Protein AF-A0A7V2RKE3-F1 (afdb_monomer_lite)

Secondary structure (DSSP, 8-state):
------------------SSSSSSS--S-EEEEEE-GGG--HHHHHHHHHHHHHHHHH-SS-EEEEEEPTTS-TT-EEEES--EESTTSTT-EEEEEEETTT--EEEEEEEESSHHHHHHSS-----S-TTS-TT---SPPP--SSPPP--SSB-SSSSS-EE-TT-TTHHHHHHHHHHHHHHSTTTEEEEESS--HHHHHHHHHHHHHHHTS--PPPGGG-HHHHHHHHHHH-SSHHHHHHHHHHHSTT-HHHHHHHHHHHT-HHHHHHHHHHHHHHSPTTSHHHHHHHHHHHHHH--HHHHHHHHHHHHHHHHH-TT-HHHHHHHHT--HHHHHHHHHHTTTTS-HHHHHTTTT--STTSGGGT----HHHHHHHHTT------S----HHHHHHHHHHH-GGGHHHHHHHHHHHHHHHTTHHHHHHHHHHHHHHHHHHHTTS-----HHHHHHHHHHHHHHTTS-HHHHHHHHHHHHH-GGGT-HHHHHHHHHHHHHHHHTSGGGHHHHHHHHTS-HHHHHHHHHHHHHHHTPPPPTTHHHHHHH---HHHHHHHHHHHHTTTTSSTTHHHHHHHHHHSSTTGGG---S-S-------------

Structure (mmCIF, N/CA/C/O backbone):
data_AF-A0A7V2RKE3-F1
#
_entry.id   AF-A0A7V2RKE3-F1
#
loop_
_atom_site.group_PDB
_atom_site.id
_atom_site.type_symbol
_atom_site.label_atom_id
_atom_site.label_alt_id
_atom_site.label_comp_id
_atom_site.label_asym_id
_atom_site.label_entity_id
_atom_site.label_seq_id
_atom_site.pdbx_PDB_ins_code
_atom_site.Cartn_x
_atom_site.Cartn_y
_atom_site.Cartn_z
_atom_site.occupancy
_atom_site.B_iso_or_equiv
_atom_site.auth_seq_id
_atom_site.auth_comp_id
_atom_site.auth_asym_id
_atom_site.auth_atom_id
_atom_site.pdbx_PDB_model_num
ATOM 1 N N . MET A 1 1 ? -53.571 3.061 -43.444 1.00 37.72 1 MET A N 1
ATOM 2 C CA . MET A 1 1 ? -53.761 4.438 -42.938 1.00 37.72 1 MET A CA 1
ATOM 3 C C . MET A 1 1 ? -52.387 5.050 -42.717 1.00 37.72 1 MET A C 1
ATOM 5 O O . MET A 1 1 ? -51.669 4.602 -41.838 1.00 37.72 1 MET A O 1
ATOM 9 N N . SER A 1 2 ? -51.982 5.979 -43.584 1.00 29.33 2 SER A N 1
ATOM 10 C CA . SER A 1 2 ? -50.657 6.614 -43.588 1.00 29.33 2 SER A CA 1
ATOM 11 C C . SER A 1 2 ? -50.791 8.120 -43.805 1.00 29.33 2 SER A C 1
ATOM 13 O O . SER A 1 2 ? -51.543 8.505 -44.698 1.00 29.33 2 SER A O 1
ATOM 15 N N . ALA A 1 3 ? -50.016 8.930 -43.080 1.00 22.91 3 ALA A N 1
ATOM 16 C CA . ALA A 1 3 ? -49.467 10.246 -43.470 1.00 22.91 3 ALA A CA 1
ATOM 17 C C . ALA A 1 3 ? -48.701 10.811 -42.249 1.00 22.91 3 ALA A C 1
ATOM 19 O O . ALA A 1 3 ? -49.244 10.829 -41.155 1.00 22.91 3 ALA A O 1
ATOM 20 N N . LYS A 1 4 ? -47.376 11.018 -42.300 1.00 25.50 4 LYS A N 1
ATOM 21 C CA . LYS A 1 4 ? -46.599 12.185 -42.796 1.00 25.50 4 LYS A CA 1
ATOM 22 C C . LYS A 1 4 ? -46.639 13.469 -41.925 1.00 25.50 4 LYS A C 1
ATOM 24 O O . LYS A 1 4 ? -47.609 14.206 -41.964 1.00 25.50 4 LYS A O 1
ATOM 29 N N . ARG A 1 5 ? -45.436 13.787 -41.399 1.00 24.78 5 ARG A N 1
ATOM 30 C CA . ARG A 1 5 ? -44.732 15.096 -41.234 1.00 24.78 5 ARG A CA 1
ATOM 31 C C . ARG A 1 5 ? -45.255 16.165 -40.245 1.00 24.78 5 ARG A C 1
ATOM 33 O O . ARG A 1 5 ? -46.346 16.677 -40.443 1.00 24.78 5 ARG A O 1
ATOM 40 N N . ARG A 1 6 ? -44.348 16.690 -39.391 1.00 23.17 6 ARG A N 1
ATOM 41 C CA . ARG A 1 6 ? -43.637 18.019 -39.432 1.00 23.17 6 ARG A CA 1
ATOM 42 C C . ARG A 1 6 ? -42.987 18.313 -38.049 1.00 23.17 6 ARG A C 1
ATOM 44 O O . ARG A 1 6 ? -43.617 18.018 -37.050 1.00 23.17 6 ARG A O 1
ATOM 51 N N . HIS A 1 7 ? -41.663 18.565 -37.971 1.00 23.45 7 HIS A N 1
ATOM 52 C CA . HIS A 1 7 ? -40.964 19.866 -37.712 1.00 23.45 7 HIS A CA 1
ATOM 53 C C . HIS A 1 7 ? -41.323 20.528 -36.357 1.00 23.45 7 HIS A C 1
ATOM 55 O O . HIS A 1 7 ? -42.499 20.606 -36.058 1.00 23.45 7 HIS A O 1
ATOM 61 N N . ALA A 1 8 ? -40.444 21.093 -35.516 1.00 22.36 8 ALA A N 1
ATOM 62 C CA . ALA A 1 8 ? -39.005 21.389 -35.525 1.00 22.36 8 ALA A CA 1
ATOM 63 C C . ALA A 1 8 ? -38.544 21.795 -34.091 1.00 22.36 8 ALA A C 1
ATOM 65 O O . ALA A 1 8 ? -39.383 22.150 -33.274 1.00 22.36 8 ALA A O 1
ATOM 66 N N . CYS A 1 9 ? -37.219 21.759 -33.868 1.00 22.14 9 CYS A N 1
ATOM 67 C CA . CYS A 1 9 ? -36.352 22.496 -32.919 1.00 22.14 9 CYS A CA 1
ATOM 68 C C . CYS A 1 9 ? -36.793 22.782 -31.466 1.00 22.14 9 CYS A C 1
ATOM 70 O O . CYS A 1 9 ? -37.789 23.454 -31.258 1.00 22.14 9 CYS A O 1
ATOM 72 N N . ILE A 1 10 ? -35.914 22.466 -30.496 1.00 25.69 10 ILE A N 1
ATOM 73 C CA . ILE A 1 10 ? -35.415 23.402 -29.461 1.00 25.69 10 ILE A CA 1
ATOM 74 C C . ILE A 1 10 ? -34.071 22.899 -28.885 1.00 25.69 10 ILE A C 1
ATOM 76 O O . ILE A 1 10 ? -33.861 21.720 -28.620 1.00 25.69 10 ILE A O 1
ATOM 80 N N . ASN A 1 11 ? -33.183 23.878 -28.757 1.00 24.03 11 ASN A N 1
ATOM 81 C CA . ASN A 1 11 ? -31.848 23.992 -28.176 1.00 24.03 11 ASN A CA 1
ATOM 82 C C . ASN A 1 11 ? -31.442 23.094 -26.985 1.00 24.03 11 ASN A C 1
ATOM 84 O O . ASN A 1 11 ? -32.134 23.010 -25.979 1.00 24.03 11 ASN A O 1
ATOM 88 N N . GLY A 1 12 ? -30.210 22.577 -27.081 1.00 25.61 12 GLY A N 1
ATOM 89 C CA . GLY A 1 12 ? -29.105 22.857 -26.152 1.00 25.61 12 GLY A CA 1
ATOM 90 C C . GLY A 1 12 ? -29.256 22.503 -24.671 1.00 25.61 12 GLY A C 1
ATOM 91 O O . GLY A 1 12 ? -29.732 23.324 -23.906 1.00 25.61 12 GLY A O 1
ATOM 92 N N . HIS A 1 13 ? -28.660 21.380 -24.256 1.00 24.31 13 HIS A N 1
ATOM 93 C CA . HIS A 1 13 ? -27.817 21.295 -23.053 1.00 24.31 13 HIS A CA 1
ATOM 94 C C . HIS A 1 13 ? -26.891 20.063 -23.136 1.00 24.31 13 HIS A C 1
ATOM 96 O O . HIS A 1 13 ? -27.305 19.021 -23.647 1.00 24.31 13 HIS A O 1
ATOM 102 N N . PRO A 1 14 ? -25.634 20.158 -22.662 1.00 25.95 14 PRO A N 1
ATOM 103 C CA . PRO A 1 14 ? -24.682 19.057 -22.714 1.00 25.95 14 PRO A CA 1
ATOM 104 C C . PRO A 1 14 ? -25.077 17.965 -21.717 1.00 25.95 14 PRO A C 1
ATOM 106 O O . PRO A 1 14 ? -25.281 18.223 -20.528 1.00 25.95 14 PRO A O 1
ATOM 109 N N . ILE A 1 15 ? -25.147 16.727 -22.206 1.00 26.44 15 ILE A N 1
ATOM 110 C CA . ILE A 1 15 ? -25.248 15.530 -21.373 1.00 26.44 15 ILE A CA 1
ATOM 111 C C . ILE A 1 15 ? -23.980 15.479 -20.514 1.00 26.44 15 ILE A C 1
ATOM 113 O O . ILE A 1 15 ? -22.876 15.269 -21.019 1.00 26.44 15 ILE A O 1
ATOM 117 N N . LYS A 1 16 ? -24.138 15.719 -19.208 1.00 26.33 16 LYS A N 1
ATOM 118 C CA . LYS A 1 16 ? -23.080 15.553 -18.210 1.00 26.33 16 LYS A CA 1
ATOM 119 C C . LYS A 1 16 ? -22.610 14.099 -18.226 1.00 26.33 16 LYS A C 1
ATOM 121 O O . LYS A 1 16 ? -23.276 13.205 -17.712 1.00 26.33 16 LYS A O 1
ATOM 126 N N . ASN A 1 17 ? -21.432 13.890 -18.802 1.00 27.36 17 ASN A N 1
ATOM 127 C CA . ASN A 1 17 ? -20.635 12.678 -18.675 1.00 27.36 17 ASN A CA 1
ATOM 128 C C . ASN A 1 17 ? -20.077 12.599 -17.241 1.00 27.36 17 ASN A C 1
ATOM 130 O O . ASN A 1 17 ? -18.913 12.882 -16.983 1.00 27.36 17 ASN A O 1
ATOM 134 N N . THR A 1 18 ? -20.919 12.254 -16.272 1.00 29.11 18 THR A N 1
ATOM 135 C CA . THR A 1 18 ? -20.497 11.951 -14.898 1.00 29.11 18 THR A CA 1
ATOM 136 C C . THR A 1 18 ? -20.629 10.455 -14.678 1.00 29.11 18 THR A C 1
ATOM 138 O O . THR A 1 18 ? -21.684 10.024 -14.219 1.00 29.11 18 THR A O 1
ATOM 141 N N . LYS A 1 19 ? -19.607 9.666 -15.059 1.00 30.67 19 LYS A N 1
ATOM 142 C CA . LYS A 1 19 ? -19.400 8.286 -14.551 1.00 30.67 19 LYS A CA 1
ATOM 143 C C . LYS A 1 19 ? -18.100 7.569 -14.971 1.00 30.67 19 LYS A C 1
ATOM 145 O O . LYS A 1 19 ? -18.066 6.344 -14.942 1.00 30.67 19 LYS A O 1
ATOM 150 N N . LYS A 1 20 ? -17.017 8.269 -15.340 1.00 30.27 20 LYS A N 1
ATOM 151 C CA . LYS A 1 20 ? -15.755 7.588 -15.721 1.00 30.27 20 LYS A CA 1
ATOM 152 C C . LYS A 1 20 ? -14.453 8.128 -15.121 1.00 30.27 20 LYS A C 1
ATOM 154 O O . LYS A 1 20 ? -13.390 7.697 -15.544 1.00 30.27 20 LYS A O 1
ATOM 159 N N . THR A 1 21 ? -14.514 8.980 -14.099 1.00 28.77 21 THR A N 1
ATOM 160 C CA . THR A 1 21 ? -13.302 9.603 -13.524 1.00 28.77 21 THR A CA 1
ATOM 161 C C . THR A 1 21 ? -13.025 9.223 -12.069 1.00 28.77 21 THR A C 1
ATOM 163 O O . THR A 1 21 ? -12.226 9.877 -11.414 1.00 28.77 21 THR A O 1
ATOM 166 N N . THR A 1 22 ? -13.658 8.173 -11.541 1.00 31.06 22 THR A N 1
ATOM 167 C CA . THR A 1 22 ? -13.521 7.806 -10.115 1.00 31.06 22 THR A CA 1
ATOM 168 C C . THR A 1 22 ? -12.675 6.549 -9.882 1.00 31.06 22 THR A C 1
ATOM 170 O O . THR A 1 22 ? -12.299 6.280 -8.754 1.00 31.06 22 THR A O 1
ATOM 173 N N . ALA A 1 23 ? -12.310 5.790 -10.921 1.00 32.31 23 ALA A N 1
ATOM 174 C CA . ALA A 1 23 ? -11.594 4.520 -10.741 1.00 32.31 23 ALA A CA 1
ATOM 175 C C . ALA A 1 23 ? -10.057 4.642 -10.659 1.00 32.31 23 ALA A C 1
ATOM 177 O O . ALA A 1 23 ? -9.405 3.688 -10.257 1.00 32.31 23 ALA A O 1
ATOM 178 N N . ILE A 1 24 ? -9.459 5.781 -11.033 1.00 35.69 24 ILE A N 1
ATOM 179 C CA . ILE A 1 24 ? -7.993 5.874 -11.218 1.00 35.69 24 ILE A CA 1
ATOM 180 C C . ILE A 1 24 ? -7.269 6.555 -10.036 1.00 35.69 24 ILE A C 1
ATOM 182 O O . ILE A 1 24 ? -6.049 6.470 -9.938 1.00 35.69 24 ILE A O 1
ATOM 186 N N . GLN A 1 25 ? -7.992 7.126 -9.065 1.00 35.25 25 GLN A N 1
ATOM 187 C CA . GLN A 1 25 ? -7.389 7.872 -7.945 1.00 35.25 25 GLN A CA 1
ATOM 188 C C . GLN A 1 25 ? -7.581 7.235 -6.550 1.00 35.25 25 GLN A C 1
ATOM 190 O O . GLN A 1 25 ? -7.265 7.892 -5.569 1.00 35.25 25 GLN A O 1
ATOM 195 N N . ILE A 1 26 ? -8.098 6.002 -6.441 1.00 38.38 26 ILE A N 1
ATOM 196 C CA . ILE A 1 26 ? -8.462 5.370 -5.143 1.00 38.38 26 ILE A CA 1
ATOM 197 C C . ILE A 1 26 ? -7.363 4.431 -4.593 1.00 38.38 26 ILE A C 1
ATOM 199 O O . ILE A 1 26 ? -7.427 3.955 -3.471 1.00 38.38 26 ILE A O 1
ATOM 203 N N . ALA A 1 27 ? -6.299 4.154 -5.347 1.00 43.97 27 ALA A N 1
ATOM 204 C CA . ALA A 1 27 ? -5.320 3.135 -4.956 1.00 43.97 27 ALA A CA 1
ATOM 205 C C . ALA A 1 27 ? -4.176 3.678 -4.076 1.00 43.97 27 ALA A C 1
ATOM 207 O O . ALA A 1 27 ? -3.004 3.545 -4.431 1.00 43.97 27 ALA A O 1
ATOM 208 N N . LYS A 1 28 ? -4.492 4.312 -2.945 1.00 51.94 28 LYS A N 1
ATOM 209 C CA . LYS A 1 28 ? -3.490 4.718 -1.952 1.00 51.94 28 LYS A CA 1
ATOM 210 C C . LYS A 1 28 ? -3.826 4.061 -0.612 1.00 51.94 28 LYS A C 1
ATOM 212 O O . LYS A 1 28 ? -4.744 4.479 0.064 1.00 51.94 28 LYS A O 1
ATOM 217 N N . ASN A 1 29 ? -3.035 3.063 -0.203 1.00 54.56 29 ASN A N 1
ATOM 218 C CA . ASN A 1 29 ? -3.081 2.375 1.108 1.00 54.56 29 ASN A CA 1
ATOM 219 C C . ASN A 1 29 ? -4.100 1.225 1.259 1.00 54.56 29 ASN A C 1
ATOM 221 O O . ASN A 1 29 ? -4.941 1.223 2.161 1.00 54.56 29 ASN A O 1
ATOM 225 N N . MET A 1 30 ? -3.974 0.193 0.420 1.00 71.56 30 MET A N 1
ATOM 226 C CA . MET A 1 30 ? -4.745 -1.052 0.544 1.00 71.56 30 MET A CA 1
ATOM 227 C C . MET A 1 30 ? -3.954 -2.114 1.329 1.00 71.56 30 MET A C 1
ATOM 229 O O . MET A 1 30 ? -2.824 -2.441 0.956 1.00 71.56 30 MET A O 1
ATOM 233 N N . PHE A 1 31 ? -4.556 -2.662 2.391 1.00 80.00 31 PHE A N 1
ATOM 234 C CA . PHE A 1 31 ? -4.030 -3.802 3.158 1.00 80.00 31 PHE A CA 1
ATOM 235 C C . PHE A 1 31 ? -4.674 -5.108 2.686 1.00 80.00 31 PHE A C 1
ATOM 237 O O . PHE A 1 31 ? -5.894 -5.175 2.501 1.00 80.00 31 PHE A O 1
ATOM 244 N N . GLN A 1 32 ? -3.862 -6.156 2.527 1.00 82.50 32 GLN A N 1
ATOM 245 C CA . GLN A 1 32 ? -4.337 -7.516 2.280 1.00 82.50 32 GLN A CA 1
ATOM 246 C C . GLN A 1 32 ? -3.623 -8.500 3.201 1.00 82.50 32 GLN A C 1
ATOM 248 O O . GLN A 1 32 ? -2.416 -8.403 3.414 1.00 82.50 32 GLN A O 1
ATOM 253 N N . LEU A 1 33 ? -4.385 -9.464 3.708 1.00 86.00 33 LEU A N 1
ATOM 254 C CA . LEU A 1 33 ? -3.899 -10.576 4.508 1.00 86.00 33 LEU A CA 1
ATOM 255 C C . LEU A 1 33 ? -4.413 -11.863 3.877 1.00 86.00 33 LEU A C 1
ATOM 257 O O . LEU A 1 33 ? -5.623 -12.044 3.734 1.00 86.00 33 LEU A O 1
ATOM 261 N N . PHE A 1 34 ? -3.489 -12.743 3.528 1.00 87.25 34 PHE A N 1
ATOM 262 C CA . PHE A 1 34 ? -3.776 -14.068 3.009 1.00 87.25 34 PHE A CA 1
ATOM 263 C C . PHE A 1 34 ? -3.515 -15.094 4.107 1.00 87.25 34 PHE A C 1
ATOM 265 O O . PHE A 1 34 ? -2.522 -14.984 4.831 1.00 87.25 34 PHE A O 1
ATOM 272 N N . LEU A 1 35 ? -4.379 -16.107 4.209 1.00 88.81 35 LEU A N 1
ATOM 273 C CA . LEU A 1 35 ? -4.221 -17.242 5.121 1.00 88.81 35 LEU A CA 1
ATOM 274 C C . LEU A 1 35 ? -4.306 -18.575 4.367 1.00 88.81 35 LEU A C 1
ATOM 276 O O . LEU A 1 35 ? -5.230 -18.808 3.586 1.00 88.81 35 LEU A O 1
ATOM 280 N N . LYS A 1 36 ? -3.366 -19.480 4.643 1.00 90.19 36 LYS A N 1
ATOM 281 C CA . LYS A 1 36 ? -3.366 -20.856 4.139 1.00 90.19 36 LYS A CA 1
ATOM 282 C C . LYS A 1 36 ? -4.168 -21.753 5.079 1.00 90.19 36 LYS A C 1
ATOM 284 O O . LYS A 1 36 ? -3.628 -22.400 5.980 1.00 90.19 36 LYS A O 1
ATOM 289 N N . THR A 1 37 ? -5.477 -21.743 4.874 1.00 87.50 37 THR A N 1
ATOM 290 C CA . THR A 1 37 ? -6.484 -22.440 5.678 1.00 87.50 37 THR A CA 1
ATOM 291 C C . THR A 1 37 ? -6.192 -23.900 5.997 1.00 87.50 37 THR A C 1
ATOM 293 O O . THR A 1 37 ? -6.352 -24.308 7.144 1.00 87.50 37 THR A O 1
ATOM 296 N N . SER A 1 38 ? -5.692 -24.671 5.030 1.00 88.44 38 SER A N 1
ATOM 297 C CA . SER A 1 38 ? -5.399 -26.100 5.169 1.00 88.44 38 SER A CA 1
ATOM 298 C C . SER A 1 38 ? -4.281 -26.388 6.174 1.00 88.44 38 SER A C 1
ATOM 300 O O . SER A 1 38 ? -4.071 -27.539 6.561 1.00 88.44 38 SER A O 1
ATOM 302 N N . LYS A 1 39 ? -3.539 -25.355 6.595 1.00 89.44 39 LYS A N 1
ATOM 303 C CA . LYS A 1 39 ? -2.389 -25.451 7.499 1.00 89.44 39 LYS A CA 1
ATOM 304 C C . LYS A 1 39 ? -2.566 -24.670 8.810 1.00 89.44 39 LYS A C 1
ATOM 306 O O . LYS A 1 39 ? -1.603 -24.578 9.578 1.00 89.44 39 LYS A O 1
ATOM 311 N N . ILE A 1 40 ? -3.753 -24.114 9.068 1.00 91.12 40 ILE A N 1
ATOM 312 C CA . ILE A 1 40 ? -4.091 -23.401 10.308 1.00 91.12 40 ILE A CA 1
ATOM 313 C C . ILE A 1 40 ? -5.168 -24.200 11.043 1.00 91.12 40 ILE A C 1
ATOM 315 O O . ILE A 1 40 ? -6.245 -24.448 10.506 1.00 91.12 40 ILE A O 1
ATOM 319 N N . THR A 1 41 ? -4.874 -24.623 12.273 1.00 93.50 41 THR A N 1
ATOM 320 C CA . THR A 1 41 ? -5.836 -25.354 13.110 1.00 93.50 41 THR A CA 1
ATOM 321 C C . THR A 1 41 ? -6.660 -24.403 13.983 1.00 93.50 41 THR A C 1
ATOM 323 O O . THR A 1 41 ? -6.241 -23.280 14.257 1.00 93.50 41 THR A O 1
ATOM 326 N N . GLN A 1 42 ? -7.801 -24.870 14.509 1.00 94.50 42 GLN A N 1
ATOM 327 C CA . GLN A 1 42 ? -8.592 -24.116 15.497 1.00 94.50 42 GLN A CA 1
ATOM 328 C C . GLN A 1 42 ? -7.740 -23.660 16.695 1.00 94.50 42 GLN A C 1
ATOM 330 O O . GLN A 1 42 ? -7.843 -22.519 17.132 1.00 94.50 42 GLN A O 1
ATOM 335 N N . LYS A 1 43 ? -6.861 -24.532 17.207 1.00 96.06 43 LYS A N 1
ATOM 336 C CA . LYS A 1 43 ? -5.991 -24.226 18.353 1.00 96.06 43 LYS A CA 1
ATOM 337 C C . LYS A 1 43 ? -4.993 -23.108 18.036 1.00 96.06 43 LYS A C 1
ATOM 339 O O . LYS A 1 43 ? -4.769 -22.229 18.868 1.00 96.06 43 LYS A O 1
ATOM 344 N N . ASP A 1 44 ? -4.394 -23.156 16.847 1.00 95.12 44 ASP A N 1
ATOM 345 C CA . ASP A 1 44 ? -3.487 -22.114 16.359 1.00 95.12 44 ASP A CA 1
ATOM 346 C C . ASP A 1 44 ? -4.222 -20.772 16.280 1.00 95.12 44 ASP A C 1
ATOM 348 O O . ASP A 1 44 ? -3.759 -19.756 16.806 1.00 95.12 44 ASP A O 1
ATOM 352 N N . TRP A 1 45 ? -5.415 -20.795 15.684 1.00 94.81 45 TRP A N 1
ATOM 353 C CA . TRP A 1 45 ? -6.251 -19.619 15.508 1.00 94.81 45 TRP A CA 1
ATOM 354 C C . TRP A 1 45 ? -6.730 -19.019 16.836 1.00 94.81 45 TRP A C 1
ATOM 356 O O . TRP A 1 45 ? -6.659 -17.809 17.007 1.00 94.81 45 TRP A O 1
ATOM 366 N N . GLU A 1 46 ? -7.124 -19.822 17.827 1.00 95.06 46 GLU A N 1
ATOM 367 C CA . GLU A 1 46 ? -7.483 -19.330 19.170 1.00 95.06 46 GLU A CA 1
ATOM 368 C C . GLU A 1 46 ? -6.318 -18.637 19.890 1.00 95.06 46 GLU A C 1
ATOM 370 O O . GLU A 1 46 ? -6.514 -17.696 20.668 1.00 95.06 46 GLU A O 1
ATOM 375 N N . SER A 1 47 ? -5.087 -19.101 19.658 1.00 95.25 47 SER A N 1
ATOM 376 C CA . SER A 1 47 ? -3.888 -18.420 20.145 1.00 95.25 47 SER A CA 1
ATOM 377 C C . SER A 1 47 ? -3.712 -17.062 19.464 1.00 95.25 47 SER A C 1
ATOM 379 O O . SER A 1 47 ? -3.518 -16.054 20.146 1.00 95.25 47 SER A O 1
ATOM 381 N N . ALA A 1 48 ? -3.848 -17.018 18.135 1.00 96.06 48 ALA A N 1
ATOM 382 C CA . ALA A 1 48 ? -3.793 -15.776 17.372 1.00 96.06 48 ALA A CA 1
ATOM 383 C C . ALA A 1 48 ? -4.901 -14.801 17.785 1.00 96.06 48 ALA A C 1
ATOM 385 O O . ALA A 1 48 ? -4.608 -13.647 18.073 1.00 96.06 48 ALA A O 1
ATOM 386 N N . TYR A 1 49 ? -6.143 -15.268 17.921 1.00 95.88 49 TYR A N 1
ATOM 387 C CA . TYR A 1 49 ? -7.294 -14.474 18.343 1.00 95.88 49 TYR A CA 1
ATOM 388 C C . TYR A 1 49 ? -7.038 -13.762 19.673 1.00 95.88 49 TYR A C 1
ATOM 390 O O . TYR A 1 49 ? -7.225 -12.554 19.758 1.00 95.88 49 TYR A O 1
ATOM 398 N N . ARG A 1 50 ? -6.521 -14.468 20.691 1.00 96.50 50 ARG A N 1
ATOM 399 C CA . ARG A 1 50 ? -6.173 -13.857 21.990 1.00 96.50 50 ARG A CA 1
ATOM 400 C C . ARG A 1 50 ? -5.119 -12.759 21.864 1.00 96.50 50 ARG A C 1
ATOM 402 O O . ARG A 1 50 ? -5.221 -11.728 22.526 1.00 96.50 50 ARG A O 1
ATOM 409 N N . ARG A 1 51 ? -4.109 -12.964 21.018 1.00 97.75 51 ARG A N 1
ATOM 410 C CA . ARG A 1 51 ? -3.057 -11.965 20.783 1.00 97.75 51 ARG A CA 1
ATOM 411 C C . ARG A 1 51 ? -3.570 -10.779 19.964 1.00 97.75 51 ARG A C 1
ATOM 413 O O . ARG A 1 51 ? -3.227 -9.649 20.285 1.00 97.75 51 ARG A O 1
ATOM 420 N N . ILE A 1 52 ? -4.457 -11.010 18.996 1.00 96.88 52 ILE A N 1
ATOM 421 C CA . ILE A 1 52 ? -5.178 -9.956 18.266 1.00 96.88 52 ILE A CA 1
ATOM 422 C C . ILE A 1 52 ? -6.022 -9.121 19.234 1.00 96.88 52 ILE A C 1
ATOM 424 O O . ILE A 1 52 ? -5.963 -7.896 19.182 1.00 96.88 52 ILE A O 1
ATOM 428 N N . THR A 1 53 ? -6.763 -9.758 20.150 1.00 95.75 53 THR A N 1
ATOM 429 C CA . THR A 1 53 ? -7.506 -9.051 21.206 1.00 95.75 53 THR A CA 1
ATOM 430 C C . THR A 1 53 ? -6.573 -8.156 22.014 1.00 95.75 53 THR A C 1
ATOM 432 O O . THR A 1 53 ? -6.839 -6.967 22.151 1.00 95.75 53 THR A O 1
ATOM 435 N N . SER A 1 54 ? -5.441 -8.702 22.468 1.00 96.44 54 SER A N 1
ATOM 436 C CA . SER A 1 54 ? -4.451 -7.949 23.239 1.00 96.44 54 SER A CA 1
ATOM 437 C C . SER A 1 54 ? -3.888 -6.751 22.468 1.00 96.44 54 SER A C 1
ATOM 439 O O . SER A 1 54 ? -3.773 -5.677 23.056 1.00 96.44 54 SER A O 1
ATOM 441 N N . ILE A 1 55 ? -3.602 -6.896 21.165 1.00 96.75 55 ILE A N 1
ATOM 442 C CA . ILE A 1 55 ? -3.178 -5.772 20.316 1.00 96.75 55 ILE A CA 1
ATOM 443 C C . ILE A 1 55 ? -4.228 -4.665 20.343 1.00 96.75 55 ILE A C 1
ATOM 445 O O . ILE A 1 55 ? -3.894 -3.511 20.570 1.00 96.75 55 ILE A O 1
ATOM 449 N N . LEU A 1 56 ? -5.493 -5.007 20.110 1.00 94.94 56 LEU A N 1
ATOM 450 C CA . LEU A 1 56 ? -6.557 -4.019 19.942 1.00 94.94 56 LEU A CA 1
ATOM 451 C C . LEU A 1 56 ? -6.952 -3.334 21.259 1.00 94.94 56 LEU A C 1
ATOM 453 O O . LEU A 1 56 ? -7.310 -2.158 21.248 1.00 94.94 56 LEU A O 1
ATOM 457 N N . GLU A 1 57 ? -6.866 -4.044 22.385 1.00 91.88 57 GLU A N 1
ATOM 458 C CA . GLU A 1 57 ? -7.136 -3.498 23.721 1.00 91.88 57 GLU A CA 1
ATOM 459 C C . GLU A 1 57 ? -6.036 -2.548 24.212 1.00 91.88 57 GLU A C 1
ATOM 461 O O . GLU A 1 57 ? -6.335 -1.604 24.943 1.00 91.88 57 GLU A O 1
ATOM 466 N N . ASN A 1 58 ? -4.783 -2.783 23.806 1.00 93.88 58 ASN A N 1
ATOM 467 C CA . ASN A 1 58 ? -3.612 -2.034 24.277 1.00 93.88 58 ASN A CA 1
ATOM 468 C C . ASN A 1 58 ? -2.991 -1.142 23.196 1.00 93.88 58 ASN A C 1
ATOM 470 O O . ASN A 1 58 ? -1.925 -0.571 23.414 1.00 93.88 58 ASN A O 1
ATOM 474 N N . PHE A 1 59 ? -3.623 -1.026 22.025 1.00 94.38 59 PHE A N 1
ATOM 475 C CA . PHE A 1 59 ? -3.089 -0.198 20.951 1.00 94.38 59 PHE A CA 1
ATOM 476 C C . PHE A 1 59 ? -2.958 1.262 21.428 1.00 94.38 59 PHE A C 1
ATOM 478 O O . PHE A 1 59 ? -3.898 1.762 22.059 1.00 94.38 59 PHE A O 1
ATOM 485 N N . PRO A 1 60 ? -1.856 1.975 21.108 1.00 91.69 60 PRO A N 1
ATOM 486 C CA . PRO A 1 60 ? -1.584 3.306 21.666 1.00 91.69 60 PRO A CA 1
ATOM 487 C C . PRO A 1 60 ? -2.695 4.323 21.410 1.00 91.69 60 PRO A C 1
ATOM 489 O O . PRO A 1 60 ? -2.978 5.203 22.224 1.00 91.69 60 PRO A O 1
ATOM 492 N N . THR A 1 61 ? -3.380 4.176 20.278 1.00 88.12 61 THR A N 1
ATOM 493 C CA . THR A 1 61 ? -4.622 4.881 19.985 1.00 88.12 61 THR A CA 1
ATOM 494 C C . THR A 1 61 ? -5.791 3.924 20.147 1.00 88.12 61 THR A C 1
ATOM 496 O O . THR A 1 61 ? -6.003 2.996 19.371 1.00 88.12 61 THR A O 1
ATOM 499 N N . LYS A 1 62 ? -6.567 4.146 21.208 1.00 86.81 62 LYS A N 1
ATOM 500 C CA . LYS A 1 62 ? -7.631 3.233 21.628 1.00 86.81 62 LYS A CA 1
ATOM 501 C C . LYS A 1 62 ? -8.581 2.888 20.473 1.00 86.81 62 LYS A C 1
ATOM 503 O O . LYS A 1 62 ? -9.238 3.774 19.928 1.00 86.81 62 LYS A O 1
ATOM 508 N N . ILE A 1 63 ? -8.675 1.609 20.119 1.00 89.12 63 ILE A N 1
ATOM 509 C CA . ILE A 1 63 ? -9.493 1.136 18.995 1.00 89.12 63 ILE A CA 1
ATOM 510 C C . ILE A 1 63 ? -10.985 1.159 19.351 1.00 89.12 63 ILE A C 1
ATOM 512 O O . ILE A 1 63 ? -11.370 0.967 20.506 1.00 89.12 63 ILE A O 1
ATOM 516 N N . ILE A 1 64 ? -11.836 1.415 18.352 1.00 83.19 64 ILE A N 1
ATOM 517 C CA . ILE A 1 64 ? -13.292 1.499 18.499 1.00 83.19 64 ILE A CA 1
ATOM 518 C C . ILE A 1 64 ? -14.051 0.662 17.464 1.00 83.19 64 ILE A C 1
ATOM 520 O O . ILE A 1 64 ? -13.641 0.503 16.311 1.00 83.19 64 ILE A O 1
ATOM 524 N N . ARG A 1 65 ? -15.227 0.186 17.873 1.00 81.44 65 ARG A N 1
ATOM 525 C CA . ARG A 1 65 ? -16.232 -0.513 17.057 1.00 81.44 65 ARG A CA 1
ATOM 526 C C . ARG A 1 65 ? -17.453 0.372 16.817 1.00 81.44 65 ARG A C 1
ATOM 528 O O . ARG A 1 65 ? -17.752 1.175 17.688 1.00 81.44 65 ARG A O 1
ATOM 535 N N . LEU A 1 66 ? -18.179 0.189 15.708 1.00 71.88 66 LEU A N 1
ATOM 536 C CA . LEU A 1 66 ? -19.537 0.726 15.510 1.00 71.88 66 LEU A CA 1
ATOM 537 C C . LEU A 1 66 ? -20.584 -0.392 15.684 1.00 71.88 66 LEU A C 1
ATOM 539 O O . LEU A 1 66 ? -20.443 -1.458 15.082 1.00 71.88 66 LEU A O 1
ATOM 543 N N . GLU A 1 67 ? -21.628 -0.160 16.481 1.00 60.56 67 GLU A N 1
ATOM 544 C CA . GLU A 1 67 ? -22.865 -0.953 16.480 1.00 60.56 67 GLU A CA 1
ATOM 545 C C . GLU A 1 67 ? -23.938 -0.273 15.647 1.00 60.56 67 GLU A C 1
ATOM 547 O O . GLU A 1 67 ? -24.330 0.850 15.958 1.00 60.56 67 GLU A O 1
ATOM 552 N N . SER A 1 68 ? -24.493 -1.008 14.682 1.00 52.12 68 SER A N 1
ATOM 553 C CA . SER A 1 68 ? -25.862 -0.764 14.236 1.00 52.12 68 SER A CA 1
ATOM 554 C C . SER A 1 68 ? -26.796 -1.484 15.208 1.00 52.12 68 SER A C 1
ATOM 556 O O . SER A 1 68 ? -26.725 -2.701 15.380 1.00 52.12 68 SER A O 1
ATOM 558 N N . TYR A 1 69 ? -27.645 -0.734 15.907 1.00 37.78 69 TYR A N 1
ATOM 559 C CA . TYR A 1 69 ? -28.583 -1.316 16.861 1.00 37.78 69 TYR A CA 1
ATOM 560 C C . TYR A 1 69 ? -29.662 -2.115 16.115 1.00 37.78 69 TYR A C 1
ATOM 562 O O . TYR A 1 69 ? -30.433 -1.556 15.330 1.00 37.78 69 TYR A O 1
ATOM 570 N N . ASN A 1 70 ? -29.767 -3.418 16.386 1.00 36.50 70 ASN A N 1
ATOM 571 C CA . ASN A 1 70 ? -30.910 -4.213 15.938 1.00 36.50 70 ASN A CA 1
ATOM 572 C C . ASN A 1 70 ? -32.177 -3.706 16.648 1.00 36.50 70 ASN A C 1
ATOM 574 O O . ASN A 1 70 ? -32.446 -4.072 17.788 1.00 36.50 70 ASN A O 1
ATOM 578 N N . GLY A 1 71 ? -32.955 -2.854 15.974 1.00 39.16 71 GLY A N 1
ATOM 579 C CA . GLY A 1 71 ? -34.300 -2.470 16.418 1.00 39.16 71 GLY A CA 1
ATOM 580 C C . GLY A 1 71 ? -34.652 -0.986 16.336 1.00 39.16 71 GLY A C 1
ATOM 581 O O . GLY A 1 71 ? -35.825 -0.658 16.474 1.00 39.16 71 GLY A O 1
ATOM 582 N N . PHE A 1 72 ? -33.705 -0.084 16.071 1.00 35.66 72 PHE A N 1
ATOM 583 C CA . PHE A 1 72 ? -33.991 1.347 15.911 1.00 35.66 72 PHE A CA 1
ATOM 584 C C . PHE A 1 72 ? -33.047 1.957 14.879 1.00 35.66 72 PHE A C 1
ATOM 586 O O . PHE A 1 72 ? -31.846 1.906 15.084 1.00 35.66 72 PHE A O 1
ATOM 593 N N . SER A 1 73 ? -33.642 2.505 13.810 1.00 38.53 73 SER A N 1
ATOM 594 C CA . SER A 1 73 ? -33.097 3.311 12.700 1.00 38.53 73 SER A CA 1
ATOM 595 C C . SER A 1 73 ? -31.606 3.120 12.326 1.00 38.53 73 SER A C 1
ATOM 597 O O . SER A 1 73 ? -30.746 3.386 13.161 1.00 38.53 73 SER A O 1
ATOM 599 N N . PRO A 1 74 ? -31.264 2.852 11.046 1.00 42.22 74 PRO A N 1
ATOM 600 C CA . PRO A 1 74 ? -29.889 2.861 10.496 1.00 42.22 74 PRO A CA 1
ATOM 601 C C . PRO A 1 74 ? -29.062 4.151 10.711 1.00 42.22 74 PRO A C 1
ATOM 603 O O . PRO A 1 74 ? -27.981 4.291 10.157 1.00 42.22 74 PRO A O 1
ATOM 606 N N . GLU A 1 75 ? -29.585 5.124 11.453 1.00 46.09 75 GLU A N 1
ATOM 607 C CA . GLU A 1 75 ? -29.076 6.482 11.643 1.00 46.09 75 GLU A CA 1
ATOM 608 C C . GLU A 1 75 ? -28.472 6.701 13.048 1.00 46.09 75 GLU A C 1
ATOM 610 O O . GLU A 1 75 ? -28.436 7.837 13.534 1.00 46.09 75 GLU A O 1
ATOM 615 N N . LEU A 1 76 ? -28.109 5.628 13.760 1.00 45.09 76 LEU A N 1
ATOM 616 C CA . LEU A 1 76 ? -27.510 5.671 15.099 1.00 45.09 76 LEU A CA 1
ATOM 617 C C . LEU A 1 76 ? -26.412 4.616 15.235 1.00 45.09 76 LEU A C 1
ATOM 619 O O . LEU A 1 76 ? -26.636 3.558 15.825 1.00 45.09 76 LEU A O 1
ATOM 623 N N . ASP A 1 77 ? -25.223 4.924 14.727 1.00 51.53 77 ASP A N 1
ATOM 624 C CA . ASP A 1 77 ? -24.047 4.122 15.041 1.00 51.53 77 ASP A CA 1
ATOM 625 C C . ASP A 1 77 ? -23.572 4.450 16.464 1.00 51.53 77 ASP A C 1
ATOM 627 O O . ASP A 1 77 ? -23.221 5.591 16.776 1.00 51.53 77 ASP A O 1
ATOM 631 N N . LYS A 1 78 ? -23.547 3.453 17.353 1.00 55.81 78 LYS A N 1
ATOM 632 C CA . LYS A 1 78 ? -22.928 3.601 18.682 1.00 55.81 78 LYS A CA 1
ATOM 633 C C . LYS A 1 78 ? -21.472 3.160 18.615 1.00 55.81 78 LYS A C 1
ATOM 635 O O . LYS A 1 78 ? -21.195 2.081 18.096 1.00 55.81 78 LYS A O 1
ATOM 640 N N . LYS A 1 79 ? -20.530 3.961 19.133 1.00 61.38 79 LYS A N 1
ATOM 641 C CA . LYS A 1 79 ? -19.118 3.554 19.230 1.00 61.38 79 LYS A CA 1
ATOM 642 C C . LYS A 1 79 ? -18.891 2.815 20.543 1.00 61.38 79 LYS A C 1
ATOM 644 O O . LYS A 1 79 ? -19.282 3.293 21.601 1.00 61.38 79 LYS A O 1
ATOM 649 N N . HIS A 1 80 ? -18.228 1.669 20.484 1.00 68.19 80 HIS A N 1
ATOM 650 C CA . HIS A 1 80 ? -17.934 0.848 21.655 1.00 68.19 80 HIS A CA 1
ATOM 651 C C . HIS A 1 80 ? -16.438 0.565 21.754 1.00 68.19 80 HIS A C 1
ATOM 653 O O . HIS A 1 80 ? -15.774 0.310 20.749 1.00 68.19 80 HIS A O 1
ATOM 659 N N . PHE A 1 81 ? -15.927 0.607 22.986 1.00 72.81 81 PHE A N 1
ATOM 660 C CA . PHE A 1 81 ? -14.589 0.119 23.330 1.00 72.81 81 PHE A CA 1
ATOM 661 C C . PHE A 1 81 ? -14.580 -1.373 23.654 1.00 72.81 81 PHE A C 1
ATOM 663 O O . PHE A 1 81 ? -13.516 -1.978 23.671 1.00 72.81 81 PHE A O 1
ATOM 670 N N . ASP A 1 82 ? -15.754 -1.957 23.909 1.00 80.31 82 ASP A N 1
ATOM 671 C CA . ASP A 1 82 ? -15.893 -3.406 23.904 1.00 80.31 82 ASP A CA 1
ATOM 672 C C . ASP A 1 82 ? -15.921 -3.878 22.450 1.00 80.31 82 ASP A C 1
ATOM 674 O O . ASP A 1 82 ? -16.892 -3.670 21.705 1.00 80.31 82 ASP A O 1
ATOM 678 N N . LEU A 1 83 ? -14.785 -4.426 22.035 1.00 87.94 83 LEU A N 1
ATOM 679 C CA . LEU A 1 83 ? -14.559 -4.881 20.673 1.00 87.94 83 LEU A CA 1
ATOM 680 C C . LEU A 1 83 ? -15.089 -6.302 20.462 1.00 87.94 83 LEU A C 1
ATOM 682 O O . LEU A 1 83 ? -15.255 -6.699 19.310 1.00 87.94 83 LEU A O 1
ATOM 686 N N . ILE A 1 84 ? -15.353 -7.060 21.537 1.00 90.12 84 ILE A N 1
ATOM 687 C CA . ILE A 1 84 ? -15.799 -8.452 21.459 1.00 90.12 84 ILE A CA 1
ATOM 688 C C . ILE A 1 84 ? -17.324 -8.498 21.388 1.00 90.12 84 ILE A C 1
ATOM 690 O O . ILE A 1 84 ? -18.037 -8.002 22.254 1.00 90.12 84 ILE A O 1
ATOM 694 N N . MET A 1 85 ? -17.820 -9.163 20.357 1.00 86.75 85 MET A N 1
ATOM 695 C CA . MET A 1 85 ? -19.229 -9.413 20.104 1.00 86.75 85 MET A CA 1
ATOM 696 C C . MET A 1 85 ? -19.596 -10.856 20.391 1.00 86.75 85 MET A C 1
ATOM 698 O O . MET A 1 85 ? -18.756 -11.745 20.270 1.00 86.75 85 MET A O 1
ATOM 702 N N . ASP A 1 86 ? -20.862 -11.075 20.757 1.00 88.06 86 ASP A N 1
ATOM 703 C CA . ASP A 1 86 ? -21.470 -12.397 20.946 1.00 88.06 86 ASP A CA 1
ATOM 704 C C . ASP A 1 86 ? -20.621 -13.346 21.815 1.00 88.06 86 ASP A C 1
ATOM 706 O O . ASP A 1 86 ? -20.480 -14.541 21.530 1.00 88.06 86 ASP A O 1
ATOM 710 N N . LYS A 1 87 ? -20.020 -12.793 22.877 1.00 90.44 87 LYS A N 1
ATOM 711 C CA . LYS A 1 87 ? -19.074 -13.484 23.761 1.00 90.44 87 LYS A CA 1
ATOM 712 C C . LYS A 1 87 ? -19.663 -14.782 24.31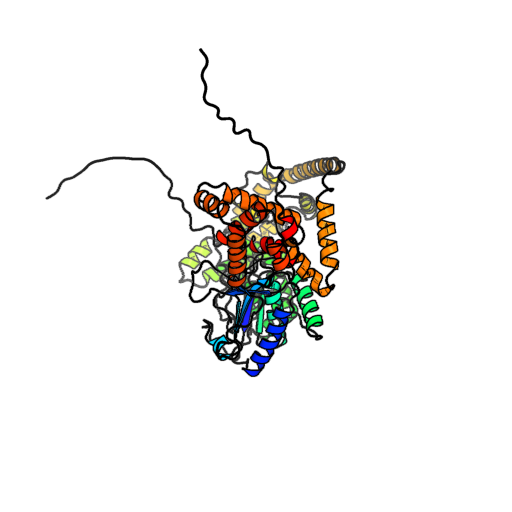8 1.00 90.44 87 LYS A C 1
ATOM 714 O O . LYS A 1 87 ? -20.767 -14.796 24.856 1.00 90.44 87 LYS A O 1
ATOM 719 N N . GLY A 1 88 ? -18.898 -15.867 24.228 1.00 89.75 88 GLY A N 1
ATOM 720 C CA . GLY A 1 88 ? -19.300 -17.199 24.681 1.00 89.75 88 GLY A CA 1
ATOM 721 C C . GLY A 1 88 ? -20.204 -17.960 23.708 1.00 89.75 88 GLY A C 1
ATOM 722 O O . GLY A 1 88 ? -20.594 -19.084 24.016 1.00 89.75 88 GLY A O 1
ATOM 723 N N . THR A 1 89 ? -20.530 -17.391 22.544 1.00 92.75 89 THR A N 1
ATOM 724 C CA . THR A 1 89 ? -21.338 -18.061 21.515 1.00 92.75 89 THR A CA 1
ATOM 725 C C . THR A 1 89 ? -20.472 -18.559 20.349 1.00 92.75 89 THR A C 1
ATOM 727 O O . THR A 1 89 ? -19.332 -18.115 20.184 1.00 92.75 89 THR A O 1
ATOM 730 N N . PRO A 1 90 ? -21.010 -19.425 19.467 1.00 90.12 90 PRO A N 1
ATOM 731 C CA . PRO A 1 90 ? -20.340 -19.778 18.217 1.00 90.12 90 PRO A CA 1
ATOM 732 C C . PRO A 1 90 ? -20.004 -18.572 17.325 1.00 90.12 90 PRO A C 1
ATOM 734 O O . PRO A 1 90 ? -19.073 -18.661 16.536 1.00 90.12 90 PRO A O 1
ATOM 737 N N . ASN A 1 91 ? -20.705 -17.443 17.466 1.00 89.56 91 ASN A N 1
ATOM 738 C CA . ASN A 1 91 ? -20.481 -16.234 16.671 1.00 89.56 91 ASN A CA 1
ATOM 739 C C . ASN A 1 91 ? -19.554 -15.218 17.355 1.00 89.56 91 ASN A C 1
ATOM 741 O O . ASN A 1 91 ? -19.463 -14.086 16.882 1.00 89.56 91 ASN A O 1
ATOM 745 N N . GLU A 1 92 ? -18.870 -15.597 18.443 1.00 93.81 92 GLU A N 1
ATOM 746 C CA . GLU A 1 92 ? -17.933 -14.705 19.129 1.00 93.81 92 GLU A CA 1
ATOM 747 C C . GLU A 1 92 ? -16.877 -14.169 18.150 1.00 93.81 92 GLU A C 1
ATOM 749 O O . GLU A 1 92 ? -16.160 -14.939 17.499 1.00 93.81 92 GLU A O 1
ATOM 754 N N . HIS A 1 93 ? -16.784 -12.844 18.045 1.00 91.50 93 HIS A N 1
ATOM 755 C CA . HIS A 1 93 ? -15.844 -12.180 17.149 1.00 91.50 93 HIS A CA 1
ATOM 756 C C . HIS A 1 93 ? -15.398 -10.829 17.691 1.00 91.50 93 HIS A C 1
ATOM 758 O O . HIS A 1 93 ? -16.138 -10.142 18.387 1.00 91.50 93 HIS A O 1
ATOM 764 N N . ILE A 1 94 ? -14.193 -10.417 17.320 1.00 91.62 94 ILE A N 1
ATOM 765 C CA . ILE A 1 94 ? -13.730 -9.046 17.489 1.00 91.62 94 ILE A CA 1
ATOM 766 C C . ILE A 1 94 ? -14.229 -8.241 16.297 1.00 91.62 94 ILE A C 1
ATOM 768 O O . ILE A 1 94 ? -14.165 -8.716 15.162 1.00 91.62 94 ILE A O 1
ATOM 772 N N . SER A 1 95 ? -14.688 -7.017 16.533 1.00 88.12 95 SER A N 1
ATOM 773 C CA . SER A 1 95 ? -15.073 -6.083 15.482 1.00 88.12 95 SER A CA 1
ATOM 774 C C . SER A 1 95 ? -14.552 -4.685 15.797 1.00 88.12 95 SER A C 1
ATOM 776 O O . SER A 1 95 ? -14.695 -4.206 16.915 1.00 88.12 95 SER A O 1
ATOM 778 N N . PHE A 1 96 ? -13.992 -3.995 14.807 1.00 87.00 96 PHE A N 1
ATOM 779 C CA . PHE A 1 96 ? -13.535 -2.608 14.943 1.00 87.00 96 PHE A CA 1
ATOM 780 C C . PHE A 1 96 ? -13.628 -1.860 13.610 1.00 87.00 96 PHE A C 1
ATOM 782 O O . PHE A 1 96 ? -13.758 -2.480 12.560 1.00 87.00 96 PHE A O 1
ATOM 789 N N . TRP A 1 97 ? -13.626 -0.529 13.649 1.00 82.62 97 TRP A N 1
ATOM 790 C CA . TRP A 1 97 ? -13.818 0.330 12.468 1.00 82.62 97 TRP A CA 1
ATOM 791 C C . TRP A 1 97 ? -12.889 1.554 12.434 1.00 82.62 97 TRP A C 1
ATOM 793 O O . TRP A 1 97 ? -12.679 2.131 11.370 1.00 82.62 97 TRP A O 1
ATOM 803 N N . GLY A 1 98 ? -12.335 1.956 13.580 1.00 82.38 98 GLY A N 1
ATOM 804 C CA . GLY A 1 98 ? -11.489 3.142 13.689 1.00 82.38 98 GLY A CA 1
ATOM 805 C C . GLY A 1 98 ? -10.742 3.197 15.014 1.00 82.38 98 GLY A C 1
ATOM 806 O O . GLY A 1 98 ? -10.801 2.258 15.809 1.00 82.38 98 GLY A O 1
ATOM 807 N N . ASP A 1 99 ? -10.081 4.320 15.272 1.00 83.69 99 ASP A N 1
ATOM 808 C CA . ASP A 1 99 ? -9.466 4.628 16.562 1.00 83.69 99 ASP A CA 1
ATOM 809 C C . ASP A 1 99 ? -10.000 5.935 17.153 1.00 83.69 99 ASP A C 1
ATOM 811 O O . ASP A 1 99 ? -10.601 6.784 16.489 1.00 83.69 99 ASP A O 1
ATOM 815 N N . TRP A 1 100 ? -9.774 6.068 18.451 1.00 75.88 100 TRP A N 1
ATOM 816 C CA . TRP A 1 100 ? -10.318 7.128 19.274 1.00 75.88 100 TRP A CA 1
ATOM 817 C C . TRP A 1 100 ? -9.671 8.499 19.037 1.00 75.88 100 TRP A C 1
ATOM 819 O O . TRP A 1 100 ? -10.346 9.519 19.172 1.00 75.88 100 TRP A O 1
ATOM 829 N N . MET A 1 101 ? -8.380 8.540 18.698 1.00 80.12 101 MET A N 1
ATOM 830 C CA . MET A 1 101 ? -7.600 9.780 18.660 1.00 80.12 101 MET A CA 1
ATOM 831 C C . MET A 1 101 ? -7.701 10.472 17.298 1.00 80.12 101 MET A C 1
ATOM 833 O O . MET A 1 101 ? -8.033 11.658 17.215 1.00 80.12 101 MET A O 1
ATOM 837 N N . SER A 1 102 ? -7.469 9.721 16.223 1.00 76.88 102 SER A N 1
ATOM 838 C CA . SER A 1 102 ? -7.561 10.229 14.854 1.00 76.88 102 SER A CA 1
ATOM 839 C C . SER A 1 102 ? -9.010 10.417 14.408 1.00 76.88 102 SER A C 1
ATOM 841 O O . SER A 1 102 ? -9.300 11.240 13.545 1.00 76.88 102 SER A O 1
ATOM 843 N N . TYR A 1 103 ? -9.924 9.625 14.979 1.00 72.06 103 TYR A N 1
ATOM 844 C CA . TYR A 1 103 ? -11.319 9.560 14.568 1.00 72.06 103 TYR A CA 1
ATOM 845 C C . TYR A 1 103 ? -11.509 9.190 13.076 1.00 72.06 103 TYR A C 1
ATOM 847 O O . TYR A 1 103 ? -12.530 9.456 12.449 1.00 72.06 103 TYR A O 1
ATOM 855 N N . THR A 1 104 ? -10.529 8.533 12.473 1.00 69.00 104 THR A N 1
ATOM 856 C CA . THR A 1 104 ? -10.619 8.088 11.083 1.00 69.00 104 THR A CA 1
ATOM 857 C C . THR A 1 104 ? -11.090 6.638 11.040 1.00 69.00 104 THR A C 1
ATOM 859 O O . THR A 1 104 ? -10.574 5.771 11.747 1.00 69.00 104 THR A O 1
ATOM 862 N N . GLY A 1 105 ? -12.110 6.371 10.231 1.00 66.81 105 GLY A N 1
ATOM 863 C CA . GLY A 1 105 ? -12.620 5.028 10.000 1.00 66.81 105 GLY A CA 1
ATOM 864 C C . GLY A 1 105 ? -13.048 4.858 8.553 1.00 66.81 105 GLY A C 1
ATOM 865 O O . GLY A 1 105 ? -13.269 5.835 7.839 1.00 66.81 105 GLY A O 1
ATOM 866 N N . CYS A 1 106 ? -13.103 3.608 8.106 1.00 68.88 106 CYS A N 1
ATOM 867 C CA . CYS A 1 106 ? -13.439 3.286 6.722 1.00 68.88 106 CYS A CA 1
ATOM 868 C C . CYS A 1 106 ? -14.368 2.075 6.677 1.00 68.88 106 CYS A C 1
ATOM 870 O O . CYS A 1 106 ? -15.559 2.204 6.395 1.00 68.88 106 CYS A O 1
ATOM 872 N N . ILE A 1 107 ? -13.851 0.906 7.053 1.00 75.56 107 ILE A N 1
ATOM 873 C CA . ILE A 1 107 ? -14.552 -0.367 6.947 1.00 75.56 107 ILE A CA 1
ATOM 874 C C . ILE A 1 107 ? -14.498 -1.123 8.269 1.00 75.56 107 ILE A C 1
ATOM 876 O O . ILE A 1 107 ? -13.498 -1.096 8.982 1.00 75.56 107 ILE A O 1
ATOM 880 N N . THR A 1 108 ? -15.594 -1.797 8.614 1.00 79.75 108 THR A N 1
ATOM 881 C CA . THR A 1 108 ? -15.618 -2.644 9.804 1.00 79.75 108 THR A CA 1
ATOM 882 C C . THR A 1 108 ? -14.839 -3.923 9.531 1.00 79.75 108 THR A C 1
ATOM 884 O O . THR A 1 108 ? -15.209 -4.710 8.659 1.00 79.75 108 THR A O 1
ATOM 887 N N . VAL A 1 109 ? -13.787 -4.143 10.309 1.00 83.69 109 VAL A N 1
ATOM 888 C CA . VAL A 1 109 ? -12.978 -5.359 10.294 1.00 83.69 109 VAL A CA 1
ATOM 889 C C . VAL A 1 109 ? -13.495 -6.308 11.363 1.00 83.69 109 VAL A C 1
ATOM 891 O O . VAL A 1 109 ? -13.829 -5.872 12.466 1.00 83.69 109 VAL A O 1
ATOM 894 N N . ARG A 1 110 ? -13.577 -7.602 11.030 1.00 87.69 110 ARG A N 1
ATOM 895 C CA . ARG A 1 110 ? -14.032 -8.656 11.939 1.00 87.69 110 ARG A CA 1
ATOM 896 C C . ARG A 1 110 ? -13.076 -9.839 11.933 1.00 87.69 110 ARG A C 1
ATOM 898 O O . ARG A 1 110 ? -12.692 -10.300 10.862 1.00 87.69 110 ARG A O 1
ATOM 905 N N . PHE A 1 111 ? -12.770 -10.347 13.120 1.00 89.94 111 PHE A N 1
ATOM 906 C CA . PHE A 1 111 ? -12.051 -11.603 13.318 1.00 89.94 111 PHE A CA 1
ATOM 907 C C . PHE A 1 111 ? -12.888 -12.495 14.222 1.00 89.94 111 PHE A C 1
ATOM 909 O O . PHE A 1 111 ? -13.170 -12.113 15.353 1.00 89.94 111 PHE A O 1
ATOM 916 N N . TYR A 1 112 ? -13.310 -13.659 13.741 1.00 91.56 112 TYR A N 1
ATOM 917 C CA . TYR A 1 112 ? -14.070 -14.628 14.527 1.00 91.56 112 TYR A CA 1
ATOM 918 C C . TYR A 1 112 ? -13.131 -15.463 15.383 1.00 91.56 112 TYR A C 1
ATOM 920 O O . TYR A 1 112 ? -12.038 -15.807 14.951 1.00 91.56 112 TYR A O 1
ATOM 928 N N . LYS A 1 113 ? -13.561 -15.831 16.587 1.00 94.00 113 LYS A N 1
ATOM 929 C CA . LYS A 1 113 ? -12.800 -16.740 17.454 1.00 94.00 113 LYS A CA 1
ATOM 930 C C . LYS A 1 113 ? -12.816 -18.175 16.949 1.00 94.00 113 LYS A C 1
ATOM 932 O O . LYS A 1 113 ? -11.818 -18.885 17.037 1.00 94.00 113 LYS A O 1
ATOM 937 N N . ASN A 1 114 ? -13.964 -18.605 16.434 1.00 92.00 114 ASN A N 1
ATOM 938 C CA . ASN A 1 114 ? -14.132 -19.937 15.871 1.00 92.00 114 ASN A CA 1
ATOM 939 C C . ASN A 1 114 ? -13.643 -19.923 14.425 1.00 92.00 114 ASN A C 1
ATOM 941 O O . ASN A 1 114 ? -14.172 -19.186 13.595 1.00 92.00 114 ASN A O 1
ATOM 945 N N . TRP A 1 115 ? -12.631 -20.734 14.134 1.00 89.69 115 TRP A N 1
ATOM 946 C CA . TRP A 1 115 ? -11.979 -20.811 12.833 1.00 89.69 115 TRP A CA 1
ATOM 947 C C . TRP A 1 115 ? -12.968 -21.191 11.738 1.00 89.69 115 TRP A C 1
ATOM 949 O O . TRP A 1 115 ? -13.014 -20.532 10.711 1.00 89.69 115 TRP A O 1
ATOM 959 N N . GLU A 1 116 ? -13.854 -22.155 11.990 1.00 87.88 116 GLU A N 1
ATOM 960 C CA . GLU A 1 116 ? -14.920 -22.512 11.046 1.00 87.88 116 GLU A CA 1
ATOM 961 C C . GLU A 1 116 ? -15.791 -21.300 10.677 1.00 87.88 116 GLU A C 1
ATOM 963 O O . GLU A 1 116 ? -16.055 -21.071 9.502 1.00 87.88 116 GLU A O 1
ATOM 968 N N . LYS A 1 117 ? -16.145 -20.441 11.645 1.00 86.69 117 LYS A N 1
ATOM 969 C CA . LYS A 1 117 ? -16.878 -19.193 11.370 1.00 86.69 117 LYS A CA 1
ATOM 970 C C . LYS A 1 117 ? -16.051 -18.163 10.619 1.00 86.69 117 LYS A C 1
ATOM 972 O O . LYS A 1 117 ? -16.587 -17.450 9.775 1.00 86.69 117 LYS A O 1
ATOM 977 N N . GLN A 1 118 ? -14.753 -18.098 10.900 1.00 85.38 118 GLN A N 1
ATOM 978 C CA . GLN A 1 118 ? -13.829 -17.260 10.145 1.00 85.38 118 GLN A CA 1
ATOM 979 C C . GLN A 1 118 ? -13.765 -17.677 8.664 1.00 85.38 118 GLN A C 1
ATOM 981 O O . GLN A 1 118 ? -13.572 -16.808 7.815 1.00 85.38 118 GLN A O 1
ATOM 986 N N . LEU A 1 119 ? -13.960 -18.970 8.375 1.00 80.88 119 LEU A N 1
ATOM 987 C CA . LEU A 1 119 ? -14.029 -19.552 7.030 1.00 80.88 119 LEU A CA 1
ATOM 988 C C . LEU A 1 119 ? -15.428 -19.473 6.379 1.00 80.88 119 LEU A C 1
ATOM 990 O O . LEU A 1 119 ? -15.528 -19.555 5.159 1.00 80.88 119 LEU A O 1
ATOM 994 N N . GLU A 1 120 ? -16.504 -19.342 7.166 1.00 76.94 120 GLU A N 1
ATOM 995 C CA . GLU A 1 120 ? -17.891 -19.194 6.677 1.00 76.94 120 GLU A CA 1
ATOM 996 C C . GLU A 1 120 ? -18.230 -17.783 6.169 1.00 76.94 120 GLU A C 1
ATOM 998 O O . GLU A 1 120 ? -19.217 -17.607 5.449 1.00 76.94 120 GLU A O 1
ATOM 1003 N N . LEU A 1 121 ? -17.449 -16.762 6.540 1.00 64.88 121 LEU A N 1
ATOM 1004 C CA . LEU A 1 121 ? -17.501 -15.467 5.853 1.00 64.88 121 LEU A CA 1
ATOM 1005 C C . LEU A 1 121 ? -17.277 -15.682 4.342 1.00 64.88 121 LEU A C 1
ATOM 1007 O O . LEU A 1 121 ? -16.849 -16.752 3.932 1.00 64.88 121 LEU A O 1
ATOM 1011 N N . GLU A 1 122 ? -17.547 -14.690 3.485 1.00 56.44 122 GLU A N 1
ATOM 1012 C CA . GLU A 1 122 ? -17.390 -14.782 2.013 1.00 56.44 122 GLU A CA 1
ATOM 1013 C C . GLU A 1 122 ? -15.928 -15.069 1.524 1.00 56.44 122 GLU A C 1
ATOM 1015 O O . GLU A 1 122 ? -15.550 -14.685 0.419 1.00 56.44 122 GLU A O 1
ATOM 1020 N N . SER A 1 123 ? -15.081 -15.761 2.299 1.00 53.81 123 SER A N 1
ATOM 1021 C CA . SER A 1 123 ? -13.899 -16.508 1.866 1.00 53.81 123 SER A CA 1
ATOM 1022 C C . SER A 1 123 ? -14.291 -17.651 0.928 1.00 53.81 123 SER A C 1
ATOM 1024 O O . SER A 1 123 ? -14.261 -18.822 1.278 1.00 53.81 123 SER A O 1
ATOM 1026 N N . THR A 1 124 ? -14.633 -17.321 -0.314 1.00 52.50 124 THR A N 1
ATOM 1027 C CA . THR A 1 124 ? -14.811 -18.329 -1.377 1.00 52.50 124 THR A CA 1
ATOM 1028 C C . THR A 1 124 ? -13.480 -18.783 -1.995 1.00 52.50 124 THR A C 1
ATOM 1030 O O . THR A 1 124 ? -13.472 -19.560 -2.944 1.00 52.50 124 THR A O 1
ATOM 1033 N N . GLY A 1 125 ? -12.341 -18.313 -1.470 1.00 54.00 125 GLY A N 1
ATOM 1034 C CA . GLY A 1 125 ? -11.005 -18.569 -2.010 1.00 54.00 125 GLY A CA 1
ATOM 1035 C C . GLY A 1 125 ? -10.471 -19.954 -1.668 1.00 54.00 125 GLY A C 1
ATOM 1036 O O . GLY A 1 125 ? -9.514 -20.067 -0.910 1.00 54.00 125 GLY A O 1
ATOM 1037 N N . GLU A 1 126 ? -11.078 -21.008 -2.208 1.00 64.12 126 GLU A N 1
ATOM 1038 C CA . GLU A 1 126 ? -10.473 -22.339 -2.161 1.00 64.12 126 GLU A CA 1
ATOM 1039 C C . GLU A 1 126 ? -8.986 -22.244 -2.522 1.00 64.12 126 GLU A C 1
ATOM 1041 O O . GLU A 1 126 ? -8.599 -21.607 -3.507 1.00 64.12 126 GLU A O 1
ATOM 1046 N N . GLU A 1 127 ? -8.138 -22.843 -1.688 1.00 77.06 127 GLU A N 1
ATOM 1047 C CA . GLU A 1 127 ? -6.717 -22.927 -1.993 1.00 77.06 127 GLU A CA 1
ATOM 1048 C C . GLU A 1 127 ? -6.550 -23.620 -3.339 1.00 77.06 127 GLU A C 1
ATOM 1050 O O . GLU A 1 127 ? -6.922 -24.783 -3.499 1.00 77.06 127 GLU A O 1
ATOM 1055 N N . VAL A 1 128 ? -5.954 -22.916 -4.299 1.00 74.75 128 VAL A N 1
ATOM 1056 C CA . VAL A 1 128 ? -5.738 -23.450 -5.646 1.00 74.75 128 VAL A CA 1
ATOM 1057 C C . VAL A 1 128 ? -4.876 -24.711 -5.583 1.00 74.75 128 VAL A C 1
ATOM 1059 O O . VAL A 1 128 ? -5.055 -25.638 -6.372 1.00 74.75 128 VAL A O 1
ATOM 1062 N N . ASN A 1 129 ? -3.925 -24.752 -4.646 1.00 80.75 129 ASN A N 1
ATOM 1063 C CA . ASN A 1 129 ? -3.109 -25.930 -4.406 1.00 80.75 129 ASN A CA 1
ATOM 1064 C C . ASN A 1 129 ? -2.563 -25.951 -2.966 1.00 80.75 129 ASN A C 1
ATOM 1066 O O . ASN A 1 129 ? -1.726 -25.130 -2.590 1.00 80.75 129 ASN A O 1
ATOM 1070 N N . GLN A 1 130 ? -2.978 -26.941 -2.173 1.00 82.88 130 GLN A N 1
ATOM 1071 C CA . GLN A 1 130 ? -2.588 -27.077 -0.761 1.00 82.88 130 GLN A CA 1
ATOM 1072 C C . GLN A 1 130 ? -1.087 -27.334 -0.542 1.00 82.88 130 GLN A C 1
ATOM 1074 O O . GLN A 1 130 ? -0.563 -27.071 0.546 1.00 82.88 130 GLN A O 1
ATOM 1079 N N . ASP A 1 131 ? -0.363 -27.809 -1.555 1.00 82.38 131 ASP A N 1
ATOM 1080 C CA . ASP A 1 131 ? 1.084 -28.040 -1.486 1.00 82.38 131 ASP A CA 1
ATOM 1081 C C . ASP A 1 131 ? 1.886 -26.791 -1.849 1.00 82.38 131 ASP A C 1
ATOM 1083 O O . ASP A 1 131 ? 3.074 -26.691 -1.542 1.00 82.38 131 ASP A O 1
ATOM 1087 N N . LYS A 1 132 ? 1.242 -25.799 -2.469 1.00 82.56 132 LYS A N 1
ATOM 1088 C CA . LYS A 1 132 ? 1.892 -24.547 -2.839 1.00 82.56 132 LYS A CA 1
ATOM 1089 C C . LYS A 1 132 ? 1.936 -23.567 -1.665 1.00 82.56 132 LYS A C 1
ATOM 1091 O O . LYS A 1 132 ? 1.021 -23.546 -0.841 1.00 82.56 132 LYS A O 1
ATOM 1096 N N . PRO A 1 133 ? 2.997 -22.764 -1.533 1.00 82.56 133 PRO A N 1
ATOM 1097 C CA . PRO A 1 133 ? 3.087 -21.738 -0.497 1.00 82.56 133 PRO A CA 1
ATOM 1098 C C . PRO A 1 133 ? 2.028 -20.658 -0.708 1.00 82.56 133 PRO A C 1
ATOM 1100 O O . PRO A 1 133 ? 1.420 -20.567 -1.774 1.00 82.56 133 PRO A O 1
ATOM 1103 N N . ILE A 1 134 ? 1.795 -19.846 0.319 1.00 83.88 134 ILE A N 1
ATOM 1104 C CA . ILE A 1 134 ? 0.785 -18.783 0.285 1.00 83.88 134 ILE A CA 1
ATOM 1105 C C . ILE A 1 134 ? 1.106 -17.672 -0.734 1.00 83.88 134 ILE A C 1
ATOM 1107 O O . ILE A 1 134 ? 0.228 -16.989 -1.250 1.00 83.88 134 ILE A O 1
ATOM 1111 N N . THR A 1 135 ? 2.384 -17.544 -1.078 1.00 80.75 135 THR A N 1
ATOM 1112 C CA . THR A 1 135 ? 2.954 -16.661 -2.101 1.00 80.75 135 THR A CA 1
ATOM 1113 C C . THR A 1 135 ? 2.881 -17.233 -3.517 1.00 80.75 135 THR A C 1
ATOM 1115 O O . THR A 1 135 ? 3.379 -16.593 -4.444 1.00 80.75 135 THR A O 1
ATOM 1118 N N . TRP A 1 136 ? 2.287 -18.415 -3.720 1.00 76.56 136 TRP A N 1
ATOM 1119 C CA . TRP A 1 136 ? 2.103 -18.989 -5.052 1.00 76.56 136 TRP A CA 1
ATOM 1120 C C . TRP A 1 136 ? 0.943 -18.321 -5.788 1.00 76.56 136 TRP A C 1
ATOM 1122 O O . TRP A 1 136 ? -0.109 -18.097 -5.200 1.00 76.56 136 TRP A O 1
ATOM 1132 N N . TYR A 1 137 ? 1.122 -18.037 -7.076 1.00 71.56 137 TYR A N 1
ATOM 1133 C CA . TYR A 1 137 ? 0.109 -17.418 -7.930 1.00 71.56 137 TYR A CA 1
ATOM 1134 C C . TYR A 1 137 ? -0.194 -18.335 -9.118 1.00 71.56 137 TYR A C 1
ATOM 1136 O O . TYR A 1 137 ? 0.733 -18.943 -9.665 1.00 71.56 137 TYR A O 1
ATOM 1144 N N . PRO A 1 138 ? -1.465 -18.438 -9.549 1.00 65.56 138 PRO A N 1
ATOM 1145 C CA . PRO A 1 138 ? -1.803 -19.126 -10.787 1.00 65.56 138 PRO A CA 1
ATOM 1146 C C . PRO A 1 138 ? -1.152 -18.412 -11.984 1.00 65.56 138 PRO A C 1
ATOM 1148 O O . PRO A 1 138 ? -0.787 -17.240 -11.893 1.00 65.56 138 PRO A O 1
ATOM 1151 N N . HIS A 1 139 ? -1.038 -19.096 -13.129 1.00 61.72 139 HIS A N 1
ATOM 1152 C CA . HIS A 1 139 ? -0.453 -18.566 -14.376 1.00 61.72 139 HIS A CA 1
ATOM 1153 C C . HIS A 1 139 ? -1.312 -17.471 -15.050 1.00 61.72 139 HIS A C 1
ATOM 1155 O O . HIS A 1 139 ? -1.476 -17.449 -16.269 1.00 61.72 139 HIS A O 1
ATOM 1161 N N . THR A 1 140 ? -1.915 -16.570 -14.278 1.00 63.03 140 THR A N 1
ATOM 1162 C CA . THR A 1 140 ? -2.643 -15.424 -14.813 1.00 63.03 140 THR A CA 1
ATOM 1163 C C . THR A 1 140 ? -1.661 -14.476 -15.505 1.00 63.03 140 THR A C 1
ATOM 1165 O O . THR A 1 140 ? -0.675 -14.086 -14.873 1.00 63.03 140 THR A O 1
ATOM 1168 N N . PRO A 1 141 ? -1.914 -14.081 -16.769 1.00 63.94 141 PRO A N 1
ATOM 1169 C CA . PRO A 1 141 ? -1.095 -13.092 -17.460 1.00 63.94 141 PRO A CA 1
ATOM 1170 C C . PRO A 1 141 ? -0.981 -11.799 -16.651 1.00 63.94 141 PRO A C 1
ATOM 1172 O O . PRO A 1 141 ? -1.957 -11.378 -16.021 1.00 63.94 141 PRO A O 1
ATOM 1175 N N . TYR A 1 142 ? 0.191 -11.163 -16.687 1.00 69.06 142 TYR A N 1
ATOM 1176 C CA . TYR A 1 142 ? 0.372 -9.837 -16.105 1.00 69.06 142 TYR A CA 1
ATOM 1177 C C . TYR A 1 142 ? -0.577 -8.848 -16.792 1.00 69.06 142 TYR A C 1
ATOM 1179 O O . TYR A 1 142 ? -0.585 -8.732 -18.016 1.00 69.06 142 TYR A O 1
ATOM 1187 N N . LYS A 1 143 ? -1.385 -8.135 -16.004 1.00 66.06 143 LYS A N 1
ATOM 1188 C CA . LYS A 1 143 ? -2.252 -7.063 -16.494 1.00 66.06 143 LYS A CA 1
ATOM 1189 C C . LYS A 1 143 ? -1.991 -5.806 -15.689 1.00 66.06 143 LYS A C 1
ATOM 1191 O O . LYS A 1 143 ? -2.203 -5.783 -14.478 1.00 66.06 143 LYS A O 1
ATOM 1196 N N . ASP A 1 144 ? -1.600 -4.741 -16.375 1.00 60.91 144 ASP A N 1
ATOM 1197 C CA . ASP A 1 144 ? -1.532 -3.402 -15.790 1.00 60.91 144 ASP A CA 1
ATOM 1198 C C . ASP A 1 144 ? -2.917 -2.723 -15.817 1.00 60.91 144 ASP A C 1
ATOM 1200 O O . ASP A 1 144 ? -3.110 -1.632 -16.342 1.00 60.91 144 ASP A O 1
ATOM 1204 N N . ASP A 1 145 ? -3.940 -3.428 -15.321 1.00 58.47 145 ASP A N 1
ATOM 1205 C CA . ASP A 1 145 ? -5.333 -2.956 -15.258 1.00 58.47 145 ASP A CA 1
ATOM 1206 C C . ASP A 1 145 ? -5.782 -2.618 -13.825 1.00 58.47 145 ASP A C 1
ATOM 1208 O O . ASP A 1 145 ? -6.945 -2.295 -13.581 1.00 58.47 145 ASP A O 1
ATOM 1212 N N . GLY A 1 146 ? -4.854 -2.688 -12.866 1.00 54.50 146 GLY A N 1
ATOM 1213 C CA . GLY A 1 146 ? -5.118 -2.460 -11.449 1.00 54.50 146 GLY A CA 1
ATOM 1214 C C . GLY A 1 146 ? -5.712 -3.660 -10.699 1.00 54.50 146 GLY A C 1
ATOM 1215 O O . GLY A 1 146 ? -5.858 -3.567 -9.483 1.00 54.50 146 GLY A O 1
ATOM 1216 N N . SER A 1 147 ? -5.990 -4.801 -11.347 1.00 57.62 147 SER A N 1
ATOM 1217 C CA . SER A 1 147 ? -6.564 -5.993 -10.688 1.00 57.62 147 SER A CA 1
ATOM 1218 C C . SER A 1 147 ? -5.548 -6.706 -9.802 1.00 57.62 147 SER A C 1
ATOM 1220 O O . SER A 1 147 ? -4.513 -7.114 -10.302 1.00 57.62 147 SER A O 1
ATOM 1222 N N . LEU A 1 148 ? -5.759 -6.836 -8.492 1.00 55.78 148 LEU A N 1
ATOM 1223 C CA . LEU A 1 148 ? -4.741 -7.394 -7.589 1.00 55.78 148 LEU A CA 1
ATOM 1224 C C . LEU A 1 148 ? -4.441 -8.876 -7.857 1.00 55.78 148 LEU A C 1
ATOM 1226 O O . LEU A 1 148 ? -5.331 -9.613 -8.280 1.00 55.78 148 LEU A O 1
ATOM 1230 N N . PRO A 1 149 ? -3.190 -9.325 -7.643 1.00 58.88 149 PRO A N 1
ATOM 1231 C CA . PRO A 1 149 ? -2.824 -10.688 -7.962 1.00 58.88 149 PRO A CA 1
ATOM 1232 C C . PRO A 1 149 ? -3.477 -11.630 -6.935 1.00 58.88 149 PRO A C 1
ATOM 1234 O O . PRO A 1 149 ? -3.494 -11.345 -5.737 1.00 58.88 149 PRO A O 1
ATOM 1237 N N . ILE A 1 150 ? -3.989 -12.771 -7.397 1.00 67.94 150 ILE A N 1
ATOM 1238 C CA . ILE A 1 150 ? -4.631 -13.790 -6.551 1.00 67.94 150 ILE A CA 1
ATOM 1239 C C . ILE A 1 150 ? -3.563 -14.754 -6.034 1.00 67.94 150 ILE A C 1
ATOM 1241 O O . ILE A 1 150 ? -2.994 -15.501 -6.827 1.00 67.94 150 ILE A O 1
ATOM 1245 N N . SER A 1 151 ? -3.273 -14.729 -4.731 1.00 74.44 151 SER A N 1
ATOM 1246 C CA . SER A 1 151 ? -2.345 -15.679 -4.105 1.00 74.44 151 SER A CA 1
ATOM 1247 C C . SER A 1 151 ? -3.047 -17.002 -3.794 1.00 74.44 151 SER A C 1
ATOM 1249 O O . SER A 1 151 ? -4.274 -17.083 -3.779 1.00 74.44 151 SER A O 1
ATOM 1251 N N . ASN A 1 152 ? -2.277 -18.049 -3.520 1.00 80.88 152 ASN A N 1
ATOM 1252 C CA . ASN A 1 152 ? -2.798 -19.250 -2.892 1.00 80.88 152 ASN A CA 1
ATOM 1253 C C . ASN A 1 152 ? -3.191 -18.912 -1.450 1.00 80.88 152 ASN A C 1
ATOM 1255 O O . ASN A 1 152 ? -2.346 -18.438 -0.702 1.00 80.88 152 ASN A O 1
ATOM 1259 N N . GLY A 1 153 ? -4.435 -19.157 -1.051 1.00 80.06 153 GLY A N 1
ATOM 1260 C CA . GLY A 1 153 ? -4.940 -18.833 0.286 1.00 80.06 153 GLY A CA 1
ATOM 1261 C C . GLY A 1 153 ? -6.205 -17.979 0.238 1.00 80.06 153 GLY A C 1
ATOM 1262 O O . GLY A 1 153 ? -6.589 -17.470 -0.813 1.00 80.06 153 GLY A O 1
ATOM 1263 N N . ILE A 1 154 ? -6.856 -17.818 1.390 1.00 78.00 154 ILE A N 1
ATOM 1264 C CA . ILE A 1 154 ? -8.068 -17.001 1.512 1.00 78.00 154 ILE A CA 1
ATOM 1265 C C . ILE A 1 154 ? -7.744 -15.611 2.035 1.00 78.00 154 ILE A C 1
ATOM 1267 O O . ILE A 1 154 ? -6.853 -15.435 2.868 1.00 78.00 154 ILE A O 1
ATOM 1271 N N . MET A 1 155 ? -8.559 -14.642 1.630 1.00 75.81 155 MET A N 1
ATOM 1272 C CA . MET A 1 155 ? -8.703 -13.396 2.368 1.00 75.81 155 MET A CA 1
ATOM 1273 C C . MET A 1 155 ? -9.827 -13.550 3.402 1.00 75.81 155 MET A C 1
ATOM 1275 O O . MET A 1 155 ? -10.922 -13.970 3.031 1.00 75.81 155 MET A O 1
ATOM 1279 N N . PRO A 1 156 ? -9.606 -13.199 4.679 1.00 62.72 156 PRO A N 1
ATOM 1280 C CA . PRO A 1 156 ? -10.583 -13.426 5.745 1.00 62.72 156 PRO A CA 1
ATOM 1281 C C . PRO A 1 156 ? -11.753 -12.418 5.771 1.00 62.72 156 PRO A C 1
ATOM 1283 O O . PRO A 1 156 ? -12.566 -12.454 6.692 1.00 62.72 156 PRO A O 1
ATOM 1286 N N . VAL A 1 157 ? -11.847 -11.487 4.813 1.00 63.62 157 VAL A N 1
ATOM 1287 C CA . VAL A 1 157 ? -12.788 -10.351 4.844 1.00 63.62 157 VAL A CA 1
ATOM 1288 C C . VAL A 1 157 ? -13.553 -10.172 3.530 1.00 63.62 157 VAL A C 1
ATOM 1290 O O . VAL A 1 157 ? -13.020 -10.383 2.446 1.00 63.62 157 VAL A O 1
ATOM 1293 N N . ARG A 1 158 ? -14.813 -9.724 3.664 1.00 58.59 158 ARG A N 1
ATOM 1294 C CA . ARG A 1 158 ? -15.830 -9.555 2.604 1.00 58.59 158 ARG A CA 1
ATOM 1295 C C . ARG A 1 158 ? -15.372 -8.727 1.403 1.00 58.59 158 ARG A C 1
ATOM 1297 O O . ARG A 1 158 ? -15.803 -8.946 0.278 1.00 58.59 158 ARG A O 1
ATOM 1304 N N . TYR A 1 159 ? -14.526 -7.741 1.653 1.00 56.31 159 TYR A N 1
ATOM 1305 C CA . TYR A 1 159 ? -13.949 -6.930 0.602 1.00 56.31 159 TYR A CA 1
ATOM 1306 C C . TYR A 1 159 ? -12.544 -7.462 0.378 1.00 56.31 159 TYR A C 1
ATOM 1308 O O . TYR A 1 159 ? -11.739 -7.481 1.308 1.00 56.31 159 TYR A O 1
ATOM 1316 N N . HIS A 1 160 ? -12.237 -7.854 -0.862 1.00 55.72 160 HIS A N 1
ATOM 1317 C CA . HIS A 1 160 ? -10.886 -8.246 -1.288 1.00 55.72 160 HIS A CA 1
ATOM 1318 C C . HIS A 1 160 ? -9.815 -7.187 -0.953 1.00 55.72 160 HIS A C 1
ATOM 1320 O O . HIS A 1 160 ? -8.619 -7.433 -1.102 1.00 55.72 160 HIS A O 1
ATOM 1326 N N . TYR A 1 161 ? -10.240 -5.999 -0.517 1.00 63.03 161 TYR A N 1
ATOM 1327 C CA . TYR A 1 161 ? -9.421 -4.851 -0.196 1.00 63.03 161 TYR A CA 1
ATOM 1328 C C . TYR A 1 161 ? -9.974 -4.159 1.047 1.00 63.03 161 TYR A C 1
ATOM 1330 O O . TYR A 1 161 ? -11.166 -3.852 1.112 1.00 63.03 161 TYR A O 1
ATOM 1338 N N . ILE A 1 162 ? -9.094 -3.871 2.003 1.00 64.25 162 ILE A N 1
ATOM 1339 C CA . ILE A 1 162 ? -9.371 -2.901 3.058 1.00 64.25 162 ILE A CA 1
ATOM 1340 C C . ILE A 1 162 ? -8.703 -1.604 2.612 1.00 64.25 162 ILE A C 1
ATOM 1342 O O . ILE A 1 162 ? -7.476 -1.488 2.662 1.00 64.25 162 ILE A O 1
ATOM 1346 N N . ASP A 1 163 ? -9.509 -0.662 2.125 1.00 65.00 163 ASP A N 1
ATOM 1347 C CA . ASP A 1 163 ? -9.048 0.705 1.915 1.00 65.00 163 ASP A CA 1
ATOM 1348 C C . ASP A 1 163 ? -8.837 1.345 3.289 1.00 65.00 163 ASP A C 1
ATOM 1350 O O . ASP A 1 163 ? -9.759 1.451 4.102 1.00 65.00 163 ASP A O 1
ATOM 1354 N N . THR A 1 164 ? -7.588 1.690 3.575 1.00 62.34 164 THR A N 1
ATOM 1355 C CA . THR A 1 164 ? -7.190 2.321 4.830 1.00 62.34 164 THR A CA 1
ATOM 1356 C C . THR A 1 164 ? -6.641 3.728 4.603 1.00 62.34 164 THR A C 1
ATOM 1358 O O . THR A 1 164 ? -5.920 4.252 5.458 1.00 62.34 164 THR A O 1
ATOM 1361 N N . GLU A 1 165 ? -6.939 4.356 3.456 1.00 64.25 165 GLU A N 1
ATOM 1362 C CA . GLU A 1 165 ? -6.446 5.699 3.161 1.00 64.25 165 GLU A CA 1
ATOM 1363 C C . GLU A 1 165 ? -6.881 6.695 4.240 1.00 64.25 165 GLU A C 1
ATOM 1365 O O . GLU A 1 165 ? -8.052 6.797 4.602 1.00 64.25 165 GLU A O 1
ATOM 1370 N N . GLY A 1 166 ? -5.902 7.402 4.811 1.00 62.97 166 GLY A N 1
ATOM 1371 C CA . GLY A 1 166 ? -6.126 8.356 5.897 1.00 62.97 166 GLY A CA 1
ATOM 1372 C C . GLY A 1 166 ? -6.546 7.735 7.232 1.00 62.97 166 GLY A C 1
ATOM 1373 O O . GLY A 1 166 ? -6.639 8.465 8.212 1.00 62.97 166 GLY A O 1
ATOM 1374 N N . ALA A 1 167 ? -6.759 6.417 7.304 1.00 71.38 167 ALA A N 1
ATOM 1375 C CA . ALA A 1 167 ? -7.252 5.754 8.497 1.00 71.38 167 ALA A CA 1
ATOM 1376 C C . ALA A 1 167 ? -6.117 5.337 9.441 1.00 71.38 167 ALA A C 1
ATOM 1378 O O . ALA A 1 167 ? -5.287 4.500 9.100 1.00 71.38 167 ALA A O 1
ATOM 1379 N N . HIS A 1 168 ? -6.076 5.871 10.655 1.00 82.25 168 HIS A N 1
ATOM 1380 C CA . HIS A 1 168 ? -5.001 5.596 11.607 1.00 82.25 168 HIS A CA 1
ATOM 1381 C C . HIS A 1 168 ? -5.086 4.184 12.216 1.00 82.25 168 HIS A C 1
ATOM 1383 O O . HIS A 1 168 ? -4.049 3.549 12.417 1.00 82.25 168 HIS A O 1
ATOM 1389 N N . TYR A 1 169 ? -6.289 3.614 12.376 1.00 85.50 169 TYR A N 1
ATOM 1390 C CA . TYR A 1 169 ? -6.468 2.213 12.800 1.00 85.50 169 TYR A CA 1
ATOM 1391 C C . TYR A 1 169 ? -5.791 1.186 11.866 1.00 85.50 169 TYR A C 1
ATOM 1393 O O . TYR A 1 169 ? -5.633 0.020 12.234 1.00 85.50 169 TYR A O 1
ATOM 1401 N N . ARG A 1 170 ? -5.329 1.605 10.677 1.00 87.06 170 ARG A N 1
ATOM 1402 C CA . ARG A 1 170 ? -4.487 0.788 9.795 1.00 87.06 170 ARG A CA 1
ATOM 1403 C C . ARG A 1 170 ? -3.253 0.245 10.501 1.00 87.06 170 ARG A C 1
ATOM 1405 O O . ARG A 1 170 ? -2.864 -0.878 10.226 1.00 87.06 170 ARG A O 1
ATOM 1412 N N . PHE A 1 171 ? -2.650 0.995 11.424 1.00 91.19 171 PHE A N 1
ATOM 1413 C CA . PHE A 1 171 ? -1.457 0.527 12.127 1.00 91.19 171 PHE A CA 1
ATOM 1414 C C . PHE A 1 171 ? -1.764 -0.679 13.024 1.00 91.19 171 PHE A C 1
ATOM 1416 O O . PHE A 1 171 ? -0.936 -1.578 13.128 1.00 91.19 171 PHE A O 1
ATOM 1423 N N . ALA A 1 172 ? -2.983 -0.769 13.568 1.00 92.62 172 ALA A N 1
ATOM 1424 C CA . ALA A 1 172 ? -3.440 -1.965 14.267 1.00 92.62 172 ALA A CA 1
ATOM 1425 C C . ALA A 1 172 ? -3.633 -3.151 13.305 1.00 92.62 172 ALA A C 1
ATOM 1427 O O . ALA A 1 172 ? -3.290 -4.279 13.649 1.00 92.62 172 ALA A O 1
ATOM 1428 N N . LEU A 1 173 ? -4.109 -2.919 12.073 1.00 91.00 173 LEU A N 1
ATOM 1429 C CA . LEU A 1 173 ? -4.162 -3.967 11.041 1.00 91.00 173 LEU A CA 1
ATOM 1430 C C . LEU A 1 173 ? -2.774 -4.451 10.626 1.00 91.00 173 LEU A C 1
ATOM 1432 O O . LEU A 1 173 ? -2.569 -5.652 10.476 1.00 91.00 173 LEU A O 1
ATOM 1436 N N . ILE A 1 174 ? -1.821 -3.531 10.482 1.00 92.38 174 ILE A N 1
ATOM 1437 C CA . ILE A 1 174 ? -0.418 -3.850 10.207 1.00 92.38 174 ILE A CA 1
ATOM 1438 C C . ILE A 1 174 ? 0.158 -4.683 11.355 1.00 92.38 174 ILE A C 1
ATOM 1440 O O . ILE A 1 174 ? 0.768 -5.716 11.097 1.00 92.38 174 ILE A O 1
ATOM 1444 N N . ALA A 1 175 ? -0.108 -4.300 12.607 1.00 95.44 175 ALA A N 1
ATOM 1445 C CA . ALA A 1 175 ? 0.316 -5.052 13.785 1.00 95.44 175 ALA A CA 1
ATOM 1446 C C . ALA A 1 175 ? -0.265 -6.475 13.800 1.00 95.44 175 ALA A C 1
ATOM 1448 O O . ALA A 1 175 ? 0.457 -7.439 14.044 1.00 95.44 175 ALA A O 1
ATOM 1449 N N . ILE A 1 176 ? -1.553 -6.624 13.473 1.00 95.19 176 ILE A N 1
ATOM 1450 C CA . ILE A 1 176 ? -2.210 -7.931 13.330 1.00 95.19 176 ILE A CA 1
ATOM 1451 C C . ILE A 1 176 ? -1.580 -8.744 12.191 1.00 95.19 176 ILE A C 1
ATOM 1453 O O . ILE A 1 176 ? -1.347 -9.938 12.357 1.00 95.19 176 ILE A O 1
ATOM 1457 N N . GLY A 1 177 ? -1.286 -8.119 11.049 1.00 94.00 177 GLY A N 1
ATOM 1458 C CA . GLY A 1 177 ? -0.623 -8.768 9.920 1.00 94.00 177 GLY A CA 1
ATOM 1459 C C . GLY A 1 177 ? 0.768 -9.296 10.283 1.00 94.00 177 GLY A C 1
ATOM 1460 O O . GLY A 1 177 ? 1.030 -10.480 10.080 1.00 94.00 177 GLY A O 1
ATOM 1461 N N . ILE A 1 178 ? 1.611 -8.456 10.900 1.00 96.12 178 ILE A N 1
ATOM 1462 C CA . ILE A 1 178 ? 2.951 -8.829 11.388 1.00 96.12 178 ILE A CA 1
ATOM 1463 C C . ILE A 1 178 ? 2.846 -9.981 12.390 1.00 96.12 178 ILE A C 1
ATOM 1465 O O . ILE A 1 178 ? 3.569 -10.971 12.269 1.00 96.12 178 ILE A O 1
ATOM 1469 N N . LEU A 1 179 ? 1.921 -9.878 13.352 1.00 97.31 179 LEU A N 1
ATOM 1470 C CA . LEU A 1 179 ? 1.667 -10.921 14.342 1.00 97.31 179 LEU A CA 1
ATOM 1471 C C . LEU A 1 179 ? 1.321 -12.254 13.675 1.00 97.31 179 LEU A C 1
ATOM 1473 O O . LEU A 1 179 ? 1.893 -13.283 14.022 1.00 97.31 179 LEU A O 1
ATOM 1477 N N . LEU A 1 180 ? 0.375 -12.248 12.738 1.00 96.00 180 LEU A N 1
ATOM 1478 C CA . LEU A 1 180 ? -0.090 -13.467 12.082 1.00 96.00 180 LEU A CA 1
ATOM 1479 C C . LEU A 1 180 ? 0.990 -14.097 11.207 1.00 96.00 180 LEU A C 1
ATOM 1481 O O . LEU A 1 180 ? 1.114 -15.318 11.202 1.00 96.00 180 LEU A O 1
ATOM 1485 N N . GLU A 1 181 ? 1.790 -13.296 10.511 1.00 95.19 181 GLU A N 1
ATOM 1486 C CA . GLU A 1 181 ? 2.898 -13.801 9.700 1.00 95.19 181 GLU A CA 1
ATOM 1487 C C . GLU A 1 181 ? 4.004 -14.437 10.557 1.00 95.19 181 GLU A C 1
ATOM 1489 O O . GLU A 1 181 ? 4.516 -15.501 10.207 1.00 95.19 181 GLU A O 1
ATOM 1494 N N . ASN A 1 182 ? 4.288 -13.861 11.730 1.00 95.94 182 ASN A N 1
ATOM 1495 C CA . ASN A 1 182 ? 5.237 -14.417 12.699 1.00 95.94 182 ASN A CA 1
ATOM 1496 C C . ASN A 1 182 ? 4.698 -15.664 13.424 1.00 95.94 182 ASN A C 1
ATOM 1498 O O . ASN A 1 182 ? 5.444 -16.610 13.670 1.00 95.94 182 ASN A O 1
ATOM 1502 N N . LEU A 1 183 ? 3.399 -15.712 13.741 1.00 95.56 183 LEU A N 1
ATOM 1503 C CA . LEU A 1 183 ? 2.765 -16.900 14.325 1.00 95.56 183 LEU A CA 1
ATOM 1504 C C . LEU A 1 183 ? 2.628 -18.042 13.312 1.00 95.56 183 LEU A C 1
ATOM 1506 O O . LEU A 1 183 ? 2.736 -19.218 13.673 1.00 95.56 183 LEU A O 1
ATOM 1510 N N . PHE A 1 184 ? 2.394 -17.706 12.041 1.00 94.50 184 PHE A N 1
ATOM 1511 C CA . PHE A 1 184 ? 2.135 -18.655 10.964 1.00 94.50 184 PHE A CA 1
ATOM 1512 C C . PHE A 1 184 ? 3.115 -18.489 9.784 1.00 94.50 184 PHE A C 1
ATOM 1514 O O . PHE A 1 184 ? 2.668 -18.242 8.658 1.00 94.50 184 PHE A O 1
ATOM 1521 N N . PRO A 1 185 ? 4.435 -18.711 9.972 1.00 91.31 185 PRO A N 1
ATOM 1522 C CA . PRO A 1 185 ? 5.405 -18.576 8.886 1.00 91.31 185 PRO A CA 1
ATOM 1523 C C . PRO A 1 185 ? 5.047 -19.466 7.688 1.00 91.31 185 PRO A C 1
ATOM 1525 O O . PRO A 1 185 ? 4.723 -20.648 7.851 1.00 91.31 185 PRO A O 1
ATOM 1528 N N . GLY A 1 186 ? 5.041 -18.883 6.484 1.00 88.06 186 GLY A N 1
ATOM 1529 C CA . GLY A 1 186 ? 4.661 -19.551 5.226 1.00 88.06 186 GLY A CA 1
ATOM 1530 C C . GLY A 1 186 ? 3.172 -19.921 5.098 1.00 88.06 186 GLY A C 1
ATOM 1531 O O . GLY A 1 186 ? 2.764 -20.523 4.100 1.00 88.06 186 GLY A O 1
ATOM 1532 N N . ARG A 1 187 ? 2.358 -19.587 6.106 1.00 91.25 187 ARG A N 1
ATOM 1533 C CA . ARG A 1 187 ? 0.920 -19.887 6.211 1.00 91.25 187 ARG A CA 1
ATOM 1534 C C . ARG A 1 187 ? 0.061 -18.630 6.359 1.00 91.25 187 ARG A C 1
ATOM 1536 O O . ARG A 1 187 ? -1.149 -18.714 6.175 1.00 91.25 187 ARG A O 1
ATOM 1543 N N . ALA A 1 188 ? 0.673 -17.492 6.651 1.00 91.31 188 ALA A N 1
ATOM 1544 C CA . ALA A 1 188 ? 0.099 -16.165 6.529 1.00 91.31 188 ALA A CA 1
ATOM 1545 C C . ALA A 1 188 ? 1.042 -15.295 5.688 1.00 91.31 188 ALA A C 1
ATOM 1547 O O . ALA A 1 188 ? 2.250 -15.529 5.663 1.00 91.31 188 ALA A O 1
ATOM 1548 N N . PHE A 1 189 ? 0.477 -14.338 4.962 1.00 89.69 189 PHE A N 1
ATOM 1549 C CA . PHE A 1 189 ? 1.232 -13.384 4.159 1.00 89.69 189 PHE A CA 1
ATOM 1550 C C . PHE A 1 189 ? 0.448 -12.087 4.082 1.00 89.69 189 PHE A C 1
ATOM 1552 O O . PHE A 1 189 ? -0.708 -12.088 3.646 1.00 89.69 189 PHE A O 1
ATOM 1559 N N . MET A 1 190 ? 1.061 -10.991 4.519 1.00 88.56 190 MET A N 1
ATOM 1560 C CA . MET A 1 190 ? 0.474 -9.664 4.380 1.00 88.56 190 MET A CA 1
ATOM 1561 C C . MET A 1 190 ? 1.130 -8.871 3.252 1.00 88.56 190 MET A C 1
ATOM 1563 O O . MET A 1 190 ? 2.341 -8.918 3.052 1.00 88.56 190 MET A O 1
ATOM 1567 N N . THR A 1 191 ? 0.330 -8.083 2.538 1.00 82.69 191 THR A N 1
ATOM 1568 C CA . THR A 1 191 ? 0.827 -7.100 1.569 1.00 82.69 191 THR A CA 1
ATOM 1569 C C . THR A 1 191 ? 0.233 -5.733 1.846 1.00 82.69 191 THR A C 1
ATOM 1571 O O . THR A 1 191 ? -0.940 -5.611 2.214 1.00 82.69 191 THR A O 1
ATOM 1574 N N . LEU A 1 192 ? 1.030 -4.703 1.586 1.00 78.06 192 LEU A N 1
ATOM 1575 C CA . LEU A 1 192 ? 0.633 -3.305 1.653 1.00 78.06 192 LEU A CA 1
ATOM 1576 C C . LEU A 1 192 ? 0.975 -2.631 0.327 1.00 78.06 192 LEU A C 1
ATOM 1578 O O . LEU A 1 192 ? 2.016 -2.895 -0.259 1.00 78.06 192 LEU A O 1
ATOM 1582 N N . TRP A 1 193 ? 0.104 -1.751 -0.156 1.00 67.50 193 TRP A N 1
ATOM 1583 C CA . TRP A 1 193 ? 0.402 -0.982 -1.371 1.00 67.50 193 TRP A CA 1
ATOM 1584 C C . TRP A 1 193 ? 1.437 0.125 -1.157 1.00 67.50 193 TRP A C 1
ATOM 1586 O O . TRP A 1 193 ? 2.113 0.514 -2.106 1.00 67.50 193 TRP A O 1
ATOM 1596 N N . ASP A 1 194 ? 1.539 0.641 0.068 1.00 67.12 194 ASP A N 1
ATOM 1597 C CA . ASP A 1 194 ? 2.562 1.610 0.453 1.00 67.12 194 ASP A CA 1
ATOM 1598 C C . ASP A 1 194 ? 3.707 0.890 1.180 1.00 67.12 194 ASP A C 1
ATOM 1600 O O . ASP A 1 194 ? 3.484 0.140 2.131 1.00 67.12 194 ASP A O 1
ATOM 1604 N N . GLU A 1 195 ? 4.934 1.126 0.716 1.00 64.69 195 GLU A N 1
ATOM 1605 C CA . GLU A 1 195 ? 6.177 0.569 1.264 1.00 64.69 195 GLU A CA 1
ATOM 1606 C C . GLU A 1 195 ? 6.791 1.524 2.303 1.00 64.69 195 GLU A C 1
ATOM 1608 O O . GLU A 1 195 ? 8.002 1.729 2.334 1.00 64.69 195 GLU A O 1
ATOM 1613 N N . ASN A 1 196 ? 5.972 2.167 3.138 1.00 74.88 196 ASN A N 1
ATOM 1614 C CA . ASN A 1 196 ? 6.492 3.067 4.163 1.00 74.88 196 ASN A CA 1
ATOM 1615 C C . ASN A 1 196 ? 7.207 2.261 5.267 1.00 74.88 196 ASN A C 1
ATOM 1617 O O . ASN A 1 196 ? 6.577 1.780 6.210 1.00 74.88 196 ASN A O 1
ATOM 1621 N N . GLU A 1 197 ? 8.526 2.106 5.128 1.00 75.81 197 GLU A N 1
ATOM 1622 C CA . GLU A 1 197 ? 9.376 1.331 6.038 1.00 75.81 197 GLU A CA 1
ATOM 1623 C C . GLU A 1 197 ? 9.334 1.854 7.480 1.00 75.81 197 GLU A C 1
ATOM 1625 O O . GLU A 1 197 ? 9.212 1.048 8.400 1.00 75.81 197 GLU A O 1
ATOM 1630 N N . GLU A 1 198 ? 9.309 3.178 7.682 1.00 80.62 198 GLU A N 1
ATOM 1631 C CA . GLU A 1 198 ? 9.224 3.793 9.019 1.00 80.62 198 GLU A CA 1
ATOM 1632 C C . GLU A 1 198 ? 7.981 3.320 9.785 1.00 80.62 198 GLU A C 1
ATOM 1634 O O . GLU A 1 198 ? 8.021 3.080 10.991 1.00 80.62 198 GLU A O 1
ATOM 1639 N N . SER A 1 199 ? 6.866 3.147 9.068 1.00 85.75 199 SER A N 1
ATOM 1640 C CA . SER A 1 199 ? 5.615 2.653 9.646 1.00 85.75 199 SER A CA 1
ATOM 1641 C C . SER A 1 199 ? 5.715 1.200 10.100 1.00 85.75 199 SER A C 1
ATOM 1643 O O . SER A 1 199 ? 5.094 0.833 11.095 1.00 85.75 199 SER A O 1
ATOM 1645 N N . ILE A 1 200 ? 6.474 0.369 9.385 1.00 91.50 200 ILE A N 1
ATOM 1646 C CA . ILE A 1 200 ? 6.667 -1.042 9.735 1.00 91.50 200 ILE A CA 1
ATOM 1647 C C . ILE A 1 200 ? 7.589 -1.173 10.937 1.00 91.50 200 ILE A C 1
ATOM 1649 O O . ILE A 1 200 ? 7.248 -1.887 11.878 1.00 91.50 200 ILE A O 1
ATOM 1653 N N . ASP A 1 201 ? 8.700 -0.440 10.946 1.00 93.12 201 ASP A N 1
ATOM 1654 C CA . ASP A 1 201 ? 9.671 -0.492 12.038 1.00 93.12 201 ASP A CA 1
ATOM 1655 C C . ASP A 1 201 ? 9.055 -0.009 13.360 1.00 93.12 201 ASP A C 1
ATOM 1657 O O . ASP A 1 201 ? 9.249 -0.635 14.403 1.00 93.12 201 ASP A O 1
ATOM 1661 N N . ALA A 1 202 ? 8.225 1.041 13.319 1.00 93.69 202 ALA A N 1
ATOM 1662 C CA . ALA A 1 202 ? 7.490 1.508 14.493 1.00 93.69 202 ALA A CA 1
ATOM 1663 C C . ALA A 1 202 ? 6.515 0.450 15.044 1.00 93.69 202 ALA A C 1
ATOM 1665 O O . ALA A 1 202 ? 6.417 0.276 16.260 1.00 93.69 202 ALA A O 1
ATOM 1666 N N . VAL A 1 203 ? 5.807 -0.275 14.167 1.00 95.44 203 VAL A N 1
ATOM 1667 C CA . VAL A 1 203 ? 4.869 -1.337 14.572 1.00 95.44 203 VAL A CA 1
ATOM 1668 C C . VAL A 1 203 ? 5.594 -2.559 15.120 1.00 95.44 203 VAL A C 1
ATOM 1670 O O . VAL A 1 203 ? 5.158 -3.090 16.139 1.00 95.44 203 VAL A O 1
ATOM 1673 N N . ILE A 1 204 ? 6.695 -2.983 14.496 1.00 96.44 204 ILE A N 1
ATOM 1674 C CA . ILE A 1 204 ? 7.530 -4.082 14.999 1.00 96.44 204 ILE A CA 1
ATOM 1675 C C . ILE A 1 204 ? 8.043 -3.738 16.396 1.00 96.44 204 ILE A C 1
ATOM 1677 O O . ILE A 1 204 ? 7.777 -4.481 17.332 1.00 96.44 204 ILE A O 1
ATOM 1681 N N . ASN A 1 205 ? 8.671 -2.572 16.568 1.00 96.56 205 ASN A N 1
ATOM 1682 C CA . ASN A 1 205 ? 9.196 -2.144 17.864 1.00 96.56 205 ASN A CA 1
ATOM 1683 C C . ASN A 1 205 ? 8.103 -2.082 18.950 1.00 96.56 205 ASN A C 1
ATOM 1685 O O . ASN A 1 205 ? 8.331 -2.475 20.093 1.00 96.56 205 ASN A O 1
ATOM 1689 N N . TRP A 1 206 ? 6.896 -1.617 18.609 1.00 97.38 206 TRP A N 1
ATOM 1690 C CA . TRP A 1 206 ? 5.771 -1.637 19.545 1.00 97.38 206 TRP A CA 1
ATOM 1691 C C . TRP A 1 206 ? 5.325 -3.062 19.897 1.00 97.38 206 TRP A C 1
ATOM 1693 O O . TRP A 1 206 ? 5.137 -3.358 21.075 1.00 97.38 206 TRP A O 1
ATOM 1703 N N . LEU A 1 207 ? 5.199 -3.956 18.910 1.00 98.00 207 LEU A N 1
ATOM 1704 C CA . LEU A 1 207 ? 4.851 -5.362 19.134 1.00 98.00 207 LEU A CA 1
ATOM 1705 C C . LEU A 1 207 ? 5.882 -6.074 20.015 1.00 98.00 207 LEU A C 1
ATOM 1707 O O . LEU A 1 207 ? 5.493 -6.822 20.913 1.00 98.00 207 LEU A O 1
ATOM 1711 N N . GLU A 1 208 ? 7.171 -5.823 19.781 1.00 98.00 208 GLU A N 1
ATOM 1712 C CA . GLU A 1 208 ? 8.264 -6.420 20.546 1.00 98.00 208 GLU A CA 1
ATOM 1713 C C . GLU A 1 208 ? 8.210 -6.021 22.020 1.00 98.00 208 GLU A C 1
ATOM 1715 O O . GLU A 1 208 ? 8.350 -6.868 22.901 1.00 98.00 208 GLU A O 1
ATOM 1720 N N . ILE A 1 209 ? 7.924 -4.748 22.301 1.00 97.44 209 ILE A N 1
ATOM 1721 C CA . ILE A 1 209 ? 7.759 -4.248 23.671 1.00 97.44 209 ILE A CA 1
ATOM 1722 C C . ILE A 1 209 ? 6.465 -4.773 24.300 1.00 97.44 209 ILE A C 1
ATOM 1724 O O . ILE A 1 209 ? 6.480 -5.208 25.451 1.00 97.44 209 ILE A O 1
ATOM 1728 N N . HIS A 1 210 ? 5.356 -4.763 23.554 1.00 97.38 210 HIS A N 1
ATOM 1729 C CA . HIS A 1 210 ? 4.039 -5.183 24.042 1.00 97.38 210 HIS A CA 1
ATOM 1730 C C . HIS A 1 210 ? 3.998 -6.669 24.418 1.00 97.38 210 HIS A C 1
ATOM 1732 O O . HIS A 1 210 ? 3.432 -7.040 25.446 1.00 97.38 210 HIS A O 1
ATOM 1738 N N . PHE A 1 211 ? 4.614 -7.532 23.606 1.00 97.50 211 PHE A N 1
ATOM 1739 C CA . PHE A 1 211 ? 4.649 -8.977 23.849 1.00 97.50 211 PHE A CA 1
ATOM 1740 C C . PHE A 1 211 ? 5.931 -9.471 24.527 1.00 97.50 211 PHE A C 1
ATOM 1742 O O . PHE A 1 211 ? 5.965 -10.624 24.959 1.00 97.50 211 PHE A O 1
ATOM 1749 N N . ASN A 1 212 ? 6.951 -8.619 24.661 1.00 97.12 212 ASN A N 1
ATOM 1750 C CA . ASN A 1 212 ? 8.271 -8.977 25.179 1.00 97.12 212 ASN A CA 1
ATOM 1751 C C . ASN A 1 212 ? 8.884 -10.184 24.432 1.00 97.12 212 ASN A C 1
ATOM 1753 O O . ASN A 1 212 ? 9.377 -11.139 25.038 1.00 97.12 212 ASN A O 1
ATOM 1757 N N . GLU A 1 213 ? 8.821 -10.144 23.102 1.00 97.12 213 GLU A N 1
ATOM 1758 C CA . GLU A 1 213 ? 9.386 -11.137 22.181 1.00 97.12 213 GLU A CA 1
ATOM 1759 C C . GLU A 1 213 ? 9.878 -10.449 20.902 1.00 97.12 213 GLU A C 1
ATOM 1761 O O . GLU A 1 213 ? 9.469 -9.331 20.626 1.00 97.12 213 GLU A O 1
ATOM 1766 N N . ASN A 1 214 ? 10.732 -11.103 20.115 1.00 96.75 214 ASN A N 1
ATOM 1767 C CA . ASN A 1 214 ? 11.220 -10.532 18.855 1.00 96.75 214 ASN A CA 1
ATOM 1768 C C . ASN A 1 214 ? 10.249 -10.828 17.709 1.00 96.75 214 ASN A C 1
ATOM 1770 O O . ASN A 1 214 ? 9.711 -11.936 17.633 1.00 96.75 214 ASN A O 1
ATOM 1774 N N . PHE A 1 215 ? 10.105 -9.883 16.781 1.00 96.50 215 PHE A N 1
ATOM 1775 C CA . PHE A 1 215 ? 9.305 -10.066 15.572 1.00 96.50 215 PHE A CA 1
ATOM 1776 C C . PHE A 1 215 ? 10.170 -9.930 14.326 1.00 96.50 215 PHE A C 1
ATOM 1778 O O . PHE A 1 215 ? 10.899 -8.959 14.140 1.00 96.50 215 PHE A O 1
ATOM 1785 N N . GLU A 1 216 ? 10.051 -10.892 13.419 1.00 94.38 216 GLU A N 1
ATOM 1786 C CA . GLU A 1 216 ? 10.631 -10.754 12.096 1.00 94.38 216 GLU A CA 1
ATOM 1787 C C . GLU A 1 216 ? 9.847 -9.728 11.274 1.00 94.38 216 GLU A C 1
ATOM 1789 O O . GLU A 1 216 ? 8.610 -9.668 11.314 1.00 94.38 216 GLU A O 1
ATOM 1794 N N . ARG A 1 217 ? 10.584 -8.952 10.473 1.00 93.06 217 ARG A N 1
ATOM 1795 C CA . ARG A 1 217 ? 10.004 -8.069 9.462 1.00 93.06 217 ARG A CA 1
ATOM 1796 C C . ARG A 1 217 ? 9.137 -8.902 8.507 1.00 93.06 217 ARG A C 1
ATOM 1798 O O . ARG A 1 217 ? 9.603 -9.955 8.064 1.00 93.06 217 ARG A O 1
ATOM 1805 N N . PRO A 1 218 ? 7.912 -8.459 8.162 1.00 91.69 218 PRO A N 1
ATOM 1806 C CA . PRO A 1 218 ? 7.081 -9.194 7.216 1.00 91.69 218 PRO A CA 1
ATOM 1807 C C . PRO A 1 218 ? 7.802 -9.396 5.892 1.00 91.69 218 PRO A C 1
ATOM 1809 O O . PRO A 1 218 ? 8.483 -8.492 5.402 1.00 91.69 218 PRO A O 1
ATOM 1812 N N . LEU A 1 219 ? 7.584 -10.553 5.279 1.00 88.94 219 LEU A N 1
ATOM 1813 C CA . LEU A 1 219 ? 8.219 -10.996 4.050 1.00 88.94 219 LEU A CA 1
ATOM 1814 C C . LEU A 1 219 ? 8.062 -9.959 2.936 1.00 88.94 219 LEU A C 1
ATOM 1816 O O . LEU A 1 219 ? 9.018 -9.679 2.232 1.00 88.94 219 LEU A O 1
ATOM 1820 N N . PHE A 1 220 ? 6.897 -9.315 2.810 1.00 85.69 220 PHE A N 1
ATOM 1821 C CA . PHE A 1 220 ? 6.674 -8.264 1.806 1.00 85.69 220 PHE A CA 1
ATOM 1822 C C . PHE A 1 220 ? 7.640 -7.064 1.921 1.00 85.69 220 PHE A C 1
ATOM 1824 O O . PHE A 1 220 ? 7.949 -6.424 0.913 1.00 85.69 220 PHE A O 1
ATOM 1831 N N . PHE A 1 221 ? 8.129 -6.776 3.132 1.00 84.38 221 PHE A N 1
ATOM 1832 C CA . PHE A 1 221 ? 9.074 -5.695 3.431 1.00 84.38 221 PHE A CA 1
ATOM 1833 C C . PHE A 1 221 ? 10.524 -6.172 3.563 1.00 84.38 221 PHE A C 1
ATOM 1835 O O . PHE A 1 221 ? 11.418 -5.341 3.705 1.00 84.38 221 PHE A O 1
ATOM 1842 N N . ASP A 1 222 ? 10.773 -7.479 3.500 1.00 86.06 222 ASP A N 1
ATOM 1843 C CA . ASP A 1 222 ? 12.109 -8.058 3.389 1.00 86.06 222 ASP A CA 1
ATOM 1844 C C . ASP A 1 222 ? 12.325 -8.546 1.953 1.00 86.06 222 ASP A C 1
ATOM 1846 O O . ASP A 1 222 ? 12.081 -9.704 1.604 1.00 86.06 222 ASP A O 1
ATOM 1850 N N . LYS A 1 223 ? 12.775 -7.626 1.093 1.00 78.88 223 LYS A N 1
ATOM 1851 C CA . LYS A 1 223 ? 12.948 -7.877 -0.347 1.00 78.88 223 LYS A CA 1
ATOM 1852 C C . LYS A 1 223 ? 13.865 -9.069 -0.625 1.00 78.88 223 LYS A C 1
ATOM 1854 O O . LYS A 1 223 ? 13.624 -9.799 -1.584 1.00 78.88 223 LYS A O 1
ATOM 1859 N N . THR A 1 224 ? 14.887 -9.283 0.202 1.00 81.81 224 THR A N 1
ATOM 1860 C CA . THR A 1 224 ? 15.831 -10.396 0.046 1.00 81.81 224 THR A CA 1
ATOM 1861 C C . THR A 1 224 ? 15.145 -11.725 0.347 1.00 81.81 224 THR A C 1
ATOM 1863 O O . THR A 1 224 ? 15.132 -12.602 -0.516 1.00 81.81 224 THR A O 1
ATOM 1866 N N . ARG A 1 225 ? 14.491 -11.861 1.511 1.00 86.69 225 ARG A N 1
ATOM 1867 C CA . ARG A 1 225 ? 13.758 -13.092 1.858 1.00 86.69 225 ARG A CA 1
ATOM 1868 C C . ARG A 1 225 ? 12.605 -13.368 0.900 1.00 86.69 225 ARG A C 1
ATOM 1870 O O . ARG A 1 225 ? 12.388 -14.517 0.513 1.00 86.69 225 ARG A O 1
ATOM 1877 N N . LEU A 1 226 ? 11.865 -12.337 0.494 1.00 84.12 226 LEU A N 1
ATOM 1878 C CA . LEU A 1 226 ? 10.759 -12.457 -0.460 1.00 84.12 226 LEU A CA 1
ATOM 1879 C C . LEU A 1 226 ? 11.228 -13.024 -1.800 1.00 84.12 226 LEU A C 1
ATOM 1881 O O . LEU A 1 226 ? 10.576 -13.866 -2.413 1.00 84.12 226 LEU A O 1
ATOM 1885 N N . LEU A 1 227 ? 12.386 -12.569 -2.252 1.00 78.62 227 LEU A N 1
ATOM 1886 C CA . LEU A 1 227 ? 12.980 -12.983 -3.506 1.00 78.62 227 LEU A CA 1
ATOM 1887 C C . LEU A 1 227 ? 13.553 -14.392 -3.452 1.00 78.62 227 LEU A C 1
ATOM 1889 O O . LEU A 1 227 ? 13.339 -15.160 -4.385 1.00 78.62 227 LEU A O 1
ATOM 1893 N N . GLU A 1 228 ? 14.262 -14.742 -2.379 1.00 81.38 228 GLU A N 1
ATOM 1894 C CA . GLU A 1 228 ? 14.701 -16.119 -2.146 1.00 81.38 228 GLU A CA 1
ATOM 1895 C C . GLU A 1 228 ? 13.500 -17.063 -2.167 1.00 81.38 228 GLU A C 1
ATOM 1897 O O . GLU A 1 228 ? 13.540 -18.113 -2.809 1.00 81.38 228 GLU A O 1
ATOM 1902 N N . THR A 1 229 ? 12.399 -16.633 -1.551 1.00 80.31 229 THR A N 1
ATOM 1903 C CA . THR A 1 229 ? 11.118 -17.334 -1.595 1.00 80.31 229 THR A CA 1
ATOM 1904 C C . THR A 1 229 ? 10.659 -17.511 -3.049 1.00 80.31 229 THR A C 1
ATOM 1906 O O . THR A 1 229 ? 10.471 -18.640 -3.490 1.00 80.31 229 THR A O 1
ATOM 1909 N N . PHE A 1 230 ? 10.605 -16.457 -3.870 1.00 80.62 230 PHE A N 1
ATOM 1910 C CA . PHE A 1 230 ? 10.194 -16.590 -5.278 1.00 80.62 230 PHE A CA 1
ATOM 1911 C C . PHE A 1 230 ? 11.137 -17.450 -6.129 1.00 80.62 230 PHE A C 1
ATOM 1913 O O . PHE A 1 230 ? 10.677 -18.288 -6.903 1.00 80.62 230 PHE A O 1
ATOM 1920 N N . ILE A 1 231 ? 12.451 -17.273 -6.005 1.00 77.81 231 ILE A N 1
ATOM 1921 C CA . ILE A 1 231 ? 13.436 -18.032 -6.787 1.00 77.81 231 ILE A CA 1
ATOM 1922 C C . ILE A 1 231 ? 13.333 -19.529 -6.476 1.00 77.81 231 ILE A C 1
ATOM 1924 O O . ILE A 1 231 ? 13.442 -20.349 -7.386 1.00 77.81 231 ILE A O 1
ATOM 1928 N N . ASN A 1 232 ? 13.099 -19.883 -5.212 1.00 80.69 232 ASN A N 1
ATOM 1929 C CA . ASN A 1 232 ? 12.964 -21.274 -4.789 1.00 80.69 232 ASN A CA 1
ATOM 1930 C C . ASN A 1 232 ? 11.592 -21.873 -5.145 1.00 80.69 232 ASN A C 1
ATOM 1932 O O . ASN A 1 232 ? 11.475 -23.083 -5.342 1.00 80.69 232 ASN A O 1
ATOM 1936 N N . GLU A 1 233 ? 10.550 -21.046 -5.239 1.00 77.44 233 GLU A N 1
ATOM 1937 C CA . GLU A 1 233 ? 9.174 -21.489 -5.481 1.00 77.44 233 GLU A CA 1
ATOM 1938 C C . GLU A 1 233 ? 8.844 -21.739 -6.954 1.00 77.44 233 GLU A C 1
ATOM 1940 O O . GLU A 1 233 ? 8.070 -22.655 -7.273 1.00 77.44 233 GLU A O 1
ATOM 1945 N N . TYR A 1 234 ? 9.410 -20.935 -7.856 1.00 75.88 234 TYR A N 1
ATOM 1946 C CA . TYR A 1 234 ? 9.104 -20.986 -9.282 1.00 75.88 234 TYR A CA 1
ATOM 1947 C C . TYR A 1 234 ? 10.203 -21.712 -10.058 1.00 75.88 234 TYR A C 1
ATOM 1949 O O . TYR A 1 234 ? 11.347 -21.271 -10.131 1.00 75.88 234 TYR A O 1
ATOM 1957 N N . LYS A 1 235 ? 9.832 -22.817 -10.722 1.00 79.38 235 LYS A N 1
ATOM 1958 C CA . LYS A 1 235 ? 10.742 -23.547 -11.625 1.00 79.38 235 LYS A CA 1
ATOM 1959 C C . LYS A 1 235 ? 11.207 -22.663 -12.784 1.00 79.38 235 LYS A C 1
ATOM 1961 O O . LYS A 1 235 ? 12.352 -22.765 -13.216 1.00 79.38 235 LYS A O 1
ATOM 1966 N N . ASN A 1 236 ? 10.311 -21.821 -13.298 1.00 85.56 236 ASN A N 1
ATOM 1967 C CA . ASN A 1 236 ? 10.626 -20.849 -14.329 1.00 85.56 236 ASN A CA 1
ATOM 1968 C C . ASN A 1 236 ? 10.917 -19.491 -13.681 1.00 85.56 236 ASN A C 1
ATOM 1970 O O . ASN A 1 236 ? 10.018 -18.828 -13.170 1.00 85.56 236 ASN A O 1
ATOM 1974 N N . LYS A 1 237 ? 12.170 -19.040 -13.762 1.00 87.00 237 LYS A N 1
ATOM 1975 C CA . LYS A 1 237 ? 12.600 -17.749 -13.210 1.00 87.00 237 LYS A CA 1
ATOM 1976 C C . LYS A 1 237 ? 11.830 -16.550 -13.778 1.00 87.00 237 LYS A C 1
ATOM 1978 O O . LYS A 1 237 ? 11.675 -15.557 -13.075 1.00 87.00 237 LYS A O 1
ATOM 1983 N N . LYS A 1 238 ? 11.293 -16.641 -15.002 1.00 87.44 238 LYS A N 1
ATOM 1984 C CA . LYS A 1 238 ? 10.425 -15.607 -15.595 1.00 87.44 238 LYS A CA 1
ATOM 1985 C C . LYS A 1 238 ? 9.151 -15.393 -14.767 1.00 87.44 238 LYS A C 1
ATOM 1987 O O . LYS A 1 238 ? 8.677 -14.270 -14.630 1.00 87.44 238 LYS A O 1
ATOM 1992 N N . GLU A 1 239 ? 8.615 -16.456 -14.167 1.00 82.12 239 GLU A N 1
ATOM 1993 C CA . GLU A 1 239 ? 7.429 -16.385 -13.303 1.00 82.12 239 GLU A CA 1
ATOM 1994 C C . GLU A 1 239 ? 7.733 -15.637 -11.999 1.00 82.12 239 GLU A C 1
ATOM 1996 O O . GLU A 1 239 ? 6.902 -14.855 -11.541 1.00 82.12 239 GLU A O 1
ATOM 2001 N N . ALA A 1 240 ? 8.950 -15.776 -11.459 1.00 83.88 240 ALA A N 1
ATOM 2002 C CA . ALA A 1 240 ? 9.406 -14.980 -10.319 1.00 83.88 240 ALA A CA 1
ATOM 2003 C C . ALA A 1 240 ? 9.502 -13.477 -10.664 1.00 83.88 240 ALA A C 1
ATOM 2005 O O . ALA A 1 240 ? 9.099 -12.636 -9.858 1.00 83.88 240 ALA A O 1
ATOM 2006 N N . VAL A 1 241 ? 9.951 -13.121 -11.878 1.00 86.81 241 VAL A N 1
ATOM 2007 C CA . VAL A 1 241 ? 9.941 -11.721 -12.358 1.00 86.81 241 VAL A CA 1
ATOM 2008 C C . VAL A 1 241 ? 8.506 -11.203 -12.488 1.00 86.81 241 VAL A C 1
ATOM 2010 O O . VAL A 1 241 ? 8.184 -10.138 -11.959 1.00 86.81 241 VAL A O 1
ATOM 2013 N N . CYS A 1 242 ? 7.625 -11.977 -13.130 1.00 83.56 242 CYS A N 1
ATOM 2014 C CA . CYS A 1 242 ? 6.203 -11.652 -13.263 1.00 83.56 242 CYS A CA 1
ATOM 2015 C C . CYS A 1 242 ? 5.543 -11.420 -11.900 1.00 83.56 242 CYS A C 1
ATOM 2017 O O . CYS A 1 242 ? 4.751 -10.490 -11.715 1.00 83.56 242 CYS A O 1
ATOM 2019 N N . ARG A 1 243 ? 5.901 -12.243 -10.914 1.00 78.50 243 ARG A N 1
ATOM 2020 C CA . ARG A 1 243 ? 5.409 -12.121 -9.549 1.00 78.50 243 ARG A CA 1
ATOM 2021 C C . ARG A 1 243 ? 5.834 -10.802 -8.907 1.00 78.50 243 ARG A C 1
ATOM 2023 O O . ARG A 1 243 ? 4.991 -10.103 -8.345 1.00 78.50 243 ARG A O 1
ATOM 2030 N N . MET A 1 244 ? 7.106 -10.443 -9.019 1.00 80.31 244 MET A N 1
ATOM 2031 C CA . MET A 1 244 ? 7.605 -9.187 -8.473 1.00 80.31 244 MET A CA 1
ATOM 2032 C C . MET A 1 244 ? 6.965 -7.968 -9.151 1.00 80.31 244 MET A C 1
ATOM 2034 O O . MET A 1 244 ? 6.524 -7.046 -8.466 1.00 80.31 244 MET A O 1
ATOM 2038 N N . ALA A 1 245 ? 6.814 -8.002 -10.479 1.00 80.50 245 ALA A N 1
ATOM 2039 C CA . ALA A 1 245 ? 6.123 -6.956 -11.232 1.00 80.50 245 ALA A CA 1
ATOM 2040 C C . ALA A 1 245 ? 4.649 -6.794 -10.810 1.00 80.50 245 ALA A C 1
ATOM 2042 O O . ALA A 1 245 ? 4.114 -5.684 -10.817 1.00 80.50 245 ALA A O 1
ATOM 2043 N N . ASN A 1 246 ? 3.996 -7.890 -10.409 1.00 76.88 246 ASN A N 1
ATOM 2044 C CA . ASN A 1 246 ? 2.634 -7.877 -9.881 1.00 76.88 246 ASN A CA 1
ATOM 2045 C C . ASN A 1 246 ? 2.519 -7.301 -8.466 1.00 76.88 246 ASN A C 1
ATOM 2047 O O . ASN A 1 246 ? 1.476 -6.722 -8.160 1.00 76.88 246 ASN A O 1
ATOM 2051 N N . LEU A 1 247 ? 3.534 -7.482 -7.615 1.00 73.69 247 LEU A N 1
ATOM 2052 C CA . LEU A 1 247 ? 3.547 -6.942 -6.253 1.00 73.69 247 LEU A CA 1
ATOM 2053 C C . LEU A 1 247 ? 3.832 -5.446 -6.229 1.00 73.69 247 LEU A C 1
ATOM 2055 O O . LEU A 1 247 ? 3.105 -4.686 -5.598 1.00 73.69 247 LEU A O 1
ATOM 2059 N N . TYR A 1 248 ? 4.859 -5.020 -6.953 1.00 73.19 248 TYR A N 1
ATOM 2060 C CA . TYR A 1 248 ? 5.355 -3.649 -6.928 1.00 73.19 248 TYR A CA 1
ATOM 2061 C C . TYR A 1 248 ? 4.930 -2.910 -8.197 1.00 73.19 248 TYR A C 1
ATOM 2063 O O . TYR A 1 248 ? 5.743 -2.484 -9.021 1.00 73.19 248 TYR A O 1
ATOM 2071 N N . ARG A 1 249 ? 3.619 -2.807 -8.406 1.00 67.12 249 ARG A N 1
ATOM 2072 C CA . ARG A 1 249 ? 3.049 -2.214 -9.625 1.00 67.12 249 ARG A CA 1
ATOM 2073 C C . ARG A 1 249 ? 3.490 -0.771 -9.788 1.00 67.12 249 ARG A C 1
ATOM 2075 O O . ARG A 1 249 ? 3.657 -0.059 -8.802 1.00 67.12 249 ARG A O 1
ATOM 2082 N N . LYS A 1 250 ? 3.665 -0.333 -11.037 1.00 66.44 250 LYS A N 1
ATOM 2083 C CA . LYS A 1 250 ? 4.113 1.026 -11.393 1.00 66.44 250 LYS A CA 1
ATOM 2084 C C . LYS A 1 250 ? 5.527 1.388 -10.911 1.00 66.44 250 LYS A C 1
ATOM 2086 O O . LYS A 1 250 ? 6.017 2.463 -11.236 1.00 66.44 250 LYS A O 1
ATOM 2091 N N . LYS A 1 251 ? 6.227 0.482 -10.217 1.00 75.75 251 LYS A N 1
ATOM 2092 C CA . LYS A 1 251 ? 7.648 0.594 -9.852 1.00 75.75 251 LYS A CA 1
ATOM 2093 C C . LYS A 1 251 ? 8.531 -0.175 -10.837 1.00 75.75 251 LYS A C 1
ATOM 2095 O O . LYS A 1 251 ? 9.463 -0.869 -10.443 1.00 75.75 251 LYS A O 1
ATOM 2100 N N . HIS A 1 252 ? 8.234 -0.070 -12.136 1.00 80.75 252 HIS A N 1
ATOM 2101 C CA . HIS A 1 252 ? 8.903 -0.849 -13.186 1.00 80.75 252 HIS A CA 1
ATOM 2102 C C . HIS A 1 252 ? 10.428 -0.738 -13.131 1.00 80.75 252 HIS A C 1
ATOM 2104 O O . HIS A 1 252 ? 11.093 -1.766 -13.198 1.00 80.75 252 HIS A O 1
ATOM 2110 N N . LYS A 1 253 ? 10.974 0.467 -12.909 1.00 84.62 253 LYS A N 1
ATOM 2111 C CA . LYS A 1 253 ? 12.428 0.685 -12.801 1.00 84.62 253 LYS A CA 1
ATOM 2112 C C . LYS A 1 253 ? 13.036 -0.122 -11.652 1.00 84.62 253 LYS A C 1
ATOM 2114 O O . LYS A 1 253 ? 13.914 -0.944 -11.878 1.00 84.62 253 LYS A O 1
ATOM 2119 N N . GLN A 1 254 ? 12.496 0.043 -10.446 1.00 82.69 254 GLN A N 1
ATOM 2120 C CA . GLN A 1 254 ? 12.968 -0.664 -9.251 1.00 82.69 254 GLN A CA 1
ATOM 2121 C C . GLN A 1 254 ? 12.825 -2.185 -9.409 1.00 82.69 254 GLN A C 1
ATOM 2123 O O . GLN A 1 254 ? 13.730 -2.935 -9.054 1.00 82.69 254 GLN A O 1
ATOM 2128 N N . ASN A 1 255 ? 11.723 -2.651 -10.004 1.00 83.69 255 ASN A N 1
ATOM 2129 C CA . ASN A 1 255 ? 11.520 -4.073 -10.278 1.00 83.69 255 ASN A CA 1
ATOM 2130 C C . ASN A 1 255 ? 12.526 -4.618 -11.287 1.00 83.69 255 ASN A C 1
ATOM 2132 O O . ASN A 1 255 ? 13.003 -5.733 -11.120 1.00 83.69 255 ASN A O 1
ATOM 2136 N N . MET A 1 256 ? 12.832 -3.869 -12.347 1.00 89.56 256 MET A N 1
ATOM 2137 C CA . MET A 1 256 ? 13.822 -4.267 -13.346 1.00 89.56 256 MET A CA 1
ATOM 2138 C C . MET A 1 256 ? 15.222 -4.340 -12.738 1.00 89.56 256 MET A C 1
ATOM 2140 O O . MET A 1 256 ? 15.871 -5.373 -12.880 1.00 89.56 256 MET A O 1
ATOM 2144 N N . GLU A 1 257 ? 15.654 -3.301 -12.012 1.00 87.69 257 GLU A N 1
ATOM 2145 C CA . GLU A 1 257 ? 16.943 -3.271 -11.293 1.00 87.69 257 GLU A CA 1
ATOM 2146 C C . GLU A 1 257 ? 17.085 -4.499 -10.402 1.00 87.69 257 GLU A C 1
ATOM 2148 O O . GLU A 1 257 ? 18.070 -5.241 -10.460 1.00 87.69 257 GLU A O 1
ATOM 2153 N N . PHE A 1 258 ? 16.050 -4.744 -9.607 1.00 84.19 258 PHE A N 1
ATOM 2154 C CA . PHE A 1 258 ? 16.043 -5.828 -8.650 1.00 84.19 258 PHE A CA 1
ATOM 2155 C C . PHE A 1 258 ? 15.999 -7.206 -9.335 1.00 84.19 258 PHE A C 1
ATOM 2157 O O . PHE A 1 258 ? 16.736 -8.114 -8.946 1.00 84.19 258 PHE A O 1
ATOM 2164 N N . ALA A 1 259 ? 15.200 -7.370 -10.395 1.00 89.31 259 ALA A N 1
ATOM 2165 C CA . ALA A 1 259 ? 15.077 -8.629 -11.134 1.00 89.31 259 ALA A CA 1
ATOM 2166 C C . ALA A 1 259 ? 16.382 -8.991 -11.845 1.00 89.31 259 ALA A C 1
ATOM 2168 O O . ALA A 1 259 ? 16.846 -10.128 -11.743 1.00 89.31 259 ALA A O 1
ATOM 2169 N N . ILE A 1 260 ? 17.002 -8.024 -12.525 1.00 91.12 260 ILE A N 1
ATOM 2170 C CA . ILE A 1 260 ? 18.268 -8.230 -13.234 1.00 91.12 260 ILE A CA 1
ATOM 2171 C C . ILE A 1 260 ? 19.355 -8.638 -12.243 1.00 91.12 260 ILE A C 1
ATOM 2173 O O . ILE A 1 260 ? 20.054 -9.624 -12.484 1.00 91.12 260 ILE A O 1
ATOM 2177 N N . LYS A 1 261 ? 19.454 -7.930 -11.111 1.00 88.94 261 LYS A N 1
ATOM 2178 C CA . LYS A 1 261 ? 20.477 -8.178 -10.091 1.00 88.94 261 LYS A CA 1
ATOM 2179 C C . LYS A 1 261 ? 20.378 -9.570 -9.469 1.00 88.94 261 LYS A C 1
ATOM 2181 O O . LYS A 1 261 ? 21.407 -10.175 -9.181 1.00 88.94 261 LYS A O 1
ATOM 2186 N N . HIS A 1 262 ? 19.166 -10.067 -9.239 1.00 86.81 262 HIS A N 1
ATOM 2187 C CA . HIS A 1 262 ? 18.974 -11.235 -8.382 1.00 86.81 262 HIS A CA 1
ATOM 2188 C C . HIS A 1 262 ? 18.363 -12.469 -9.059 1.00 86.81 262 HIS A C 1
ATOM 2190 O O . HIS A 1 262 ? 18.642 -13.594 -8.650 1.00 86.81 262 HIS A O 1
ATOM 2196 N N . ILE A 1 263 ? 17.532 -12.291 -10.085 1.00 88.94 263 ILE A N 1
ATOM 2197 C CA . ILE A 1 263 ? 16.923 -13.396 -10.843 1.00 88.94 263 ILE A CA 1
ATOM 2198 C C . ILE A 1 263 ? 17.767 -13.687 -12.090 1.00 88.94 263 ILE A C 1
ATOM 2200 O O . ILE A 1 263 ? 18.043 -14.853 -12.405 1.00 88.94 263 ILE A O 1
ATOM 2204 N N . GLY A 1 264 ? 18.207 -12.618 -12.758 1.00 91.38 264 GLY A N 1
ATOM 2205 C CA . GLY A 1 264 ? 19.094 -12.628 -13.916 1.00 91.38 264 GLY A CA 1
ATOM 2206 C C . GLY A 1 264 ? 18.536 -11.827 -15.093 1.00 91.38 264 GLY A C 1
ATOM 2207 O O . GLY A 1 264 ? 17.327 -11.613 -15.212 1.00 91.38 264 GLY A O 1
ATOM 2208 N N . TYR A 1 265 ? 19.429 -11.423 -15.999 1.00 94.25 265 TYR A N 1
ATOM 2209 C CA . TYR A 1 265 ? 19.081 -10.643 -17.190 1.00 94.25 265 TYR A CA 1
ATOM 2210 C C . TYR A 1 265 ? 18.062 -11.363 -18.084 1.00 94.25 265 TYR A C 1
ATOM 2212 O O . TYR A 1 265 ? 16.995 -10.820 -18.352 1.00 94.25 265 TYR A O 1
ATOM 2220 N N . GLN A 1 266 ? 18.350 -12.606 -18.486 1.00 95.44 266 GLN A N 1
ATOM 2221 C CA . GLN A 1 266 ? 17.550 -13.322 -19.488 1.00 95.44 266 GLN A CA 1
ATOM 2222 C C . GLN A 1 266 ? 16.078 -13.539 -19.072 1.00 95.44 266 GLN A C 1
ATOM 2224 O O . GLN A 1 266 ? 15.199 -13.156 -19.843 1.00 95.44 266 GLN A O 1
ATOM 2229 N N . PRO A 1 267 ? 15.757 -14.049 -17.861 1.00 93.25 267 PRO A N 1
ATOM 2230 C CA . PRO A 1 267 ? 14.360 -14.178 -17.433 1.00 93.25 267 PRO A CA 1
ATOM 2231 C C . PRO A 1 267 ? 13.628 -12.833 -17.344 1.00 93.25 267 PRO A C 1
ATOM 2233 O O . PRO A 1 267 ? 12.421 -12.763 -17.569 1.00 93.25 267 PRO A O 1
ATOM 2236 N N . THR A 1 268 ? 14.356 -11.763 -17.013 1.00 93.88 268 THR A N 1
ATOM 2237 C CA . THR A 1 268 ? 13.797 -10.410 -16.909 1.00 93.88 268 THR A CA 1
ATOM 2238 C C . THR A 1 268 ? 13.510 -9.822 -18.288 1.00 93.88 268 THR A C 1
ATOM 2240 O O . THR A 1 268 ? 12.433 -9.268 -18.503 1.00 93.88 268 THR A O 1
ATOM 2243 N N . PHE A 1 269 ? 14.437 -9.998 -19.230 1.00 95.38 269 PHE A N 1
ATOM 2244 C CA . PHE A 1 269 ? 14.287 -9.611 -20.630 1.00 95.38 269 PHE A CA 1
ATOM 2245 C C . PHE A 1 269 ? 13.074 -10.292 -21.272 1.00 95.38 269 PHE A C 1
ATOM 2247 O O . PHE A 1 269 ? 12.224 -9.619 -21.848 1.00 95.38 269 PHE A O 1
ATOM 2254 N N . GLU A 1 270 ? 12.955 -11.614 -21.121 1.00 93.75 270 GLU A N 1
ATOM 2255 C CA . GLU A 1 270 ? 11.836 -12.389 -21.670 1.00 93.75 270 GLU A CA 1
ATOM 2256 C C . GLU A 1 270 ? 10.488 -11.919 -21.115 1.00 93.75 270 GLU A C 1
ATOM 2258 O O . GLU A 1 270 ? 9.546 -11.712 -21.879 1.00 93.75 270 GLU A O 1
ATOM 2263 N N . PHE A 1 271 ? 10.400 -11.698 -19.798 1.00 92.25 271 PHE A N 1
ATOM 2264 C CA . PHE A 1 271 ? 9.183 -11.189 -19.170 1.00 92.25 271 PHE A CA 1
ATOM 2265 C C . PHE A 1 271 ? 8.786 -9.813 -19.720 1.00 92.25 271 PHE A C 1
ATOM 2267 O O . PHE A 1 271 ? 7.652 -9.625 -20.155 1.00 92.25 271 PHE A O 1
ATOM 2274 N N . TYR A 1 272 ? 9.701 -8.840 -19.720 1.00 92.62 272 TYR A N 1
ATOM 2275 C CA . TYR A 1 272 ? 9.355 -7.488 -20.159 1.00 92.62 272 TYR A CA 1
ATOM 2276 C C . TYR A 1 272 ? 9.154 -7.379 -21.673 1.00 92.62 272 TYR A C 1
ATOM 2278 O O . TYR A 1 272 ? 8.403 -6.505 -22.101 1.00 92.62 272 TYR A O 1
ATOM 2286 N N . ALA A 1 273 ? 9.728 -8.278 -22.481 1.00 93.25 273 ALA A N 1
ATOM 2287 C CA . ALA A 1 273 ? 9.395 -8.384 -23.900 1.00 93.25 273 ALA A CA 1
ATOM 2288 C C . ALA A 1 273 ? 7.926 -8.801 -24.101 1.00 93.25 273 ALA A C 1
ATOM 2290 O O . ALA A 1 273 ? 7.243 -8.222 -24.946 1.00 93.25 273 ALA A O 1
ATOM 2291 N N . GLU A 1 274 ? 7.423 -9.750 -23.301 1.00 90.69 274 GLU A N 1
ATOM 2292 C CA . GLU A 1 274 ? 6.008 -10.158 -23.310 1.00 90.69 274 GLU A CA 1
ATOM 2293 C C . GLU A 1 274 ? 5.091 -9.018 -22.855 1.00 90.69 274 GLU A C 1
ATOM 2295 O O . GLU A 1 274 ? 4.124 -8.693 -23.544 1.00 90.69 274 GLU A O 1
ATOM 2300 N N . VAL A 1 275 ? 5.435 -8.345 -21.750 1.00 87.81 275 VAL A N 1
ATOM 2301 C CA . VAL A 1 275 ? 4.665 -7.185 -21.266 1.00 87.81 275 VAL A CA 1
ATOM 2302 C C . VAL A 1 275 ? 4.602 -6.096 -22.338 1.00 87.81 275 VAL A C 1
ATOM 2304 O O . VAL A 1 275 ? 3.531 -5.560 -22.622 1.00 87.81 275 VAL A O 1
ATOM 2307 N N . LEU A 1 276 ? 5.730 -5.788 -22.981 1.00 88.75 276 LEU A N 1
ATOM 2308 C CA . LEU A 1 276 ? 5.793 -4.766 -24.021 1.00 88.75 276 LEU A CA 1
ATOM 2309 C C . LEU A 1 276 ? 4.962 -5.156 -25.261 1.00 88.75 276 LEU A C 1
ATOM 2311 O O . LEU A 1 276 ? 4.318 -4.287 -25.848 1.00 88.75 276 LEU A O 1
ATOM 2315 N N . ALA A 1 277 ? 4.906 -6.441 -25.626 1.00 88.50 277 ALA A N 1
ATOM 2316 C CA . ALA A 1 277 ? 4.079 -6.943 -26.729 1.00 88.50 277 ALA A CA 1
ATOM 2317 C C . ALA A 1 277 ? 2.573 -6.786 -26.451 1.00 88.50 277 ALA A C 1
ATOM 2319 O O . ALA A 1 277 ? 1.776 -6.462 -27.345 1.00 88.50 277 ALA A O 1
ATOM 2320 N N . ASP A 1 278 ? 2.176 -6.957 -25.191 1.00 83.19 278 ASP A N 1
ATOM 2321 C CA . ASP A 1 278 ? 0.792 -6.780 -24.763 1.00 83.19 278 ASP A CA 1
ATOM 2322 C C . ASP A 1 278 ? 0.360 -5.306 -24.746 1.00 83.19 278 ASP A C 1
ATOM 2324 O O . ASP A 1 278 ? -0.799 -5.000 -25.075 1.00 83.19 278 ASP A O 1
ATOM 2328 N N . THR A 1 279 ? 1.291 -4.381 -24.487 1.00 80.38 279 THR A N 1
ATOM 2329 C CA . THR A 1 279 ? 1.042 -2.935 -24.588 1.00 80.38 279 THR A CA 1
ATOM 2330 C C . THR A 1 279 ? 0.856 -2.466 -26.038 1.00 80.38 279 THR A C 1
ATOM 2332 O O . THR A 1 279 ? 1.217 -3.129 -27.011 1.00 80.38 279 THR A O 1
ATOM 2335 N N . SER A 1 280 ? 0.219 -1.306 -26.216 1.00 78.62 280 SER A N 1
ATOM 2336 C CA . SER A 1 280 ? 0.069 -0.701 -27.546 1.00 78.62 280 SER A CA 1
ATOM 2337 C C . SER A 1 280 ? 1.268 0.193 -27.841 1.00 78.62 280 SER A C 1
ATOM 2339 O O . SER A 1 280 ? 1.521 1.138 -27.103 1.00 78.62 280 SER A O 1
ATOM 2341 N N . PHE A 1 281 ? 1.988 -0.083 -28.928 1.00 79.31 281 PHE A N 1
ATOM 2342 C CA . PHE A 1 281 ? 3.142 0.717 -29.342 1.00 79.31 281 PHE A CA 1
ATOM 2343 C C . PHE A 1 281 ? 2.785 2.209 -29.451 1.00 79.31 281 PHE A C 1
ATOM 2345 O O . PHE A 1 281 ? 1.768 2.564 -30.050 1.00 79.31 281 PHE A O 1
ATOM 2352 N N . GLY A 1 282 ? 3.619 3.073 -28.868 1.00 68.69 282 GLY A N 1
ATOM 2353 C CA . GLY A 1 282 ? 3.417 4.526 -28.871 1.00 68.69 282 GLY A CA 1
ATOM 2354 C C . GLY A 1 282 ? 2.352 5.047 -27.895 1.00 68.69 282 GLY A C 1
ATOM 2355 O O . GLY A 1 282 ? 1.976 6.212 -27.994 1.00 68.69 282 GLY A O 1
ATOM 2356 N N . THR A 1 283 ? 1.846 4.223 -26.969 1.00 73.19 283 THR A N 1
ATOM 2357 C CA . THR A 1 283 ? 0.975 4.683 -25.869 1.00 73.19 283 THR A CA 1
ATOM 2358 C C . THR A 1 283 ? 1.740 4.813 -24.550 1.00 73.19 283 THR A C 1
ATOM 2360 O O . THR A 1 283 ? 2.851 4.302 -24.419 1.00 73.19 283 THR A O 1
ATOM 2363 N N . PHE A 1 284 ? 1.122 5.457 -23.549 1.00 68.00 284 PHE A N 1
ATOM 2364 C CA . PHE A 1 284 ? 1.698 5.615 -22.205 1.00 68.00 284 PHE A CA 1
ATOM 2365 C C . PHE A 1 284 ? 2.201 4.292 -21.617 1.00 68.00 284 PHE A C 1
ATOM 2367 O O . PHE A 1 284 ? 3.360 4.218 -21.233 1.00 68.00 284 PHE A O 1
ATOM 2374 N N . GLY A 1 285 ? 1.393 3.227 -21.675 1.00 73.38 285 GLY A N 1
ATOM 2375 C CA . GLY A 1 285 ? 1.781 1.922 -21.131 1.00 73.38 285 GLY A CA 1
ATOM 2376 C C . GLY A 1 285 ? 3.016 1.305 -21.798 1.00 73.38 285 GLY A C 1
ATOM 2377 O O . GLY A 1 285 ? 3.750 0.573 -21.151 1.00 73.38 285 GLY A O 1
ATOM 2378 N N . PHE A 1 286 ? 3.295 1.620 -23.069 1.00 81.56 286 PHE A N 1
ATOM 2379 C CA . PHE A 1 286 ? 4.525 1.171 -23.731 1.00 81.56 286 PHE A CA 1
ATOM 2380 C C . PHE A 1 286 ? 5.747 1.934 -23.201 1.00 81.56 286 PHE A C 1
ATOM 2382 O O . PHE A 1 286 ? 6.769 1.333 -22.866 1.00 81.56 286 PHE A O 1
ATOM 2389 N N . SER A 1 287 ? 5.637 3.259 -23.077 1.00 78.94 287 SER A N 1
ATOM 2390 C CA . SER A 1 287 ? 6.698 4.101 -22.512 1.00 78.94 287 SER A CA 1
ATOM 2391 C C . SER A 1 287 ? 6.941 3.831 -21.022 1.00 78.94 287 SER A C 1
ATOM 2393 O O . SER A 1 287 ? 8.090 3.901 -20.590 1.00 78.94 287 SER A O 1
ATOM 2395 N N . ASP A 1 288 ? 5.903 3.473 -20.260 1.00 77.75 288 ASP A N 1
ATOM 2396 C CA . ASP A 1 288 ? 5.978 3.129 -18.830 1.00 77.75 288 ASP A CA 1
ATOM 2397 C C . ASP A 1 288 ? 6.779 1.844 -18.565 1.00 77.75 288 ASP A C 1
ATOM 2399 O O . ASP A 1 288 ? 7.231 1.620 -17.445 1.00 77.75 288 ASP A O 1
ATOM 2403 N N . ILE A 1 289 ? 7.008 1.026 -19.597 1.00 85.12 289 ILE A N 1
ATOM 2404 C CA . ILE A 1 289 ? 7.890 -0.145 -19.549 1.00 85.12 289 ILE A CA 1
ATOM 2405 C C . ILE A 1 289 ? 9.250 0.175 -20.176 1.00 85.12 289 ILE A C 1
ATOM 2407 O O . ILE A 1 289 ? 10.288 -0.087 -19.571 1.00 85.12 289 ILE A O 1
ATOM 2411 N N . LEU A 1 290 ? 9.268 0.766 -21.375 1.00 87.75 290 LEU A N 1
ATOM 2412 C CA . LEU A 1 290 ? 10.511 0.976 -22.119 1.00 87.75 290 LEU A CA 1
ATOM 2413 C C . LEU A 1 290 ? 11.461 1.971 -21.434 1.00 87.75 290 LEU A C 1
ATOM 2415 O O . LEU A 1 290 ? 12.664 1.723 -21.394 1.00 87.75 290 LEU A O 1
ATOM 2419 N N . MET A 1 291 ? 10.952 3.082 -20.892 1.00 85.06 291 MET A N 1
ATOM 2420 C CA . MET A 1 291 ? 11.812 4.100 -20.270 1.00 85.06 291 MET A CA 1
ATOM 2421 C C . MET A 1 291 ? 12.493 3.585 -18.996 1.00 85.06 291 MET A C 1
ATOM 2423 O O . MET A 1 291 ? 13.702 3.772 -18.858 1.00 85.06 291 MET A O 1
ATOM 2427 N N . PRO A 1 292 ? 11.794 2.862 -18.098 1.00 87.44 292 PRO A N 1
ATOM 2428 C CA . PRO A 1 292 ? 12.454 2.127 -17.030 1.00 87.44 292 PRO A CA 1
ATOM 2429 C C . PRO A 1 292 ? 13.529 1.162 -17.517 1.00 87.44 292 PRO A C 1
ATOM 2431 O O . PRO A 1 292 ? 14.624 1.188 -16.973 1.00 87.44 292 PRO A O 1
ATOM 2434 N N . TRP A 1 293 ? 13.273 0.366 -18.560 1.00 90.94 293 TRP A N 1
ATOM 2435 C CA . TRP A 1 293 ? 14.272 -0.574 -19.081 1.00 90.94 293 TRP A CA 1
ATOM 2436 C C . TRP A 1 293 ? 15.547 0.137 -19.548 1.00 90.94 293 TRP A C 1
ATOM 2438 O O . TRP A 1 293 ? 16.650 -0.262 -19.173 1.00 90.94 293 TRP A O 1
ATOM 2448 N N . ILE A 1 294 ? 15.388 1.228 -20.303 1.00 89.19 294 ILE A N 1
ATOM 2449 C CA . ILE A 1 294 ? 16.483 2.113 -20.722 1.00 89.19 294 ILE A CA 1
ATOM 2450 C C . ILE A 1 294 ? 17.256 2.628 -19.504 1.00 89.19 294 ILE A C 1
ATOM 2452 O O . ILE A 1 294 ? 18.481 2.625 -19.508 1.00 89.19 294 ILE A O 1
ATOM 2456 N N . ALA A 1 295 ? 16.551 3.044 -18.453 1.00 86.19 295 ALA A N 1
ATOM 2457 C CA . ALA A 1 295 ? 17.168 3.593 -17.251 1.00 86.19 295 ALA A CA 1
ATOM 2458 C C . ALA A 1 295 ? 17.862 2.568 -16.356 1.00 86.19 295 ALA A C 1
ATOM 2460 O O . ALA A 1 295 ? 18.708 2.959 -15.564 1.00 86.19 295 ALA A O 1
ATOM 2461 N N . VAL A 1 296 ? 17.490 1.292 -16.438 1.00 88.94 296 VAL A N 1
ATOM 2462 C CA . VAL A 1 296 ? 18.140 0.223 -15.670 1.00 88.94 296 VAL A CA 1
ATOM 2463 C C . VAL A 1 296 ? 19.326 -0.366 -16.418 1.00 88.94 296 VAL A C 1
ATOM 2465 O O . VAL A 1 296 ? 20.336 -0.704 -15.808 1.00 88.94 296 VAL A O 1
ATOM 2468 N N . THR A 1 297 ? 19.180 -0.557 -17.727 1.00 90.94 297 THR A N 1
ATOM 2469 C CA . THR A 1 297 ? 20.225 -1.181 -18.543 1.00 90.94 297 THR A CA 1
ATOM 2470 C C . THR A 1 297 ? 21.278 -0.185 -18.996 1.00 90.94 297 THR A C 1
ATOM 2472 O O . THR A 1 297 ? 22.414 -0.590 -19.213 1.00 90.94 297 THR A O 1
ATOM 2475 N N . GLU A 1 298 ? 20.898 1.087 -19.155 1.00 89.50 298 GLU A N 1
ATOM 2476 C CA . GLU A 1 298 ? 21.733 2.151 -19.725 1.00 89.50 298 GLU A CA 1
ATOM 2477 C C . GLU A 1 298 ? 22.378 1.742 -21.064 1.00 89.50 298 GLU A C 1
ATOM 2479 O O . GLU A 1 298 ? 23.425 2.247 -21.463 1.00 89.50 298 GLU A O 1
ATOM 2484 N N . ASP A 1 299 ? 21.710 0.839 -21.786 1.00 90.81 299 ASP A N 1
ATOM 2485 C CA . ASP A 1 299 ? 22.217 0.190 -22.987 1.00 90.81 299 ASP A CA 1
ATOM 2486 C C . ASP A 1 299 ? 21.200 0.341 -24.131 1.00 90.81 299 ASP A C 1
ATOM 2488 O O . ASP A 1 299 ? 20.048 -0.123 -24.080 1.00 90.81 299 ASP A O 1
ATOM 2492 N N . LEU A 1 300 ? 21.640 1.043 -25.180 1.00 91.31 300 LEU A N 1
ATOM 2493 C CA . LEU A 1 300 ? 20.834 1.333 -26.361 1.00 91.31 300 LEU A CA 1
ATOM 2494 C C . LEU A 1 300 ? 20.500 0.049 -27.124 1.00 91.31 300 LEU A C 1
ATOM 2496 O O . LEU A 1 300 ? 19.363 -0.128 -27.566 1.00 91.31 300 LEU A O 1
ATOM 2500 N N . GLU A 1 301 ? 21.469 -0.850 -27.259 1.00 92.50 301 GLU A N 1
ATOM 2501 C CA . GLU A 1 301 ? 21.302 -2.107 -27.975 1.00 92.50 301 GLU A CA 1
ATOM 2502 C C . GLU A 1 301 ? 20.369 -3.039 -27.197 1.00 92.50 301 GLU A C 1
ATOM 2504 O O . GLU A 1 301 ? 19.428 -3.588 -27.772 1.00 92.50 301 GLU A O 1
ATOM 2509 N N . ALA A 1 302 ? 20.528 -3.146 -25.873 1.00 91.62 302 ALA A N 1
ATOM 2510 C CA . ALA A 1 302 ? 19.603 -3.902 -25.022 1.00 91.62 302 ALA A CA 1
ATOM 2511 C C . ALA A 1 302 ? 18.152 -3.402 -25.150 1.00 91.62 302 ALA A C 1
ATOM 2513 O O . ALA A 1 302 ? 17.208 -4.196 -25.192 1.00 91.62 302 ALA A O 1
ATOM 2514 N N . SER A 1 303 ? 17.964 -2.085 -25.257 1.00 92.56 303 SER A N 1
ATOM 2515 C CA . SER A 1 303 ? 16.647 -1.458 -25.411 1.00 92.56 303 SER A CA 1
ATOM 2516 C C . SER A 1 303 ? 16.019 -1.739 -26.782 1.00 92.56 303 SER A C 1
ATOM 2518 O O . SER A 1 303 ? 14.839 -2.091 -26.872 1.00 92.56 303 SER A O 1
ATOM 2520 N N . LEU A 1 304 ? 16.800 -1.654 -27.863 1.00 93.94 304 LEU A N 1
ATOM 2521 C CA . LEU A 1 304 ? 16.339 -2.000 -29.213 1.00 93.94 304 LEU A CA 1
ATOM 2522 C C . LEU A 1 304 ? 16.079 -3.506 -29.370 1.00 93.94 304 LEU A C 1
ATOM 2524 O O . LEU A 1 304 ? 15.121 -3.905 -30.046 1.00 93.94 304 LEU A O 1
ATOM 2528 N N . ASN A 1 305 ? 16.867 -4.343 -28.694 1.00 95.00 305 ASN A N 1
ATOM 2529 C CA . ASN A 1 305 ? 16.645 -5.782 -28.593 1.00 95.00 305 ASN A CA 1
ATOM 2530 C C . ASN A 1 305 ? 15.311 -6.101 -27.909 1.00 95.00 305 ASN A C 1
ATOM 2532 O O . ASN A 1 305 ? 14.572 -6.944 -28.417 1.00 95.00 305 ASN A O 1
ATOM 2536 N N . LEU A 1 306 ? 14.950 -5.404 -26.824 1.00 94.69 306 LEU A N 1
ATOM 2537 C CA . LEU A 1 306 ? 13.664 -5.600 -26.140 1.00 94.69 306 LEU A CA 1
ATOM 2538 C C . LEU A 1 306 ? 12.477 -5.293 -27.067 1.00 94.69 306 LEU A C 1
ATOM 2540 O O . LEU A 1 306 ? 11.541 -6.088 -27.182 1.00 94.69 306 LEU A O 1
ATOM 2544 N N . ILE A 1 307 ? 12.535 -4.164 -27.783 1.00 93.06 307 ILE A N 1
ATOM 2545 C CA . ILE A 1 307 ? 11.502 -3.763 -28.752 1.00 93.06 307 ILE A CA 1
ATOM 2546 C C . ILE A 1 307 ? 11.401 -4.791 -29.885 1.00 93.06 307 ILE A C 1
ATOM 2548 O O . ILE A 1 307 ? 10.301 -5.169 -30.298 1.00 93.06 307 ILE A O 1
ATOM 2552 N N . SER A 1 308 ? 12.548 -5.260 -30.379 1.00 92.56 308 SER A N 1
ATOM 2553 C CA . SER A 1 308 ? 12.618 -6.264 -31.441 1.00 92.56 308 SER A CA 1
ATOM 2554 C C . SER A 1 308 ? 12.029 -7.599 -30.987 1.00 92.56 308 SER A C 1
ATOM 2556 O O . SER A 1 308 ? 11.203 -8.165 -31.700 1.00 92.56 308 SER A O 1
ATOM 2558 N N . ALA A 1 309 ? 12.387 -8.077 -29.793 1.00 93.88 309 ALA A N 1
ATOM 2559 C CA . ALA A 1 309 ? 11.858 -9.309 -29.214 1.00 93.88 309 ALA A CA 1
ATOM 2560 C C . ALA A 1 309 ? 10.337 -9.236 -29.024 1.00 93.88 309 ALA A C 1
ATOM 2562 O O . ALA A 1 309 ? 9.624 -10.138 -29.457 1.00 93.88 309 ALA A O 1
ATOM 2563 N N . SER A 1 310 ? 9.831 -8.124 -28.486 1.00 93.19 310 SER A N 1
ATOM 2564 C CA . SER A 1 310 ? 8.393 -7.856 -28.363 1.00 93.19 310 SER A CA 1
ATOM 2565 C C . SER A 1 310 ? 7.659 -7.941 -29.714 1.00 93.19 310 SER A C 1
ATOM 2567 O O . SER A 1 310 ? 6.643 -8.628 -29.852 1.00 93.19 310 SER A O 1
ATOM 2569 N N . LYS A 1 311 ? 8.214 -7.320 -30.766 1.00 92.44 311 LYS A N 1
ATOM 2570 C CA . LYS A 1 311 ? 7.660 -7.414 -32.126 1.00 92.44 311 LYS A CA 1
ATOM 2571 C C . LYS A 1 311 ? 7.658 -8.852 -32.651 1.00 92.44 311 LYS A C 1
ATOM 2573 O O . LYS A 1 311 ? 6.685 -9.265 -33.277 1.00 92.44 311 LYS A O 1
ATOM 2578 N N . GLN A 1 312 ? 8.729 -9.612 -32.416 1.00 92.06 312 GLN A N 1
ATOM 2579 C CA . GLN A 1 312 ? 8.810 -11.012 -32.845 1.00 92.06 312 GLN A CA 1
ATOM 2580 C C . GLN A 1 312 ? 7.803 -11.900 -32.108 1.00 92.06 312 GLN A C 1
ATOM 2582 O O . GLN A 1 312 ? 7.203 -12.769 -32.737 1.00 92.06 312 GLN A O 1
ATOM 2587 N N . LEU A 1 313 ? 7.550 -11.649 -30.818 1.00 91.94 313 LEU A N 1
ATOM 2588 C CA . LEU A 1 313 ? 6.509 -12.348 -30.060 1.00 91.94 313 LEU A CA 1
ATOM 2589 C C . LEU A 1 313 ? 5.128 -12.146 -30.695 1.00 91.94 313 LEU A C 1
ATOM 2591 O O . LEU A 1 313 ? 4.413 -13.122 -30.915 1.00 91.94 313 LEU A O 1
ATOM 2595 N N . LEU A 1 314 ? 4.785 -10.918 -31.097 1.00 89.62 314 LEU A N 1
ATOM 2596 C CA . LEU A 1 314 ? 3.532 -10.645 -31.815 1.00 89.62 314 LEU A CA 1
ATOM 2597 C C . LEU A 1 314 ? 3.445 -11.378 -33.164 1.00 89.62 314 LEU A C 1
ATOM 2599 O O . LEU A 1 314 ? 2.374 -11.834 -33.549 1.00 89.62 314 LEU A O 1
ATOM 2603 N N . LEU A 1 315 ? 4.561 -11.514 -33.881 1.00 90.69 315 LEU A N 1
ATOM 2604 C CA . LEU A 1 315 ? 4.611 -12.189 -35.184 1.00 90.69 315 LEU A CA 1
ATOM 2605 C C . LEU A 1 315 ? 4.691 -13.722 -35.091 1.00 90.69 315 LEU A C 1
ATOM 2607 O O . LEU A 1 315 ? 4.575 -14.397 -36.117 1.00 90.69 315 LEU A O 1
ATOM 2611 N N . SER A 1 316 ? 4.910 -14.273 -33.894 1.00 90.12 316 SER A N 1
ATOM 2612 C CA . SER A 1 316 ? 5.030 -15.720 -33.687 1.00 90.12 316 SER A CA 1
ATOM 2613 C C . SER A 1 316 ? 3.707 -16.459 -33.925 1.00 90.12 316 SER A C 1
ATOM 2615 O O . SER A 1 316 ? 3.714 -17.567 -34.463 1.00 90.12 316 SER A O 1
ATOM 2617 N N . ASP A 1 317 ? 2.578 -15.811 -33.624 1.00 86.81 317 ASP A N 1
ATOM 2618 C CA . ASP A 1 317 ? 1.227 -16.304 -33.894 1.00 86.81 317 ASP A CA 1
ATOM 2619 C C . ASP A 1 317 ? 0.704 -15.733 -35.222 1.00 86.81 317 ASP A C 1
ATOM 2621 O O . ASP A 1 317 ? 0.092 -14.664 -35.285 1.00 86.81 317 ASP A O 1
ATOM 2625 N N . LYS A 1 318 ? 0.996 -16.451 -36.312 1.00 83.12 318 LYS A N 1
ATOM 2626 C CA . LYS A 1 318 ? 0.706 -16.023 -37.692 1.00 83.12 318 LYS A CA 1
ATOM 2627 C C . LYS A 1 318 ? -0.781 -16.027 -38.053 1.00 83.12 318 LYS A C 1
ATOM 2629 O O . LYS A 1 318 ? -1.131 -15.507 -39.109 1.00 83.12 318 LYS A O 1
ATOM 2634 N N . GLU A 1 319 ? -1.634 -16.619 -37.223 1.00 86.75 319 GLU A N 1
ATOM 2635 C CA . GLU A 1 319 ? -3.081 -16.690 -37.459 1.00 86.75 319 GLU A CA 1
ATOM 2636 C C . GLU A 1 319 ? -3.842 -15.596 -36.694 1.00 86.75 319 GLU A C 1
ATOM 2638 O O . GLU A 1 319 ? -5.022 -15.351 -36.941 1.00 86.75 319 GLU A O 1
ATOM 2643 N N . ASN A 1 320 ? -3.160 -14.875 -35.801 1.00 87.75 320 ASN A N 1
ATOM 2644 C CA . ASN A 1 320 ? -3.753 -13.818 -35.000 1.00 87.75 320 ASN A CA 1
ATOM 2645 C C . ASN A 1 320 ? -3.636 -12.454 -35.693 1.00 87.75 320 ASN A C 1
ATOM 2647 O O . ASN A 1 320 ? -2.682 -11.698 -35.493 1.00 87.75 320 ASN A O 1
ATOM 2651 N N . GLU A 1 321 ? -4.655 -12.113 -36.486 1.00 88.81 321 GLU A N 1
ATOM 2652 C CA . GLU A 1 321 ? -4.734 -10.846 -37.232 1.00 88.81 321 GLU A CA 1
ATOM 2653 C C . GLU A 1 321 ? -4.502 -9.609 -36.346 1.00 88.81 321 GLU A C 1
ATOM 2655 O O . GLU A 1 321 ? -3.836 -8.658 -36.761 1.00 88.81 321 GLU A O 1
ATOM 2660 N N . ARG A 1 322 ? -4.977 -9.635 -35.091 1.00 86.88 322 ARG A N 1
ATOM 2661 C CA . ARG A 1 322 ? -4.789 -8.536 -34.132 1.00 86.88 322 ARG A CA 1
ATOM 2662 C C . ARG A 1 322 ? -3.318 -8.353 -33.757 1.00 86.88 322 ARG A C 1
ATOM 2664 O O . ARG A 1 322 ? -2.861 -7.215 -33.627 1.00 86.88 322 ARG A O 1
ATOM 2671 N N . ASN A 1 323 ? -2.578 -9.443 -33.572 1.00 88.44 323 ASN A N 1
ATOM 2672 C CA . ASN A 1 323 ? -1.150 -9.376 -33.267 1.00 88.44 323 ASN A CA 1
ATOM 2673 C C . ASN A 1 323 ? -0.343 -8.895 -34.476 1.00 88.44 323 ASN A C 1
ATOM 2675 O O . ASN A 1 323 ? 0.552 -8.065 -34.313 1.00 88.44 323 ASN A O 1
ATOM 2679 N N . ILE A 1 324 ? -0.710 -9.326 -35.685 1.00 88.25 324 ILE A N 1
ATOM 2680 C CA . ILE A 1 324 ? -0.101 -8.842 -36.932 1.00 88.25 324 ILE A CA 1
ATOM 2681 C C . ILE A 1 324 ? -0.313 -7.328 -37.082 1.00 88.25 324 ILE A C 1
ATOM 2683 O O . ILE A 1 324 ? 0.638 -6.593 -37.357 1.00 88.25 324 ILE A O 1
ATOM 2687 N N . GLU A 1 325 ? -1.531 -6.835 -36.836 1.00 86.94 325 GLU A N 1
ATOM 2688 C CA . GLU A 1 325 ? -1.834 -5.400 -36.882 1.00 86.94 325 GLU A CA 1
ATOM 2689 C C . GLU A 1 325 ? -1.042 -4.614 -35.823 1.00 86.94 325 GLU A C 1
ATOM 2691 O O . GLU A 1 325 ? -0.495 -3.547 -36.113 1.00 86.94 325 GLU A O 1
ATOM 2696 N N . LYS A 1 326 ? -0.933 -5.140 -34.594 1.00 86.50 326 LYS A N 1
ATOM 2697 C CA . LYS A 1 326 ? -0.087 -4.550 -33.544 1.00 86.50 326 LYS A CA 1
ATOM 2698 C C . LYS A 1 326 ? 1.381 -4.497 -33.974 1.00 86.50 326 LYS A C 1
ATOM 2700 O O . LYS A 1 326 ? 2.000 -3.445 -33.844 1.00 86.50 326 LYS A O 1
ATOM 2705 N N . ALA A 1 327 ? 1.928 -5.585 -34.516 1.00 87.88 327 ALA A N 1
ATOM 2706 C CA . ALA A 1 327 ? 3.319 -5.658 -34.964 1.00 87.88 327 ALA A CA 1
ATOM 2707 C C . ALA A 1 327 ? 3.618 -4.692 -36.122 1.00 87.88 327 ALA A C 1
ATOM 2709 O O . ALA A 1 327 ? 4.721 -4.150 -36.206 1.00 87.88 327 ALA A O 1
ATOM 2710 N N . ALA A 1 328 ? 2.638 -4.429 -36.993 1.00 86.56 328 ALA A N 1
ATOM 2711 C CA . ALA A 1 328 ? 2.761 -3.451 -38.073 1.00 86.56 328 ALA A CA 1
ATOM 2712 C C . ALA A 1 328 ? 2.898 -2.002 -37.564 1.00 86.56 328 ALA A C 1
ATOM 2714 O O . ALA A 1 328 ? 3.475 -1.167 -38.258 1.00 86.56 328 ALA A O 1
ATOM 2715 N N . LYS A 1 329 ? 2.419 -1.706 -36.346 1.00 86.12 329 LYS A N 1
ATOM 2716 C CA . LYS A 1 329 ? 2.542 -0.381 -35.708 1.00 86.12 329 LYS A CA 1
ATOM 2717 C C . LYS A 1 329 ? 3.930 -0.121 -35.113 1.00 86.12 329 LYS A C 1
ATOM 2719 O O . LYS A 1 329 ? 4.223 1.025 -34.787 1.00 86.12 329 LYS A O 1
ATOM 2724 N N . TYR A 1 330 ? 4.780 -1.145 -34.979 1.00 87.31 330 TYR A N 1
ATOM 2725 C CA . TYR A 1 330 ? 6.144 -0.992 -34.466 1.00 87.31 330 TYR A CA 1
ATOM 2726 C C . TYR A 1 330 ? 7.015 -0.276 -35.495 1.00 87.31 330 TYR A C 1
ATOM 2728 O O . TYR A 1 330 ? 7.541 -0.890 -36.431 1.00 87.31 330 TYR A O 1
ATOM 2736 N N . ASP A 1 331 ? 7.179 1.025 -35.282 1.00 88.06 331 ASP A N 1
ATOM 2737 C CA . ASP A 1 331 ? 8.001 1.905 -36.094 1.00 88.06 331 ASP A CA 1
ATOM 2738 C C . ASP A 1 331 ? 9.069 2.586 -35.227 1.00 88.06 331 ASP A C 1
ATOM 2740 O O . ASP A 1 331 ? 8.792 3.517 -34.467 1.00 88.06 331 ASP A O 1
ATOM 2744 N N . LEU A 1 332 ? 10.318 2.136 -35.388 1.00 90.94 332 LEU A N 1
ATOM 2745 C CA . LEU A 1 332 ? 11.471 2.649 -34.648 1.00 90.94 332 LEU A CA 1
ATOM 2746 C C . LEU A 1 332 ? 11.726 4.145 -34.883 1.00 90.94 332 LEU A C 1
ATOM 2748 O O . LEU A 1 332 ? 12.352 4.782 -34.042 1.00 90.94 332 LEU A O 1
ATOM 2752 N N . SER A 1 333 ? 11.200 4.751 -35.955 1.00 89.88 333 SER A N 1
ATOM 2753 C CA . SER A 1 333 ? 11.311 6.200 -36.159 1.00 89.88 333 SER A CA 1
ATOM 2754 C C . SER A 1 333 ? 10.637 7.003 -35.040 1.00 89.88 333 SER A C 1
ATOM 2756 O O . SER A 1 333 ? 11.081 8.113 -34.754 1.00 89.88 333 SER A O 1
ATOM 2758 N N . TYR A 1 334 ? 9.595 6.468 -34.391 1.00 86.44 334 TYR A N 1
ATOM 2759 C CA . TYR A 1 334 ? 8.983 7.116 -33.225 1.00 86.44 334 TYR A CA 1
ATOM 2760 C C . TYR A 1 334 ? 9.890 7.046 -31.997 1.00 86.44 334 TYR A C 1
ATOM 2762 O O . TYR A 1 334 ? 10.082 8.062 -31.338 1.00 86.44 334 TYR A O 1
ATOM 2770 N N . ILE A 1 335 ? 10.499 5.886 -31.737 1.00 87.50 335 ILE A N 1
ATOM 2771 C CA . ILE A 1 335 ? 11.425 5.700 -30.610 1.00 87.50 335 ILE A CA 1
ATOM 2772 C C . ILE A 1 335 ? 12.662 6.579 -30.779 1.00 87.50 335 ILE A C 1
ATOM 2774 O O . ILE A 1 335 ? 13.063 7.253 -29.839 1.00 87.50 335 ILE A O 1
ATOM 2778 N N . LEU A 1 336 ? 13.219 6.652 -31.992 1.00 90.56 336 LEU A N 1
ATOM 2779 C CA . LEU A 1 336 ? 14.340 7.540 -32.297 1.00 90.56 336 LEU A CA 1
ATOM 2780 C C . LEU A 1 336 ? 14.003 9.004 -31.984 1.00 90.56 336 LEU A C 1
ATOM 2782 O O . LEU A 1 336 ? 14.794 9.698 -31.352 1.00 90.56 336 LEU A O 1
ATOM 2786 N N . LYS A 1 337 ? 12.820 9.474 -32.399 1.00 87.75 337 LYS A N 1
ATOM 2787 C CA . LYS A 1 337 ? 12.360 10.839 -32.104 1.00 87.75 337 LYS A CA 1
ATOM 2788 C C . LYS A 1 337 ? 12.180 11.081 -30.608 1.00 87.75 337 LYS A C 1
ATOM 2790 O O . LYS A 1 337 ? 12.505 12.174 -30.160 1.00 87.75 337 LYS A O 1
ATOM 2795 N N . ASP A 1 338 ? 11.684 10.095 -29.864 1.00 82.94 338 ASP A N 1
ATOM 2796 C CA . ASP A 1 338 ? 11.504 10.184 -28.411 1.00 82.94 338 ASP A CA 1
ATOM 2797 C C . ASP A 1 338 ? 12.861 10.262 -27.688 1.00 82.94 338 ASP A C 1
ATOM 2799 O O . ASP A 1 338 ? 13.102 11.192 -26.924 1.00 82.94 338 ASP A O 1
ATOM 2803 N N . LEU A 1 339 ? 13.814 9.383 -28.026 1.00 85.12 339 LEU A N 1
ATOM 2804 C CA . LEU A 1 339 ? 15.181 9.417 -27.481 1.00 85.12 339 LEU A CA 1
ATOM 2805 C C . LEU A 1 339 ? 15.902 10.738 -27.792 1.00 85.12 339 LEU A C 1
ATOM 2807 O O . LEU A 1 339 ? 16.549 11.319 -26.919 1.00 85.12 339 LEU A O 1
ATOM 2811 N N . LEU A 1 340 ? 15.765 11.244 -29.021 1.00 84.75 340 LEU A N 1
ATOM 2812 C CA . LEU A 1 340 ? 16.282 12.558 -29.412 1.00 84.75 340 LEU A CA 1
ATOM 2813 C C . LEU A 1 340 ? 15.582 13.692 -28.652 1.00 84.75 340 LEU A C 1
ATOM 2815 O O . LEU A 1 340 ? 16.238 14.624 -28.192 1.00 84.75 340 LEU A O 1
ATOM 2819 N N . GLY A 1 341 ? 14.261 13.617 -28.480 1.00 77.69 341 GLY A N 1
ATOM 2820 C CA . GLY A 1 341 ? 13.488 14.545 -27.649 1.00 77.69 341 GLY A CA 1
ATOM 2821 C C . GLY A 1 341 ? 13.977 14.593 -26.198 1.00 77.69 341 GLY A C 1
ATOM 2822 O O . GLY A 1 341 ? 14.000 15.670 -25.607 1.00 77.69 341 GLY A O 1
ATOM 2823 N N . ASN A 1 342 ? 14.464 13.458 -25.693 1.00 76.25 342 ASN A N 1
ATOM 2824 C CA . ASN A 1 342 ? 15.050 13.284 -24.363 1.00 76.25 342 ASN A CA 1
ATOM 2825 C C . ASN A 1 342 ? 16.584 13.457 -24.341 1.00 76.25 342 ASN A C 1
ATOM 2827 O O . ASN A 1 342 ? 17.248 13.020 -23.402 1.00 76.25 342 ASN A O 1
ATOM 2831 N N . TYR A 1 343 ? 17.150 14.122 -25.355 1.00 81.75 343 TYR A N 1
ATOM 2832 C CA . TYR A 1 343 ? 18.543 14.582 -25.413 1.00 81.75 343 TYR A CA 1
ATOM 2833 C C . TYR A 1 343 ? 19.624 13.485 -25.430 1.00 81.75 343 TYR A C 1
ATOM 2835 O O . TYR A 1 343 ? 20.748 13.736 -24.996 1.00 81.75 343 TYR A O 1
ATOM 2843 N N . ILE A 1 344 ? 19.347 12.306 -26.009 1.00 85.00 344 ILE A N 1
ATOM 2844 C CA . ILE A 1 344 ? 20.316 11.189 -26.139 1.00 85.00 344 ILE A CA 1
ATOM 2845 C C . ILE A 1 344 ? 21.663 11.571 -26.803 1.00 85.00 344 ILE A C 1
ATOM 2847 O O . ILE A 1 344 ? 22.680 10.932 -26.542 1.00 85.00 344 ILE A O 1
ATOM 2851 N N . LEU A 1 345 ? 21.694 12.632 -27.621 1.00 87.56 345 LEU A N 1
ATOM 2852 C CA . LEU A 1 345 ? 22.906 13.133 -28.293 1.00 87.56 345 LEU A CA 1
ATOM 2853 C C . LEU A 1 345 ? 23.698 14.173 -27.485 1.00 87.56 345 LEU A C 1
ATOM 2855 O O . LEU A 1 345 ? 24.786 14.563 -27.900 1.00 87.56 345 LEU A O 1
ATOM 2859 N N . TRP A 1 346 ? 23.162 14.678 -26.373 1.00 84.75 346 TRP A N 1
ATOM 2860 C CA . TRP A 1 346 ? 23.911 15.582 -25.494 1.00 84.75 346 TRP A CA 1
ATOM 2861 C C . TRP A 1 346 ? 24.828 14.786 -24.584 1.00 84.75 346 TRP A C 1
ATOM 2863 O O . TRP A 1 346 ? 24.414 13.739 -24.092 1.00 84.75 346 TRP A O 1
ATOM 2873 N N . THR A 1 347 ? 26.042 15.271 -24.342 1.00 83.88 347 THR A N 1
ATOM 2874 C CA . THR A 1 347 ? 26.988 14.588 -23.451 1.00 83.88 347 THR A CA 1
ATOM 2875 C C . THR A 1 347 ? 26.494 14.616 -21.998 1.00 83.88 347 THR A C 1
ATOM 2877 O O . THR A 1 347 ? 25.657 15.460 -21.653 1.00 83.88 347 THR A O 1
ATOM 2880 N N . PRO A 1 348 ? 26.996 13.728 -21.119 1.00 80.75 348 PRO A N 1
ATOM 2881 C CA . PRO A 1 348 ? 26.661 13.761 -19.697 1.00 80.75 348 PRO A CA 1
ATOM 2882 C C . PRO A 1 348 ? 26.869 15.143 -19.054 1.00 80.75 348 PRO A C 1
ATOM 2884 O O . PRO A 1 348 ? 25.979 15.624 -18.360 1.00 80.75 348 PRO A O 1
ATOM 2887 N N . GLU A 1 349 ? 27.963 15.845 -19.373 1.00 77.00 349 GLU A N 1
ATOM 2888 C CA . GLU A 1 349 ? 28.246 17.186 -18.831 1.00 77.00 349 GLU A CA 1
ATOM 2889 C C . GLU A 1 349 ? 27.219 18.234 -19.287 1.00 77.00 349 GLU A C 1
ATOM 2891 O O . GLU A 1 349 ? 26.867 19.150 -18.544 1.00 77.00 349 GLU A O 1
ATOM 2896 N N . GLN A 1 350 ? 26.719 18.113 -20.521 1.00 73.06 350 GLN A N 1
ATOM 2897 C CA . GLN A 1 350 ? 25.677 19.002 -21.040 1.00 73.06 350 GLN A CA 1
ATOM 2898 C C . GLN A 1 350 ? 24.324 18.754 -20.359 1.00 73.06 350 GLN A C 1
ATOM 2900 O O . GLN A 1 350 ? 23.512 19.671 -20.241 1.00 73.06 350 GLN A O 1
ATOM 2905 N N . ARG A 1 351 ? 24.072 17.517 -19.919 1.00 70.56 351 ARG A N 1
ATOM 2906 C CA . ARG A 1 351 ? 22.834 17.113 -19.243 1.00 70.56 351 ARG A CA 1
ATOM 2907 C C . ARG A 1 351 ? 22.833 17.431 -17.756 1.00 70.56 351 ARG A C 1
ATOM 2909 O O . ARG A 1 351 ? 21.780 17.788 -17.249 1.00 70.56 351 ARG A O 1
ATOM 2916 N N . GLU A 1 352 ? 23.978 17.365 -17.080 1.00 65.88 352 GLU A N 1
ATOM 2917 C CA . GLU A 1 352 ? 24.115 17.738 -15.662 1.00 65.88 352 GLU A CA 1
ATOM 2918 C C . GLU A 1 352 ? 23.606 19.171 -15.414 1.00 65.88 352 GLU A C 1
ATOM 2920 O O . GLU A 1 352 ? 22.885 19.446 -14.458 1.00 65.88 352 GLU A O 1
ATOM 2925 N N . GLN A 1 353 ? 23.844 20.078 -16.367 1.00 61.34 353 GLN A N 1
ATOM 2926 C CA . GLN A 1 353 ? 23.346 21.457 -16.310 1.00 61.34 353 GLN A CA 1
ATOM 2927 C C . GLN A 1 353 ? 21.814 21.571 -16.410 1.00 61.34 353 GLN A C 1
ATOM 2929 O O . GLN A 1 353 ? 21.252 22.588 -16.008 1.00 61.34 353 GLN A O 1
ATOM 2934 N N . LEU A 1 354 ? 21.123 20.543 -16.915 1.00 58.59 354 LEU A N 1
ATOM 2935 C CA . LEU A 1 354 ? 19.660 20.474 -16.930 1.00 58.59 354 LEU A CA 1
ATOM 2936 C C . LEU A 1 354 ? 19.074 20.027 -15.578 1.00 58.59 354 LEU A C 1
ATOM 2938 O O . LEU A 1 354 ? 17.885 20.236 -15.338 1.00 58.59 354 LEU A O 1
ATOM 2942 N N . GLU A 1 355 ? 19.870 19.439 -14.680 1.00 51.69 355 GLU A N 1
ATOM 2943 C CA . GLU A 1 355 ? 19.399 19.003 -13.358 1.00 51.69 355 GLU A CA 1
ATOM 2944 C C . GLU A 1 355 ? 19.139 20.178 -12.399 1.00 51.69 355 GLU A C 1
ATOM 2946 O O . GLU A 1 355 ? 18.380 20.044 -11.440 1.00 51.69 355 GLU A O 1
ATOM 2951 N N . HIS A 1 356 ? 19.711 21.354 -12.683 1.00 50.78 356 HIS A N 1
ATOM 2952 C CA . HIS A 1 356 ? 19.553 22.580 -11.894 1.00 50.78 356 HIS A CA 1
ATOM 2953 C C . HIS A 1 356 ? 18.213 23.316 -12.113 1.00 50.78 356 HIS A C 1
ATOM 2955 O O . HIS A 1 356 ? 17.931 24.299 -11.424 1.00 50.78 356 HIS A O 1
ATOM 2961 N N . PHE A 1 357 ? 17.349 22.851 -13.023 1.00 49.44 357 PHE A N 1
ATOM 2962 C CA . PHE A 1 357 ? 15.985 23.372 -13.164 1.00 49.44 357 PHE A CA 1
ATOM 2963 C C . PHE A 1 357 ? 15.073 22.772 -12.082 1.00 49.44 357 PHE A C 1
ATOM 2965 O O . PHE A 1 357 ? 14.635 21.627 -12.169 1.00 49.44 357 PHE A O 1
ATOM 2972 N N . TYR A 1 358 ? 14.776 23.558 -11.042 1.00 45.56 358 TYR A N 1
ATOM 2973 C CA . TYR A 1 358 ? 14.199 23.032 -9.799 1.00 45.56 358 TYR A CA 1
ATOM 2974 C C . TYR A 1 358 ? 12.709 22.635 -9.848 1.00 45.56 358 TYR A C 1
ATOM 2976 O O . TYR A 1 358 ? 12.311 21.815 -9.029 1.00 45.56 358 TYR A O 1
ATOM 2984 N N . THR A 1 359 ? 11.858 23.144 -10.756 1.00 41.69 359 THR A N 1
ATOM 2985 C CA . THR A 1 359 ? 10.433 22.726 -10.837 1.00 41.69 359 THR A CA 1
ATOM 2986 C C . THR A 1 359 ? 9.749 23.028 -12.186 1.00 41.69 359 THR A C 1
ATOM 2988 O O . THR A 1 359 ? 10.120 23.943 -12.916 1.00 41.69 359 THR A O 1
ATOM 2991 N N . ASN A 1 360 ? 8.677 22.275 -12.475 1.00 42.59 360 ASN A N 1
ATOM 2992 C CA . ASN A 1 360 ? 7.812 22.248 -13.672 1.00 42.59 360 ASN A CA 1
ATOM 2993 C C . ASN A 1 360 ? 7.135 23.573 -14.133 1.00 42.59 360 ASN A C 1
ATOM 2995 O O . ASN A 1 360 ? 6.192 23.506 -14.920 1.00 42.59 360 ASN A O 1
ATOM 2999 N N . LYS A 1 361 ? 7.546 24.772 -13.689 1.00 38.31 361 LYS A N 1
ATOM 3000 C CA . LYS A 1 361 ? 6.816 26.023 -13.998 1.00 38.31 361 LYS A CA 1
ATOM 3001 C C . LYS A 1 361 ? 7.431 26.898 -15.098 1.00 38.31 361 LYS A C 1
ATOM 3003 O O . LYS A 1 361 ? 6.681 27.527 -15.830 1.00 38.31 361 LYS A O 1
ATOM 3008 N N . GLU A 1 362 ? 8.749 26.899 -15.287 1.00 39.72 362 GLU A N 1
ATOM 3009 C CA . GLU A 1 362 ? 9.402 27.782 -16.280 1.00 39.72 362 GLU A CA 1
ATOM 3010 C C . GLU A 1 362 ? 9.594 27.137 -17.662 1.00 39.72 362 GLU A C 1
ATOM 3012 O O . GLU A 1 362 ? 9.741 27.833 -18.666 1.00 39.72 362 GLU A O 1
ATOM 3017 N N . ALA A 1 363 ? 9.483 25.808 -17.758 1.00 39.12 363 ALA A N 1
ATOM 3018 C CA . ALA A 1 363 ? 9.403 25.117 -19.047 1.00 39.12 363 ALA A CA 1
ATOM 3019 C C . ALA A 1 363 ? 8.089 25.415 -19.809 1.00 39.12 363 ALA A C 1
ATOM 3021 O O . ALA A 1 363 ? 8.022 25.192 -21.017 1.00 39.12 363 ALA A O 1
ATOM 3022 N N . LEU A 1 364 ? 7.066 25.954 -19.126 1.00 40.38 364 LEU A N 1
ATOM 3023 C CA . LEU A 1 364 ? 5.738 26.233 -19.689 1.00 40.38 364 LEU A CA 1
ATOM 3024 C C . LEU A 1 364 ? 5.712 27.405 -20.682 1.00 40.38 364 LEU A C 1
ATOM 3026 O O . LEU A 1 364 ? 4.783 27.487 -21.479 1.00 40.38 364 LEU A O 1
ATOM 3030 N N . GLU A 1 365 ? 6.694 28.312 -20.662 1.00 36.03 365 GLU A N 1
ATOM 3031 C CA . GLU A 1 365 ? 6.567 29.584 -21.394 1.00 36.03 365 GLU A CA 1
ATOM 3032 C C . GLU A 1 365 ? 7.249 29.615 -22.768 1.00 36.03 365 GLU A C 1
ATOM 3034 O O . GLU A 1 365 ? 7.049 30.567 -23.519 1.00 36.03 365 GLU A O 1
ATOM 3039 N N . THR A 1 366 ? 8.017 28.589 -23.159 1.00 38.12 366 THR A N 1
ATOM 3040 C CA . THR A 1 366 ? 8.762 28.643 -24.441 1.00 38.12 366 THR A CA 1
ATOM 3041 C C . THR A 1 366 ? 8.616 27.436 -25.370 1.00 38.12 366 THR A C 1
ATOM 3043 O O . THR A 1 366 ? 9.157 27.463 -26.475 1.00 38.12 366 THR A O 1
ATOM 3046 N N . GLY A 1 367 ? 7.851 26.402 -25.006 1.00 36.34 367 GLY A N 1
ATOM 3047 C CA . GLY A 1 367 ? 7.650 25.223 -25.853 1.00 36.34 367 GLY A CA 1
ATOM 3048 C C . GLY A 1 367 ? 6.205 25.056 -26.309 1.00 36.34 367 GLY A C 1
ATOM 3049 O O . GLY A 1 367 ? 5.306 24.963 -25.481 1.00 36.34 367 GLY A O 1
ATOM 3050 N N . GLN A 1 368 ? 5.973 24.926 -27.620 1.00 38.44 368 GLN A N 1
ATOM 3051 C CA . GLN A 1 368 ? 4.817 24.171 -28.113 1.00 38.44 368 GLN A CA 1
ATOM 3052 C C . GLN A 1 368 ? 4.975 22.717 -27.657 1.00 38.44 368 GLN A C 1
ATOM 3054 O O . GLN A 1 368 ? 5.542 21.890 -28.369 1.00 38.44 368 GLN A O 1
ATOM 3059 N N . GLU A 1 369 ? 4.536 22.421 -26.445 1.00 38.41 369 GLU A N 1
ATOM 3060 C CA . GLU A 1 369 ? 4.418 21.057 -25.957 1.00 38.41 369 GLU A CA 1
ATOM 3061 C C . GLU A 1 369 ? 3.008 20.553 -26.236 1.00 38.41 369 GLU A C 1
ATOM 3063 O O . GLU A 1 369 ? 2.023 21.285 -26.113 1.00 38.41 369 GLU A O 1
ATOM 3068 N N . ASP A 1 370 ? 2.913 19.296 -26.658 1.00 42.91 370 ASP A N 1
ATOM 3069 C CA . ASP A 1 370 ? 1.623 18.646 -26.777 1.00 42.91 370 ASP A CA 1
ATOM 3070 C C . ASP A 1 370 ? 1.014 18.404 -25.381 1.00 42.91 370 ASP A C 1
ATOM 3072 O O . ASP A 1 370 ? 1.667 18.473 -24.333 1.00 42.91 370 ASP A O 1
ATOM 3076 N N . LEU A 1 371 ? -0.279 18.094 -25.368 1.00 38.88 371 LEU A N 1
ATOM 3077 C CA . LEU A 1 371 ? -1.020 17.738 -24.161 1.00 38.88 371 LEU A CA 1
ATOM 3078 C C . LEU A 1 371 ? -0.362 16.572 -23.378 1.00 38.88 371 LEU A C 1
ATOM 3080 O O . LEU A 1 371 ? -0.575 16.457 -22.170 1.00 38.88 371 LEU A O 1
ATOM 3084 N N . PHE A 1 372 ? 0.450 15.730 -24.036 1.00 43.31 372 PHE A N 1
ATOM 3085 C CA . PHE A 1 372 ? 1.102 14.558 -23.446 1.00 43.31 372 PHE A CA 1
ATOM 3086 C C . PHE A 1 372 ? 2.269 14.939 -22.528 1.00 43.31 372 PHE A C 1
ATOM 3088 O O . PHE A 1 372 ? 2.371 14.389 -21.427 1.00 43.31 372 PHE A O 1
ATOM 3095 N N . GLY A 1 373 ? 3.101 15.910 -22.916 1.00 44.66 373 GLY A N 1
ATOM 3096 C CA . GLY A 1 373 ? 4.173 16.430 -22.057 1.00 44.66 373 GLY A CA 1
ATOM 3097 C C . GLY A 1 373 ? 3.633 17.071 -20.772 1.00 44.66 373 GLY A C 1
ATOM 3098 O O . GLY A 1 373 ? 4.145 16.840 -19.672 1.00 44.66 373 GLY A O 1
ATOM 3099 N N . VAL A 1 374 ? 2.528 17.814 -20.891 1.00 43.66 374 VAL A N 1
ATOM 3100 C CA . VAL A 1 374 ? 1.844 18.457 -19.757 1.00 43.66 374 VAL A CA 1
ATOM 3101 C C . VAL A 1 374 ? 1.255 17.413 -18.798 1.00 43.66 374 VAL A C 1
ATOM 3103 O O . VAL A 1 374 ? 1.416 17.532 -17.582 1.00 43.66 374 VAL A O 1
ATOM 3106 N N . MET A 1 375 ? 0.637 16.348 -19.323 1.00 40.66 375 MET A N 1
ATOM 3107 C CA . MET A 1 375 ? 0.055 15.273 -18.510 1.00 40.66 375 MET A CA 1
ATOM 3108 C C . MET A 1 375 ? 1.100 14.446 -17.740 1.00 40.66 375 MET A C 1
ATOM 3110 O O . MET A 1 375 ? 0.876 14.175 -16.560 1.00 40.66 375 MET A O 1
ATOM 3114 N N . ARG A 1 376 ? 2.250 14.082 -18.338 1.00 44.62 376 ARG A N 1
ATOM 3115 C CA . ARG A 1 376 ? 3.322 13.346 -17.622 1.00 44.62 376 ARG A CA 1
ATOM 3116 C C . ARG A 1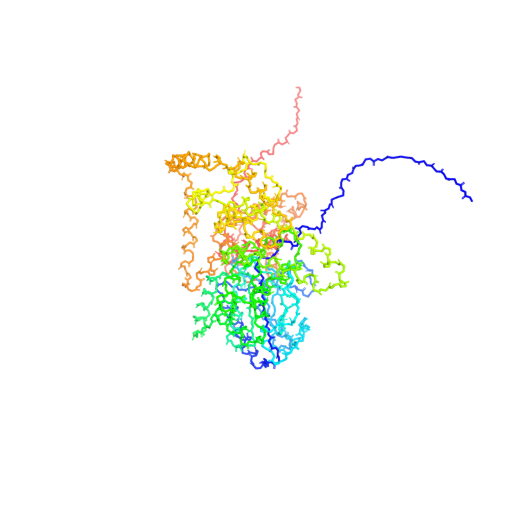 376 ? 3.860 14.148 -16.434 1.00 44.62 376 ARG A C 1
ATOM 3118 O O . ARG A 1 376 ? 3.995 13.616 -15.335 1.00 44.62 376 ARG A O 1
ATOM 3125 N N . ARG A 1 377 ? 4.058 15.455 -16.617 1.00 50.47 377 ARG A N 1
ATOM 3126 C CA . ARG A 1 377 ? 4.532 16.355 -15.553 1.00 50.47 377 ARG A CA 1
ATOM 3127 C C . ARG A 1 377 ? 3.505 16.607 -14.455 1.00 50.47 377 ARG A C 1
ATOM 3129 O O . ARG A 1 377 ? 3.875 16.646 -13.285 1.00 50.47 377 ARG A O 1
ATOM 3136 N N . MET A 1 378 ? 2.219 16.717 -14.799 1.00 38.56 378 MET A N 1
ATOM 3137 C CA . MET A 1 378 ? 1.131 16.787 -13.810 1.00 38.56 378 MET A CA 1
ATOM 3138 C C . MET A 1 378 ? 1.038 15.528 -12.934 1.00 38.56 378 MET A C 1
ATOM 3140 O O . MET A 1 378 ? 0.558 15.608 -11.807 1.00 38.56 378 MET A O 1
ATOM 3144 N N . MET A 1 379 ? 1.509 14.380 -13.431 1.00 40.31 379 MET A N 1
ATOM 3145 C CA . MET A 1 379 ? 1.596 13.128 -12.673 1.00 40.31 379 MET A CA 1
ATOM 3146 C C . MET A 1 379 ? 2.917 12.959 -11.899 1.00 40.31 379 MET A C 1
ATOM 3148 O O . MET A 1 379 ? 3.131 11.910 -11.301 1.00 40.31 379 MET A O 1
ATOM 3152 N N . GLY A 1 380 ? 3.785 13.979 -11.867 1.00 34.19 380 GLY A N 1
ATOM 3153 C CA . GLY A 1 380 ? 5.030 13.970 -11.091 1.00 34.19 380 GLY A CA 1
ATOM 3154 C C . GLY A 1 380 ? 6.242 13.354 -11.798 1.00 34.19 380 GLY A C 1
ATOM 3155 O O . GLY A 1 380 ? 7.292 13.227 -11.172 1.00 34.19 380 GLY A O 1
ATOM 3156 N N . TYR A 1 381 ? 6.137 13.002 -13.084 1.00 39.62 381 TYR A N 1
ATOM 3157 C CA . TYR A 1 381 ? 7.287 12.549 -13.871 1.00 39.62 381 TYR A CA 1
ATOM 3158 C C . TYR A 1 381 ? 8.162 13.754 -14.257 1.00 39.62 381 TYR A C 1
ATOM 3160 O O . TYR A 1 381 ? 7.643 14.795 -14.680 1.00 39.62 381 TYR A O 1
ATOM 3168 N N . ARG A 1 382 ? 9.487 13.634 -14.077 1.00 46.56 382 ARG A N 1
ATOM 3169 C CA . ARG A 1 382 ? 10.460 14.633 -14.551 1.00 46.56 382 ARG A CA 1
ATOM 3170 C C . ARG A 1 382 ? 10.393 14.703 -16.084 1.00 46.56 382 ARG A C 1
ATOM 3172 O O . ARG A 1 382 ? 9.837 13.826 -16.742 1.00 46.56 382 ARG A O 1
ATOM 3179 N N . VAL A 1 383 ? 10.966 15.752 -16.675 1.00 49.09 383 VAL A N 1
ATOM 3180 C CA . VAL A 1 383 ? 11.422 15.643 -18.068 1.00 49.09 383 VAL A CA 1
ATOM 3181 C C . VAL A 1 383 ? 12.530 14.594 -18.024 1.00 49.09 383 VAL A C 1
ATOM 3183 O O . VAL A 1 383 ? 13.633 14.908 -17.587 1.00 49.09 383 VAL A O 1
ATOM 3186 N N . ASP A 1 384 ? 12.198 13.335 -18.308 1.00 57.88 384 ASP A N 1
ATOM 3187 C CA . ASP A 1 384 ? 13.132 12.220 -18.175 1.00 57.88 384 ASP A CA 1
ATOM 3188 C C . ASP A 1 384 ? 14.236 12.394 -19.225 1.00 57.88 384 ASP A C 1
ATOM 3190 O O . ASP A 1 384 ? 14.091 12.011 -20.386 1.00 57.88 384 ASP A O 1
ATOM 3194 N N . ILE A 1 385 ? 15.336 13.037 -18.828 1.00 67.75 385 ILE A N 1
ATOM 3195 C CA . ILE A 1 385 ? 16.570 13.070 -19.609 1.00 67.75 385 ILE A CA 1
ATOM 3196 C C . ILE A 1 385 ? 16.971 11.614 -19.837 1.00 67.75 385 ILE A C 1
ATOM 3198 O O . ILE A 1 385 ? 17.027 10.825 -18.892 1.00 67.75 385 ILE A O 1
ATOM 3202 N N . CYS A 1 386 ? 17.226 11.245 -21.093 1.00 74.00 386 CYS A N 1
ATOM 3203 C CA . CYS A 1 386 ? 17.663 9.896 -21.412 1.00 74.00 386 CYS A CA 1
ATOM 3204 C C . CYS A 1 386 ? 18.967 9.612 -20.640 1.00 74.00 386 CYS A C 1
ATOM 3206 O O . CYS A 1 386 ? 19.883 10.428 -20.712 1.00 74.00 386 CYS A O 1
ATOM 3208 N N . PRO A 1 387 ? 19.090 8.495 -19.906 1.00 77.62 387 PRO A N 1
ATOM 3209 C CA . PRO A 1 387 ? 20.314 8.181 -19.166 1.00 77.62 387 PRO A CA 1
ATOM 3210 C C . PRO A 1 387 ? 21.451 7.727 -20.091 1.00 77.62 387 PRO A C 1
ATOM 3212 O O . PRO A 1 387 ? 22.619 7.819 -19.740 1.00 77.62 387 PRO A O 1
ATOM 3215 N N . ILE A 1 388 ? 21.125 7.312 -21.317 1.00 85.25 388 ILE A N 1
ATOM 3216 C CA . ILE A 1 388 ? 22.092 6.849 -22.312 1.00 85.25 388 ILE A CA 1
ATOM 3217 C C . ILE A 1 388 ? 22.647 8.044 -23.082 1.00 85.25 388 ILE A C 1
ATOM 3219 O O . ILE A 1 388 ? 21.888 8.894 -23.549 1.00 85.25 388 ILE A O 1
ATOM 3223 N N . TYR A 1 389 ? 23.963 8.125 -23.248 1.00 88.56 389 TYR A N 1
ATOM 3224 C CA . TYR A 1 389 ? 24.590 8.979 -24.257 1.00 88.56 389 TYR A CA 1
ATOM 3225 C C . TYR A 1 389 ? 25.014 8.128 -25.447 1.00 88.56 389 TYR A C 1
ATOM 3227 O O . TYR A 1 389 ? 25.655 7.097 -25.274 1.00 88.56 389 TYR A O 1
ATOM 3235 N N . ALA A 1 390 ? 24.643 8.568 -26.646 1.00 90.56 390 ALA A N 1
ATOM 3236 C CA . ALA A 1 390 ? 25.114 7.981 -27.888 1.00 90.56 390 ALA A CA 1
ATOM 3237 C C . ALA A 1 390 ? 25.539 9.106 -28.825 1.00 90.56 390 ALA A C 1
ATOM 3239 O O . ALA A 1 390 ? 24.858 10.125 -28.945 1.00 90.56 390 ALA A O 1
ATOM 3240 N N . THR A 1 391 ? 26.653 8.917 -29.519 1.00 92.38 391 THR A N 1
ATOM 3241 C CA . THR A 1 391 ? 27.024 9.794 -30.627 1.00 92.38 391 THR A CA 1
ATOM 3242 C C . THR A 1 391 ? 26.043 9.634 -31.786 1.00 92.38 391 THR A C 1
ATOM 3244 O O . THR A 1 391 ? 25.339 8.632 -31.910 1.00 92.38 391 THR A O 1
ATOM 3247 N N . GLU A 1 392 ? 26.030 10.612 -32.693 1.00 92.81 392 GLU A N 1
ATOM 3248 C CA . GLU A 1 392 ? 25.249 10.549 -33.933 1.00 92.81 392 GLU A CA 1
ATOM 3249 C C . GLU A 1 392 ? 25.471 9.229 -34.686 1.00 92.81 392 GLU A C 1
ATOM 3251 O O . GLU A 1 392 ? 24.522 8.587 -35.140 1.00 92.81 392 GLU A O 1
ATOM 3256 N N . LYS A 1 393 ? 26.741 8.821 -34.782 1.00 93.75 393 LYS A N 1
ATOM 3257 C CA . LYS A 1 393 ? 27.159 7.611 -35.479 1.00 93.75 393 LYS A CA 1
ATOM 3258 C C . LYS A 1 393 ? 26.644 6.357 -34.775 1.00 93.75 393 LYS A C 1
ATOM 3260 O O . LYS A 1 393 ? 26.014 5.536 -35.431 1.00 93.75 393 LYS A O 1
ATOM 3265 N N . GLU A 1 394 ? 26.868 6.232 -33.468 1.00 92.94 394 GLU A N 1
ATOM 3266 C CA . GLU A 1 394 ? 26.415 5.073 -32.681 1.00 92.94 394 GLU A CA 1
ATOM 3267 C C . GLU A 1 394 ? 24.891 4.935 -32.721 1.00 92.94 394 GLU A C 1
ATOM 3269 O O . GLU A 1 394 ? 24.367 3.849 -32.963 1.00 92.94 394 GLU A O 1
ATOM 3274 N N . LEU A 1 395 ? 24.171 6.050 -32.563 1.00 93.31 395 LEU A N 1
ATOM 3275 C CA . LEU A 1 395 ? 22.714 6.074 -32.632 1.00 93.31 395 LEU A CA 1
ATOM 3276 C C . LEU A 1 395 ? 22.215 5.645 -34.018 1.00 93.31 395 LEU A C 1
ATOM 3278 O O . LEU A 1 395 ? 21.294 4.837 -34.129 1.00 93.31 395 LEU A O 1
ATOM 3282 N N . PHE A 1 396 ? 22.828 6.161 -35.085 1.00 94.94 396 PHE A N 1
ATOM 3283 C CA . PHE A 1 396 ? 22.466 5.790 -36.447 1.00 94.94 396 PHE A CA 1
ATOM 3284 C C . PHE A 1 396 ? 22.747 4.309 -36.739 1.00 94.94 396 PHE A C 1
ATOM 3286 O O . PHE A 1 396 ? 21.877 3.624 -37.278 1.00 94.94 396 PHE A O 1
ATOM 3293 N N . GLU A 1 397 ? 23.927 3.809 -36.367 1.00 94.38 397 GLU A N 1
ATOM 3294 C CA . GLU A 1 397 ? 24.340 2.418 -36.580 1.00 94.38 397 GLU A CA 1
ATOM 3295 C C . GLU A 1 397 ? 23.435 1.436 -35.827 1.00 94.38 397 GLU A C 1
ATOM 3297 O O . GLU A 1 397 ? 22.964 0.465 -36.424 1.00 94.38 397 GLU A O 1
ATOM 3302 N N . ALA A 1 398 ? 23.100 1.728 -34.566 1.00 93.62 398 ALA A N 1
ATOM 3303 C CA . ALA A 1 398 ? 22.204 0.899 -33.765 1.00 93.62 398 ALA A CA 1
ATOM 3304 C C . ALA A 1 398 ? 20.807 0.787 -34.403 1.00 93.62 398 ALA A C 1
ATOM 3306 O O . ALA A 1 398 ? 20.294 -0.310 -34.622 1.00 93.62 398 ALA A O 1
ATOM 3307 N N . PHE A 1 399 ? 20.191 1.905 -34.795 1.00 95.19 399 PHE A N 1
ATOM 3308 C CA . PHE A 1 399 ? 18.873 1.871 -35.443 1.00 95.19 399 PHE A CA 1
ATOM 3309 C C . PHE A 1 399 ? 18.912 1.204 -36.827 1.00 95.19 399 PHE A C 1
ATOM 3311 O O . PHE A 1 399 ? 17.983 0.479 -37.191 1.00 95.19 399 PHE A O 1
ATOM 3318 N N . MET A 1 400 ? 19.993 1.405 -37.585 1.00 94.31 400 MET A N 1
ATOM 3319 C CA . MET A 1 400 ? 20.217 0.751 -38.877 1.00 94.31 400 MET A CA 1
ATOM 3320 C C . MET A 1 400 ? 20.330 -0.764 -38.773 1.00 94.31 400 MET A C 1
ATOM 3322 O O . MET A 1 400 ? 19.846 -1.469 -39.657 1.00 94.31 400 MET A O 1
ATOM 3326 N N . TYR A 1 401 ? 20.954 -1.263 -3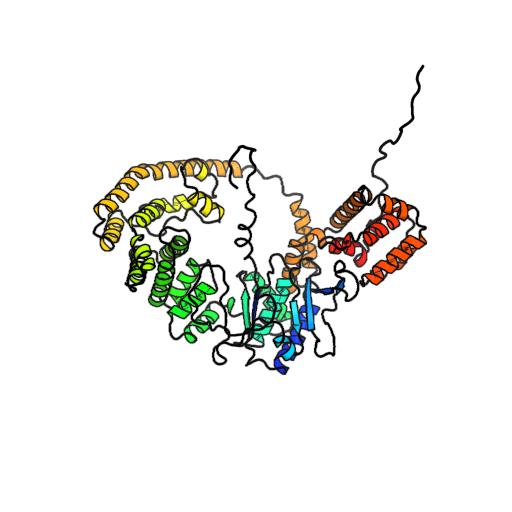7.710 1.00 93.75 401 TYR A N 1
ATOM 3327 C CA . TYR A 1 401 ? 21.066 -2.694 -37.462 1.00 93.75 401 TYR A CA 1
ATOM 3328 C C . TYR A 1 401 ? 19.684 -3.348 -37.278 1.00 93.75 401 TYR A C 1
ATOM 3330 O O . TYR A 1 401 ? 19.423 -4.412 -37.841 1.00 93.75 401 TYR A O 1
ATOM 3338 N N . HIS A 1 402 ? 18.765 -2.678 -36.574 1.00 91.25 402 HIS A N 1
ATOM 3339 C CA . HIS A 1 402 ? 17.427 -3.206 -36.276 1.00 91.25 402 HIS A CA 1
ATOM 3340 C C . HIS A 1 402 ? 16.369 -2.954 -37.368 1.00 91.25 402 HIS A C 1
ATOM 3342 O O . HIS A 1 402 ? 15.437 -3.750 -37.506 1.00 91.25 402 HIS A O 1
ATOM 3348 N N . ASP A 1 403 ? 16.480 -1.878 -38.156 1.00 90.56 403 ASP A N 1
ATOM 3349 C CA . ASP A 1 403 ? 15.592 -1.610 -39.301 1.00 90.56 403 ASP A CA 1
ATOM 3350 C C . ASP A 1 403 ? 16.355 -0.984 -40.489 1.00 90.56 403 ASP A C 1
ATOM 3352 O O . ASP A 1 403 ? 16.230 0.212 -40.782 1.00 90.56 403 ASP A O 1
ATOM 3356 N N . PRO A 1 404 ? 17.132 -1.793 -41.236 1.00 91.75 404 PRO A N 1
ATOM 3357 C CA . PRO A 1 404 ? 18.015 -1.290 -42.290 1.00 91.75 404 PRO A CA 1
ATOM 3358 C C . PRO A 1 404 ? 17.260 -0.629 -43.450 1.00 91.75 404 PRO A C 1
ATOM 3360 O O . PRO A 1 404 ? 17.816 0.197 -44.174 1.00 91.75 404 PRO A O 1
ATOM 3363 N N . LYS A 1 405 ? 15.971 -0.949 -43.633 1.00 92.31 405 LYS A N 1
ATOM 3364 C CA . LYS A 1 405 ? 15.141 -0.373 -44.702 1.00 92.31 405 LYS A CA 1
ATOM 3365 C C . LYS A 1 405 ? 14.820 1.104 -44.460 1.00 92.31 405 LYS A C 1
ATOM 3367 O O . LYS A 1 405 ? 14.468 1.803 -45.409 1.00 92.31 405 LYS A O 1
ATOM 3372 N N . LYS A 1 406 ? 14.942 1.585 -43.219 1.00 92.31 406 LYS A N 1
ATOM 3373 C CA . LYS A 1 406 ? 14.617 2.962 -42.824 1.00 92.31 406 LYS A CA 1
ATOM 3374 C C . LYS A 1 406 ? 15.826 3.877 -42.654 1.00 92.31 406 LYS A C 1
ATOM 3376 O O . LYS A 1 406 ? 15.656 5.011 -42.212 1.00 92.31 406 LYS A O 1
ATOM 3381 N N . GLY A 1 407 ? 17.017 3.469 -43.086 1.00 92.19 407 GLY A N 1
ATOM 3382 C CA . GLY A 1 407 ? 18.238 4.259 -42.903 1.00 92.19 407 GLY A CA 1
ATOM 3383 C C . GLY A 1 407 ? 18.162 5.714 -43.335 1.00 92.19 407 GLY A C 1
ATOM 3384 O O . GLY A 1 407 ? 18.470 6.608 -42.551 1.00 92.19 407 GLY A O 1
ATOM 3385 N N . ALA A 1 408 ? 17.669 5.980 -44.546 1.00 94.06 408 ALA A N 1
ATOM 3386 C CA . ALA A 1 408 ? 17.506 7.354 -45.025 1.00 94.06 408 ALA A CA 1
ATOM 3387 C C . ALA A 1 408 ? 16.567 8.188 -44.129 1.00 94.06 408 ALA A C 1
ATOM 3389 O O . ALA A 1 408 ? 16.784 9.384 -43.943 1.00 94.06 408 ALA A O 1
ATOM 3390 N N . VAL A 1 409 ? 15.543 7.556 -43.545 1.00 95.19 409 VAL A N 1
ATOM 3391 C CA . VAL A 1 409 ? 14.600 8.204 -42.623 1.00 95.19 409 VAL A CA 1
ATOM 3392 C C . VAL A 1 409 ? 15.271 8.494 -41.282 1.00 95.19 409 VAL A C 1
ATOM 3394 O O . VAL A 1 409 ? 15.142 9.608 -40.781 1.00 95.19 409 VAL A O 1
ATOM 3397 N N . PHE A 1 410 ? 16.009 7.536 -40.714 1.00 96.00 410 PHE A N 1
ATOM 3398 C CA . PHE A 1 410 ? 16.717 7.728 -39.443 1.00 96.00 410 PHE A CA 1
ATOM 3399 C C . PHE A 1 410 ? 17.774 8.821 -39.537 1.00 96.00 410 PHE A C 1
ATOM 3401 O O . PHE A 1 410 ? 17.790 9.718 -38.697 1.00 96.00 410 PHE A O 1
ATOM 3408 N N . LYS A 1 411 ? 18.591 8.796 -40.597 1.00 95.31 411 LYS A N 1
ATOM 3409 C CA . LYS A 1 411 ? 19.619 9.813 -40.833 1.00 95.31 411 LYS A CA 1
ATOM 3410 C C . LYS A 1 411 ? 19.004 11.208 -40.901 1.00 95.31 411 LYS A C 1
ATOM 3412 O O . LYS A 1 411 ? 19.433 12.098 -40.178 1.00 95.31 411 LYS A O 1
ATOM 3417 N N . LYS A 1 412 ? 17.917 11.361 -41.665 1.00 95.50 412 LYS A N 1
ATOM 3418 C CA . LYS A 1 412 ? 17.178 12.623 -41.750 1.00 95.50 412 LYS A CA 1
ATOM 3419 C C . LYS A 1 412 ? 16.648 13.094 -40.390 1.00 95.50 412 LYS A C 1
ATOM 3421 O O . LYS A 1 412 ? 16.784 14.265 -40.072 1.00 95.50 412 LYS A O 1
ATOM 3426 N N . ILE A 1 413 ? 16.050 12.206 -39.590 1.00 95.00 413 ILE A N 1
ATOM 3427 C CA . ILE A 1 413 ? 15.523 12.558 -38.257 1.00 95.00 413 ILE A CA 1
ATOM 3428 C C . ILE A 1 413 ? 16.640 13.077 -37.339 1.00 95.00 413 ILE A C 1
ATOM 3430 O O . ILE A 1 413 ? 16.436 14.063 -36.630 1.00 95.00 413 ILE A O 1
ATOM 3434 N N . ILE A 1 414 ? 17.799 12.416 -37.353 1.00 93.88 414 ILE A N 1
ATOM 3435 C CA . ILE A 1 414 ? 18.965 12.804 -36.554 1.00 93.88 414 ILE A CA 1
ATOM 3436 C C . ILE A 1 414 ? 19.506 14.160 -37.028 1.00 93.88 414 ILE A C 1
ATOM 3438 O O . ILE A 1 414 ? 19.661 15.068 -36.212 1.00 93.88 414 ILE A O 1
ATOM 3442 N N . ASP A 1 415 ? 19.703 14.332 -38.338 1.00 93.75 415 ASP A N 1
ATOM 3443 C CA . ASP A 1 415 ? 20.209 15.576 -38.929 1.00 93.75 415 ASP A CA 1
ATOM 3444 C C . ASP A 1 415 ? 19.266 16.763 -38.646 1.00 93.75 415 ASP A C 1
ATOM 3446 O O . ASP A 1 415 ? 19.708 17.834 -38.223 1.00 93.75 415 ASP A O 1
ATOM 3450 N N . ASP A 1 416 ? 17.952 16.569 -38.814 1.00 92.12 416 ASP A N 1
ATOM 3451 C CA . ASP A 1 416 ? 16.932 17.581 -38.515 1.00 92.12 416 ASP A CA 1
ATOM 3452 C C . ASP A 1 416 ? 16.977 17.994 -37.032 1.00 92.12 416 ASP A C 1
ATOM 3454 O O . ASP A 1 416 ? 16.842 19.178 -36.704 1.00 92.12 416 ASP A O 1
ATOM 3458 N N . TRP A 1 417 ? 17.192 17.038 -36.120 1.00 90.69 417 TRP A N 1
ATOM 3459 C CA . TRP A 1 417 ? 17.304 17.330 -34.694 1.00 90.69 417 TRP A CA 1
ATOM 3460 C C . TRP A 1 417 ? 18.588 18.094 -34.359 1.00 90.69 417 TRP A C 1
ATOM 3462 O O . TRP A 1 417 ? 18.515 19.075 -33.615 1.00 90.69 417 TRP A O 1
ATOM 3472 N N . ILE A 1 418 ? 19.738 17.698 -34.916 1.00 88.00 418 ILE A N 1
ATOM 3473 C CA . ILE A 1 418 ? 21.025 18.385 -34.707 1.00 88.00 418 ILE A CA 1
ATOM 3474 C C . ILE A 1 418 ? 20.914 19.841 -35.161 1.00 88.00 418 ILE A C 1
ATOM 3476 O O . ILE A 1 418 ? 21.216 20.753 -34.391 1.00 88.00 418 ILE A O 1
ATOM 3480 N N . ASN A 1 419 ? 20.382 20.068 -36.364 1.00 87.25 419 ASN A N 1
ATOM 3481 C CA . ASN A 1 419 ? 20.180 21.409 -36.910 1.00 87.25 419 ASN A CA 1
ATOM 3482 C C . ASN A 1 419 ? 19.242 22.260 -36.041 1.00 87.25 419 ASN A C 1
ATOM 3484 O O . ASN A 1 419 ? 19.469 23.454 -35.863 1.00 87.25 419 ASN A O 1
ATOM 3488 N N . LYS A 1 420 ? 18.191 21.657 -35.472 1.00 83.50 420 LYS A N 1
ATOM 3489 C CA . LYS A 1 420 ? 17.230 22.363 -34.612 1.00 83.50 420 LYS A CA 1
ATOM 3490 C C . LYS A 1 420 ? 17.783 22.682 -33.217 1.00 83.50 420 LYS A C 1
ATOM 3492 O O . LYS A 1 420 ? 17.328 23.640 -32.596 1.00 83.50 420 LYS A O 1
ATOM 3497 N N . ASN A 1 421 ? 18.718 21.883 -32.703 1.00 78.81 421 ASN A N 1
ATOM 3498 C CA . ASN A 1 421 ? 19.200 21.986 -31.321 1.00 78.81 421 ASN A CA 1
ATOM 3499 C C . ASN A 1 421 ? 20.639 22.515 -31.198 1.00 78.81 421 ASN A C 1
ATOM 3501 O O . ASN A 1 421 ? 21.108 22.670 -30.071 1.00 78.81 421 ASN A O 1
ATOM 3505 N N . SER A 1 422 ? 21.312 22.8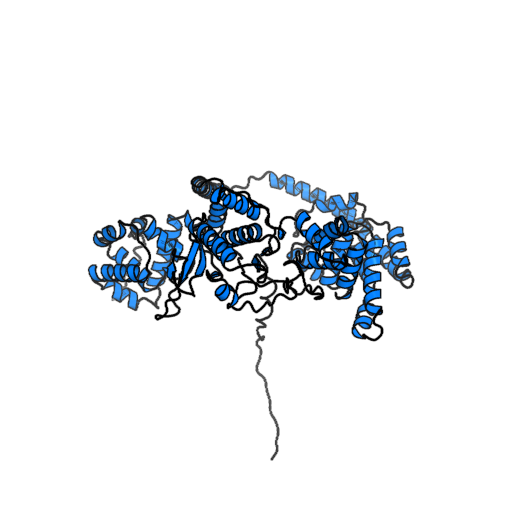49 -32.307 1.00 76.44 422 SER A N 1
ATOM 3506 C CA . SER A 1 422 ? 22.719 23.287 -32.330 1.00 76.44 422 SER A CA 1
ATOM 3507 C C . SER A 1 422 ? 23.022 24.458 -31.388 1.00 76.44 422 SER A C 1
ATOM 3509 O O . SER A 1 422 ? 24.081 24.489 -30.769 1.00 76.44 422 SER A O 1
ATOM 3511 N N . ASN A 1 423 ? 22.076 25.392 -31.235 1.00 75.38 423 ASN A N 1
ATOM 3512 C CA . ASN A 1 423 ? 22.229 26.583 -30.389 1.00 75.38 423 ASN A CA 1
ATOM 3513 C C . ASN A 1 423 ? 21.457 26.481 -29.062 1.00 75.38 423 ASN A C 1
ATOM 3515 O O . ASN A 1 423 ? 21.687 27.262 -28.144 1.00 75.38 423 ASN A O 1
ATOM 3519 N N . LYS A 1 424 ? 20.570 25.487 -28.927 1.00 71.50 424 LYS A N 1
ATOM 3520 C CA . LYS A 1 424 ? 19.637 25.370 -27.796 1.00 71.50 424 LYS A CA 1
ATOM 3521 C C . LYS A 1 424 ? 20.358 25.148 -26.465 1.00 71.50 424 LY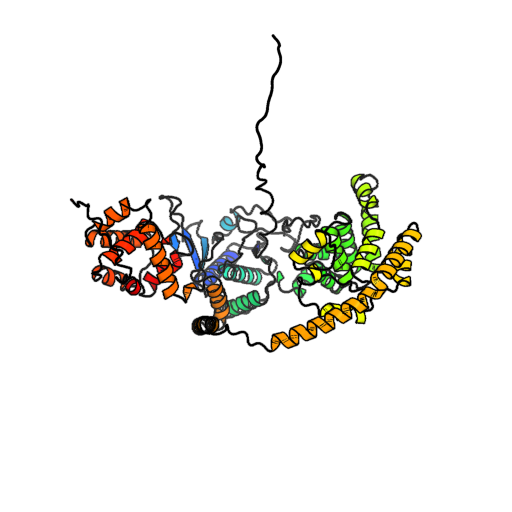S A C 1
ATOM 3523 O O . LYS A 1 424 ? 19.901 25.633 -25.436 1.00 71.50 424 LYS A O 1
ATOM 3528 N N . TYR A 1 425 ? 21.484 24.434 -26.489 1.00 66.81 425 TYR A N 1
ATOM 3529 C CA . TYR A 1 425 ? 22.326 24.232 -25.308 1.00 66.81 425 TYR A CA 1
AT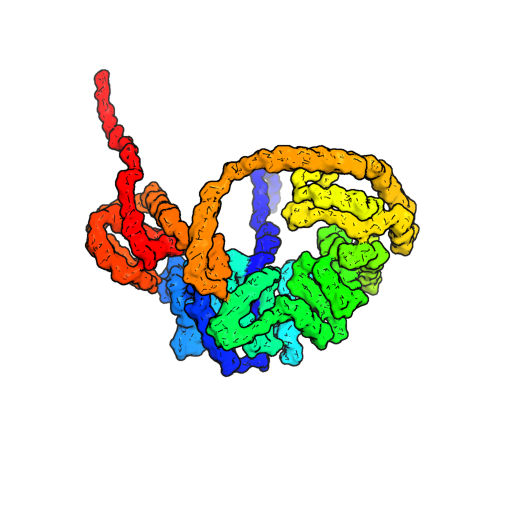OM 3530 C C . TYR A 1 425 ? 22.925 25.552 -24.796 1.00 66.81 425 TYR A C 1
ATOM 3532 O O . TYR A 1 425 ? 22.882 25.825 -23.600 1.00 66.81 425 TYR A O 1
ATOM 3540 N N . VAL A 1 426 ? 23.424 26.400 -25.703 1.00 71.19 426 VAL A N 1
ATOM 3541 C CA . VAL A 1 426 ? 24.000 27.711 -25.358 1.00 71.19 426 VAL A CA 1
ATOM 3542 C C . VAL A 1 426 ? 22.928 28.624 -24.757 1.00 71.19 426 VAL A C 1
ATOM 3544 O O . VAL A 1 426 ? 23.149 29.209 -23.698 1.00 71.19 426 VAL A O 1
ATOM 3547 N N . ASP A 1 427 ? 21.743 28.662 -25.371 1.00 69.25 427 ASP A N 1
ATOM 3548 C CA . ASP A 1 427 ? 20.608 29.451 -24.882 1.00 69.25 427 ASP A CA 1
ATOM 3549 C C . ASP A 1 427 ? 20.129 28.989 -23.493 1.00 69.25 427 ASP A C 1
ATOM 3551 O O . ASP A 1 427 ? 19.779 29.807 -22.641 1.00 69.25 427 ASP A O 1
ATOM 3555 N N . LEU A 1 428 ? 20.099 27.673 -23.244 1.00 64.06 428 LEU A N 1
ATOM 3556 C CA . LEU A 1 428 ? 19.694 27.105 -21.952 1.00 64.06 428 LEU A CA 1
ATOM 3557 C C . LEU A 1 428 ? 20.706 27.400 -20.848 1.00 64.06 428 LEU A C 1
ATOM 3559 O O . LEU A 1 428 ? 20.302 27.771 -19.747 1.00 64.06 428 LEU A O 1
ATOM 3563 N N . LYS A 1 429 ? 22.003 27.289 -21.151 1.00 65.44 429 LYS A N 1
ATOM 3564 C CA . LYS A 1 429 ? 23.073 27.615 -20.207 1.00 65.44 429 LYS A CA 1
ATOM 3565 C C . LYS A 1 429 ? 22.997 29.077 -19.758 1.00 65.44 429 LYS A C 1
ATOM 3567 O O . LYS A 1 429 ? 23.054 29.353 -18.564 1.00 65.44 429 LYS A O 1
ATOM 3572 N N . GLN A 1 430 ? 22.786 30.003 -20.696 1.00 69.19 430 GLN A N 1
ATOM 3573 C CA . GLN A 1 430 ? 22.654 31.425 -20.378 1.00 69.19 430 GLN A CA 1
ATOM 3574 C C . GLN A 1 430 ? 21.443 31.707 -19.468 1.00 69.19 430 GLN A C 1
ATOM 3576 O O . GLN A 1 430 ? 21.566 32.431 -18.479 1.00 69.19 430 GLN A O 1
ATOM 3581 N N . LYS A 1 431 ? 20.289 31.086 -19.748 1.00 65.44 431 LYS A N 1
ATOM 3582 C CA . LYS A 1 431 ? 19.087 31.204 -18.903 1.00 65.44 431 LYS A CA 1
ATOM 3583 C C . LYS A 1 431 ? 19.298 30.649 -17.494 1.00 65.44 431 LYS A C 1
ATOM 3585 O O . LYS A 1 431 ? 18.777 31.215 -16.536 1.00 65.44 431 LYS A O 1
ATOM 3590 N N . LEU A 1 432 ? 20.056 29.559 -17.359 1.00 60.47 432 LEU A N 1
ATOM 3591 C CA . LEU A 1 432 ? 20.374 28.970 -16.058 1.00 60.47 432 LEU A CA 1
ATOM 3592 C C . LEU A 1 432 ? 21.207 29.934 -15.201 1.00 60.47 432 LEU A C 1
ATOM 3594 O O . LEU A 1 432 ? 20.877 30.190 -14.045 1.00 60.47 432 LEU A O 1
ATOM 3598 N N . GLU A 1 433 ? 22.245 30.524 -15.794 1.00 66.69 433 GLU A N 1
ATOM 3599 C CA . GLU A 1 433 ? 23.115 31.502 -15.133 1.00 66.69 433 GLU A CA 1
ATOM 3600 C C . GLU A 1 433 ? 22.361 32.786 -14.733 1.00 66.69 433 GLU A C 1
ATOM 3602 O O . GLU A 1 433 ? 22.721 33.452 -13.761 1.00 66.69 433 GLU A O 1
ATOM 3607 N N . GLU A 1 434 ? 21.316 33.168 -15.470 1.00 69.25 434 GLU A N 1
ATOM 3608 C CA . GLU A 1 434 ? 20.412 34.272 -15.113 1.00 69.25 434 GLU A CA 1
ATOM 3609 C C . GLU A 1 434 ? 19.487 33.894 -13.943 1.00 69.25 434 GLU A C 1
ATOM 3611 O O . GLU A 1 434 ? 19.412 34.629 -12.957 1.00 69.25 434 GLU A O 1
ATOM 3616 N N . LYS A 1 435 ? 18.862 32.711 -13.984 1.00 59.81 435 LYS A N 1
ATOM 3617 C CA . LYS A 1 435 ? 17.962 32.219 -12.926 1.00 59.81 435 LYS A CA 1
ATOM 3618 C C . LYS A 1 435 ? 18.655 31.976 -11.594 1.00 59.81 435 LYS A C 1
ATOM 3620 O O . LYS A 1 435 ? 18.097 32.274 -10.540 1.00 59.81 435 LYS A O 1
ATOM 3625 N N . GLN A 1 436 ? 19.882 31.471 -11.628 1.00 60.41 436 GLN A N 1
ATOM 3626 C CA . GLN A 1 436 ? 20.671 31.259 -10.422 1.00 60.41 436 GLN A CA 1
ATOM 3627 C C . GLN A 1 436 ? 21.008 32.592 -9.734 1.00 60.41 436 GLN A C 1
ATOM 3629 O O . GLN A 1 436 ? 20.888 32.697 -8.515 1.00 60.41 436 GLN A O 1
ATOM 3634 N N . ARG A 1 437 ? 21.297 33.644 -10.516 1.00 71.25 437 ARG A N 1
ATOM 3635 C CA . ARG A 1 437 ? 21.475 35.012 -10.002 1.00 71.25 437 ARG A CA 1
ATOM 3636 C C . ARG A 1 437 ? 20.189 35.590 -9.400 1.00 71.25 437 ARG A C 1
ATOM 3638 O O . ARG A 1 437 ? 20.253 36.242 -8.360 1.00 71.25 437 ARG A O 1
ATOM 3645 N N . GLU A 1 438 ? 19.027 35.340 -10.009 1.00 65.50 438 GLU A N 1
ATOM 3646 C CA . GLU A 1 438 ? 17.720 35.751 -9.464 1.00 65.50 438 GLU A CA 1
ATOM 3647 C C . GLU A 1 438 ? 17.392 35.043 -8.138 1.00 65.50 438 GLU A C 1
ATOM 3649 O O . GLU A 1 438 ? 16.941 35.679 -7.185 1.00 65.50 438 GLU A O 1
ATOM 3654 N N . TYR A 1 439 ? 17.649 33.736 -8.051 1.00 54.53 439 TYR A N 1
ATOM 3655 C CA . TYR A 1 439 ? 17.386 32.938 -6.853 1.00 54.53 439 TYR A CA 1
ATOM 3656 C C . TYR A 1 439 ? 18.294 33.328 -5.679 1.00 54.53 439 TYR A C 1
ATOM 3658 O O . TYR A 1 439 ? 17.821 33.486 -4.553 1.00 54.53 439 TYR A O 1
ATOM 3666 N N . GLU A 1 440 ? 19.586 33.548 -5.931 1.00 62.72 440 GLU A N 1
ATOM 3667 C CA . GLU A 1 440 ? 20.529 34.037 -4.917 1.00 62.72 440 GLU A CA 1
ATOM 3668 C C . GLU A 1 440 ? 20.152 35.438 -4.405 1.00 62.72 440 GLU A C 1
ATOM 3670 O O . GLU A 1 440 ? 20.312 35.720 -3.216 1.00 62.72 440 GLU A O 1
ATOM 3675 N N . ALA A 1 441 ? 19.566 36.284 -5.260 1.00 63.69 441 ALA A N 1
ATOM 3676 C CA . ALA A 1 441 ? 19.024 37.583 -4.865 1.00 63.69 441 ALA A CA 1
ATOM 3677 C C . ALA A 1 441 ? 17.720 37.472 -4.047 1.00 63.69 441 ALA A C 1
ATOM 3679 O O . ALA A 1 441 ? 17.508 38.257 -3.122 1.00 63.69 441 ALA A O 1
ATOM 3680 N N . ALA A 1 442 ? 16.858 36.493 -4.344 1.00 56.84 442 ALA A N 1
ATOM 3681 C CA . ALA A 1 442 ? 15.602 36.261 -3.625 1.00 56.84 442 ALA A CA 1
ATOM 3682 C C . ALA A 1 442 ? 15.811 35.628 -2.235 1.00 56.84 442 ALA A C 1
ATOM 3684 O O . ALA A 1 442 ? 15.098 35.958 -1.289 1.00 56.84 442 ALA A O 1
ATOM 3685 N N . LYS A 1 443 ? 16.837 34.781 -2.077 1.00 51.41 443 LYS A N 1
ATOM 3686 C CA . LYS A 1 443 ? 17.189 34.104 -0.813 1.00 51.41 443 LYS A CA 1
ATOM 3687 C C . LYS A 1 443 ? 17.690 35.055 0.291 1.00 51.41 443 LYS A C 1
ATOM 3689 O O . LYS A 1 443 ? 17.832 34.648 1.440 1.00 51.41 443 LYS A O 1
ATOM 3694 N N . LEU A 1 444 ? 17.957 36.318 -0.052 1.00 51.91 444 LEU A N 1
ATOM 3695 C CA . LEU A 1 444 ? 18.332 37.398 0.869 1.00 51.91 444 LEU A CA 1
ATOM 3696 C C . LEU A 1 444 ? 17.127 38.114 1.505 1.00 51.91 444 LEU A C 1
ATOM 3698 O O . LEU A 1 444 ? 17.326 39.018 2.317 1.00 51.91 444 LEU A O 1
ATOM 3702 N N . GLN A 1 445 ? 15.891 37.728 1.171 1.00 49.84 445 GLN A N 1
ATOM 3703 C CA . GLN A 1 445 ? 14.701 38.219 1.863 1.00 49.84 445 GLN A CA 1
ATOM 3704 C C . GLN A 1 445 ? 14.241 37.201 2.918 1.00 49.84 445 GLN A C 1
ATOM 3706 O O . GLN A 1 445 ? 13.962 36.055 2.571 1.00 49.84 445 GLN A O 1
ATOM 3711 N N . PRO A 1 446 ? 14.164 37.584 4.206 1.00 45.97 446 PRO A N 1
ATOM 3712 C CA . PRO A 1 446 ? 13.642 36.702 5.240 1.00 45.97 446 PRO A CA 1
ATOM 3713 C C . PRO A 1 446 ? 12.128 36.525 5.063 1.00 45.97 446 PRO A C 1
ATOM 3715 O O . PRO A 1 446 ? 11.378 37.502 5.084 1.00 45.97 446 PRO A O 1
ATOM 3718 N N . GLU A 1 447 ? 11.676 35.278 4.914 1.00 46.31 447 GLU A N 1
ATOM 3719 C CA . GLU A 1 447 ? 10.257 34.924 4.974 1.00 46.31 447 GLU A CA 1
ATOM 3720 C C . GLU A 1 447 ? 9.738 35.141 6.402 1.00 46.31 447 GLU A C 1
ATOM 3722 O O . GLU A 1 447 ? 9.952 34.352 7.319 1.00 46.31 447 GLU A O 1
ATOM 3727 N N . THR A 1 448 ? 9.053 36.261 6.613 1.00 46.62 448 THR A N 1
ATOM 3728 C CA . THR A 1 448 ? 8.347 36.558 7.860 1.00 46.62 448 THR A CA 1
ATOM 3729 C C . THR A 1 448 ? 7.011 35.818 7.884 1.00 46.62 448 THR A C 1
ATOM 3731 O O . THR A 1 448 ? 5.999 36.355 7.434 1.00 46.62 448 THR A O 1
ATOM 3734 N N . GLY A 1 449 ? 7.012 34.588 8.406 1.00 48.00 449 GLY A N 1
ATOM 3735 C CA . GLY A 1 449 ? 5.797 33.782 8.597 1.00 48.00 449 GLY A CA 1
ATOM 3736 C C . GLY A 1 449 ? 5.832 32.767 9.751 1.00 48.00 449 GLY A C 1
ATOM 3737 O O . GLY A 1 449 ? 4.869 32.035 9.928 1.00 48.00 449 GLY A O 1
ATOM 3738 N N . GLU A 1 450 ? 6.896 32.710 10.560 1.00 50.00 450 GLU A N 1
ATOM 3739 C CA . GLU A 1 450 ? 7.158 31.576 11.475 1.00 50.00 450 GLU A CA 1
ATOM 3740 C C . GLU A 1 450 ? 6.398 31.583 12.821 1.00 50.00 450 GLU A C 1
ATOM 3742 O O . GLU A 1 450 ? 6.456 30.606 13.571 1.00 50.00 450 GLU A O 1
ATOM 3747 N N . ALA A 1 451 ? 5.699 32.656 13.198 1.00 51.25 451 ALA A N 1
ATOM 3748 C CA . ALA A 1 451 ? 5.262 32.811 14.593 1.00 51.25 451 ALA A CA 1
ATOM 3749 C C . ALA A 1 451 ? 4.121 31.859 15.027 1.00 51.25 451 ALA A C 1
ATOM 3751 O O . ALA A 1 451 ? 4.102 31.444 16.187 1.00 51.25 451 ALA A O 1
ATOM 3752 N N . ASP A 1 452 ? 3.201 31.494 14.126 1.00 53.06 452 ASP A N 1
ATOM 3753 C CA . ASP A 1 452 ? 1.989 30.724 14.474 1.00 53.06 452 ASP A CA 1
ATOM 3754 C C . ASP A 1 452 ? 2.199 29.197 14.353 1.00 53.06 452 ASP A C 1
ATOM 3756 O O . ASP A 1 452 ? 1.805 28.423 15.229 1.00 53.06 452 ASP A O 1
ATOM 3760 N N . GLU A 1 453 ? 2.955 28.743 13.345 1.00 56.84 453 GLU A N 1
ATOM 3761 C CA . GLU A 1 453 ? 3.320 27.323 13.181 1.00 56.84 453 GLU A CA 1
ATOM 3762 C C . GLU A 1 453 ? 4.215 26.809 14.324 1.00 56.84 453 GLU A C 1
ATOM 3764 O O . GLU A 1 453 ? 4.097 25.657 14.756 1.00 56.84 453 GLU A O 1
ATOM 3769 N N . THR A 1 454 ? 5.053 27.681 14.894 1.00 65.00 454 THR A N 1
ATOM 3770 C CA . THR A 1 454 ? 5.983 27.319 15.973 1.00 65.00 454 THR A CA 1
ATOM 3771 C C . THR A 1 454 ? 5.263 26.960 17.282 1.00 65.00 454 THR A C 1
ATOM 3773 O O . THR A 1 454 ? 5.727 26.086 18.024 1.00 65.00 454 THR A O 1
ATOM 3776 N N . MET A 1 455 ? 4.120 27.593 17.589 1.00 66.19 455 MET A N 1
ATOM 3777 C CA . MET A 1 455 ? 3.352 27.287 18.807 1.00 66.19 455 MET A CA 1
ATOM 3778 C C . MET A 1 455 ? 2.579 25.968 18.704 1.00 66.19 455 MET A C 1
ATOM 3780 O O . MET A 1 455 ? 2.570 25.190 19.667 1.00 66.19 455 MET A O 1
ATOM 3784 N N . LEU A 1 456 ? 1.984 25.674 17.545 1.00 69.44 456 LEU A N 1
ATOM 3785 C CA . LEU A 1 456 ? 1.291 24.405 17.314 1.00 69.44 456 LEU A CA 1
ATOM 3786 C C . LEU A 1 456 ? 2.273 23.231 17.339 1.00 69.44 456 LEU A C 1
ATOM 3788 O O . LEU A 1 456 ? 2.035 22.250 18.043 1.00 69.44 456 LEU A O 1
ATOM 3792 N N . TYR A 1 457 ? 3.408 23.360 16.649 1.00 77.94 457 TYR A N 1
ATOM 3793 C CA . TYR A 1 457 ? 4.448 22.332 16.634 1.00 77.94 457 TYR A CA 1
ATOM 3794 C C . TYR A 1 457 ? 4.963 22.017 18.046 1.00 77.94 457 TYR A C 1
ATOM 3796 O O . TYR A 1 457 ? 5.080 20.853 18.432 1.00 77.94 457 TYR A O 1
ATOM 3804 N N . ARG A 1 458 ? 5.194 23.051 18.869 1.00 80.31 458 ARG A N 1
ATOM 3805 C CA . ARG A 1 458 ? 5.601 22.878 20.272 1.00 80.31 458 ARG A CA 1
ATOM 3806 C C . ARG A 1 458 ? 4.527 22.171 21.105 1.00 80.31 458 ARG A C 1
ATOM 3808 O O . ARG A 1 458 ? 4.862 21.314 21.915 1.00 80.31 458 ARG A O 1
ATOM 3815 N N . SER A 1 459 ? 3.253 22.501 20.897 1.00 78.75 459 SER A N 1
ATOM 3816 C CA . SER A 1 459 ? 2.131 21.883 21.620 1.00 78.75 459 SER A CA 1
ATOM 3817 C C . SER A 1 459 ? 1.947 20.409 21.249 1.00 78.75 459 SER A C 1
ATOM 3819 O O . SER A 1 459 ? 1.777 19.575 22.136 1.00 78.75 459 SER A O 1
ATOM 3821 N N . ILE A 1 460 ? 2.056 20.076 19.956 1.00 80.94 460 ILE A N 1
ATOM 3822 C CA . ILE A 1 460 ? 2.049 18.692 19.456 1.00 80.94 460 ILE A CA 1
ATOM 3823 C C . ILE A 1 460 ? 3.202 17.906 20.083 1.00 80.94 460 ILE A C 1
ATOM 3825 O O . ILE A 1 460 ? 2.980 16.845 20.662 1.00 80.94 460 ILE A O 1
ATOM 3829 N N . LYS A 1 461 ? 4.419 18.455 20.034 1.00 85.81 461 LYS A N 1
ATOM 3830 C CA . LYS A 1 461 ? 5.612 17.807 20.582 1.00 85.81 461 LYS A CA 1
ATOM 3831 C C . LYS A 1 461 ? 5.480 17.525 22.082 1.00 85.81 461 LYS A C 1
ATOM 3833 O O . LYS A 1 461 ? 5.659 16.385 22.499 1.00 85.81 461 LYS A O 1
ATOM 3838 N N . ASN A 1 462 ? 5.083 18.525 22.871 1.00 86.94 462 ASN A N 1
ATOM 3839 C CA . ASN A 1 462 ? 4.878 18.369 24.315 1.00 86.94 462 ASN A CA 1
ATOM 3840 C C . ASN A 1 462 ? 3.796 17.329 24.649 1.00 86.94 462 ASN A C 1
ATOM 3842 O O . ASN A 1 462 ? 3.870 16.679 25.688 1.00 86.94 462 ASN A O 1
ATOM 3846 N N . PHE A 1 463 ? 2.768 17.192 23.806 1.00 86.25 463 PHE A N 1
ATOM 3847 C CA . PHE A 1 463 ? 1.734 16.176 23.985 1.00 86.25 463 PHE A CA 1
ATOM 3848 C C . PHE A 1 463 ? 2.259 14.769 23.671 1.00 86.25 463 PHE A C 1
ATOM 3850 O O . PHE A 1 463 ? 2.030 13.846 24.448 1.00 86.25 463 PHE A O 1
ATOM 3857 N N . ILE A 1 464 ? 2.994 14.606 22.566 1.00 88.12 464 ILE A N 1
ATOM 3858 C CA . ILE A 1 464 ? 3.601 13.326 22.167 1.00 88.12 464 ILE A CA 1
ATOM 3859 C C . ILE A 1 464 ? 4.595 12.840 23.232 1.00 88.12 464 ILE A C 1
ATOM 3861 O O . ILE A 1 464 ? 4.600 11.660 23.573 1.00 88.12 464 ILE A O 1
ATOM 3865 N N . GLU A 1 465 ? 5.385 13.742 23.817 1.00 91.38 465 GLU A N 1
ATOM 3866 C CA . GLU A 1 465 ? 6.378 13.421 24.855 1.00 91.38 465 GLU A CA 1
ATOM 3867 C C . GLU A 1 465 ? 5.775 12.824 26.144 1.00 91.38 465 GLU A C 1
ATOM 3869 O O . GLU A 1 465 ? 6.510 12.241 26.940 1.00 91.38 465 GLU A O 1
ATOM 3874 N N . GLN A 1 466 ? 4.453 12.908 26.342 1.00 90.88 466 GLN A N 1
ATOM 3875 C CA . GLN A 1 466 ? 3.750 12.273 27.469 1.00 90.88 466 GLN A CA 1
ATOM 3876 C C . GLN A 1 466 ? 3.609 10.754 27.308 1.00 90.88 466 GLN A C 1
ATOM 3878 O O . GLN A 1 466 ? 3.320 10.062 28.284 1.00 90.88 466 GLN A O 1
ATOM 3883 N N . TYR A 1 467 ? 3.802 10.236 26.095 1.00 92.06 467 TYR A N 1
ATOM 3884 C CA . TYR A 1 467 ? 3.671 8.819 25.784 1.00 92.06 467 TYR A CA 1
ATOM 3885 C C . TYR A 1 467 ? 5.044 8.136 25.755 1.00 92.06 467 TYR A C 1
ATOM 3887 O O . TYR A 1 467 ? 6.052 8.766 25.400 1.00 92.06 467 TYR A O 1
ATOM 3895 N N . PRO A 1 468 ? 5.114 6.834 26.088 1.00 94.56 468 PRO A N 1
ATOM 3896 C CA . PRO A 1 468 ? 6.322 6.041 25.910 1.00 94.56 468 PRO A CA 1
ATOM 3897 C C . PRO A 1 468 ? 6.874 6.154 24.485 1.00 94.56 468 PRO A C 1
ATOM 3899 O O . PRO A 1 468 ? 6.117 6.166 23.520 1.00 94.56 468 PRO A O 1
ATOM 3902 N N . LYS A 1 469 ? 8.205 6.172 24.328 1.00 92.50 469 LYS A N 1
ATOM 3903 C CA . LYS A 1 469 ? 8.865 6.372 23.018 1.00 92.50 469 LYS A CA 1
ATOM 3904 C C . LYS A 1 469 ? 8.357 5.450 21.902 1.00 92.50 469 LYS A C 1
ATOM 3906 O O . LYS A 1 469 ? 8.277 5.874 20.758 1.00 92.50 469 LYS A O 1
ATOM 3911 N N . HIS A 1 470 ? 8.010 4.209 22.234 1.00 92.06 470 HIS A N 1
ATOM 3912 C CA . HIS A 1 470 ? 7.511 3.214 21.281 1.00 92.06 470 HIS A CA 1
ATOM 3913 C C . HIS A 1 470 ? 6.058 3.448 20.839 1.00 92.06 470 HIS A C 1
ATOM 3915 O O . HIS A 1 470 ? 5.610 2.845 19.872 1.00 92.06 470 HIS A O 1
ATOM 3921 N N . GLU A 1 471 ? 5.333 4.336 21.517 1.00 94.00 471 GLU A N 1
ATOM 3922 C CA . GLU A 1 471 ? 3.962 4.726 21.188 1.00 94.00 471 GLU A CA 1
ATOM 3923 C C . GLU A 1 471 ? 3.897 6.054 20.423 1.00 94.00 471 GLU A C 1
ATOM 3925 O O . GLU A 1 471 ? 2.967 6.278 19.648 1.00 94.00 471 GLU A O 1
ATOM 3930 N N . GLN A 1 472 ? 4.901 6.920 20.606 1.00 93.31 472 GLN A N 1
ATOM 3931 C CA . GLN A 1 472 ? 4.934 8.297 20.097 1.00 93.31 472 GLN A CA 1
ATOM 3932 C C . GLN A 1 472 ? 4.634 8.405 18.600 1.00 93.31 472 GLN A C 1
ATOM 3934 O O . GLN A 1 472 ? 3.877 9.286 18.203 1.00 93.31 472 GLN A O 1
ATOM 3939 N N . PHE A 1 473 ? 5.148 7.475 17.790 1.00 92.25 473 PHE A N 1
ATOM 3940 C CA . PHE A 1 473 ? 4.879 7.431 16.352 1.00 92.25 473 PHE A CA 1
ATOM 3941 C C . PHE A 1 473 ? 3.376 7.348 16.043 1.00 92.25 473 PHE A C 1
ATOM 3943 O O . PHE A 1 473 ? 2.863 8.079 15.195 1.00 92.25 473 PHE A O 1
ATOM 3950 N N . PHE A 1 474 ? 2.637 6.485 16.744 1.00 92.38 474 PHE A N 1
ATOM 3951 C CA . PHE A 1 474 ? 1.199 6.336 16.516 1.00 92.38 474 PHE A CA 1
ATOM 3952 C C . PHE A 1 474 ? 0.447 7.587 16.965 1.00 92.38 474 PHE A C 1
ATOM 3954 O O . PHE A 1 474 ? -0.402 8.097 16.237 1.00 92.38 474 PHE A O 1
ATOM 3961 N N . ILE A 1 475 ? 0.811 8.130 18.123 1.00 90.94 475 ILE A N 1
ATOM 3962 C CA . ILE A 1 475 ? 0.205 9.349 18.661 1.00 90.94 475 ILE A CA 1
ATOM 3963 C C . ILE A 1 475 ? 0.399 10.522 17.695 1.00 90.94 475 ILE A C 1
ATOM 3965 O O . ILE A 1 475 ? -0.561 11.212 17.353 1.00 90.94 475 ILE A O 1
ATOM 3969 N N . GLU A 1 476 ? 1.611 10.697 17.175 1.00 89.50 476 GLU A N 1
ATOM 3970 C CA . GLU A 1 476 ? 1.933 11.711 16.175 1.00 89.50 476 GLU A CA 1
ATOM 3971 C C . GLU A 1 476 ? 1.071 11.556 14.916 1.00 89.50 476 GLU A C 1
ATOM 3973 O O . GLU A 1 476 ? 0.393 12.500 14.501 1.00 89.50 476 GLU A O 1
ATOM 3978 N N . LYS A 1 477 ? 1.020 10.351 14.327 1.00 87.94 477 LYS A N 1
ATOM 3979 C CA . LYS A 1 477 ? 0.209 10.106 13.122 1.00 87.94 477 LYS A CA 1
ATOM 3980 C C . LYS A 1 477 ? -1.285 10.331 13.370 1.00 87.94 477 LYS A C 1
ATOM 3982 O O . LYS A 1 477 ? -1.973 10.813 12.472 1.00 87.94 477 LYS A O 1
ATOM 3987 N N . ALA A 1 478 ? -1.795 10.007 14.556 1.00 86.31 478 ALA A N 1
ATOM 3988 C CA . ALA A 1 478 ? -3.194 10.238 14.904 1.00 86.31 478 ALA A CA 1
ATOM 3989 C C . ALA A 1 478 ? -3.519 11.726 15.084 1.00 86.31 478 ALA A C 1
ATOM 3991 O O . ALA A 1 478 ? -4.559 12.182 14.611 1.00 86.31 478 ALA A O 1
ATOM 3992 N N . ILE A 1 479 ? -2.621 12.498 15.699 1.00 84.31 479 ILE A N 1
ATOM 3993 C CA . ILE A 1 479 ? -2.776 13.952 15.848 1.00 84.31 479 ILE A CA 1
ATOM 3994 C C . ILE A 1 479 ? -2.673 14.649 14.498 1.00 84.31 479 ILE A C 1
ATOM 3996 O O . ILE A 1 479 ? -3.445 15.562 14.234 1.00 84.31 479 ILE A O 1
ATOM 4000 N N . HIS A 1 480 ? -1.785 14.212 13.605 1.00 83.12 480 HIS A N 1
ATOM 4001 C CA . HIS A 1 480 ? -1.751 14.760 12.248 1.00 83.12 480 HIS A CA 1
ATOM 4002 C C . HIS A 1 480 ? -3.050 14.501 11.480 1.00 83.12 480 HIS A C 1
ATOM 4004 O O . HIS A 1 480 ? -3.504 15.376 10.745 1.00 83.12 480 HIS A O 1
ATOM 4010 N N . ALA A 1 481 ? -3.671 13.335 11.675 1.00 78.25 481 ALA A N 1
ATOM 4011 C CA . ALA A 1 481 ? -4.983 13.042 11.106 1.00 78.25 481 ALA A CA 1
ATOM 4012 C C . ALA A 1 481 ? -6.108 13.877 11.753 1.00 78.25 481 ALA A C 1
ATOM 4014 O O . ALA A 1 481 ? -7.073 14.232 11.077 1.00 78.25 481 ALA A O 1
ATOM 4015 N N . ASN A 1 482 ? -5.979 14.235 13.037 1.00 76.50 482 ASN A N 1
ATOM 4016 C CA . ASN A 1 482 ? -6.946 15.062 13.760 1.00 76.50 482 ASN A CA 1
ATOM 4017 C C . ASN A 1 482 ? -6.277 16.065 14.727 1.00 76.50 482 ASN A C 1
ATOM 4019 O O . ASN A 1 482 ? -6.260 15.845 15.945 1.00 76.50 482 ASN A O 1
ATOM 4023 N N . PRO A 1 483 ? -5.793 17.221 14.227 1.00 74.88 483 PRO A N 1
ATOM 4024 C CA . PRO A 1 483 ? -5.087 18.205 15.060 1.00 74.88 483 PRO A CA 1
ATOM 4025 C C . PRO A 1 483 ? -5.957 18.803 16.175 1.00 74.88 483 PRO A C 1
ATOM 4027 O O . PRO A 1 483 ? -5.461 19.243 17.212 1.00 74.88 483 PRO A O 1
ATOM 4030 N N . ASN A 1 484 ? -7.280 18.771 15.992 1.00 71.88 484 ASN A N 1
ATOM 4031 C CA . ASN A 1 484 ? -8.263 19.251 16.964 1.00 71.88 484 ASN A CA 1
ATOM 4032 C C . ASN A 1 484 ? -8.309 18.404 18.244 1.00 71.88 484 ASN A C 1
ATOM 4034 O O . ASN A 1 484 ? -8.892 18.832 19.234 1.00 71.88 484 ASN A O 1
ATOM 4038 N N . TYR A 1 485 ? -7.689 17.219 18.250 1.00 74.69 485 TYR A N 1
ATOM 4039 C CA . TYR A 1 485 ? -7.599 16.380 19.444 1.00 74.69 485 TYR A CA 1
ATOM 4040 C C . TYR A 1 485 ? -6.845 17.069 20.596 1.00 74.69 485 TYR A C 1
ATOM 4042 O O . TYR A 1 485 ? -7.189 16.885 21.768 1.00 74.69 485 TYR A O 1
ATOM 4050 N N . ILE A 1 486 ? -5.841 17.889 20.262 1.00 74.94 486 ILE A N 1
ATOM 4051 C CA . ILE A 1 486 ? -5.063 18.668 21.235 1.00 74.94 486 ILE A CA 1
ATOM 4052 C C . ILE A 1 486 ? -5.455 20.156 21.269 1.00 74.94 486 ILE A C 1
ATOM 4054 O O . ILE A 1 486 ? -5.225 20.810 22.281 1.00 74.94 486 ILE A O 1
ATOM 4058 N N . ARG A 1 487 ? -6.090 20.687 20.210 1.00 74.38 487 ARG A N 1
ATOM 4059 C CA . ARG A 1 487 ? -6.619 22.067 20.142 1.00 74.38 487 ARG A CA 1
ATOM 4060 C C . ARG A 1 487 ? -8.052 22.116 20.662 1.00 74.38 487 ARG A C 1
ATOM 4062 O O . ARG A 1 487 ? -8.996 22.369 19.917 1.00 74.38 487 ARG A O 1
ATOM 4069 N N . ILE A 1 488 ? -8.205 21.801 21.944 1.00 70.19 488 ILE A N 1
ATOM 4070 C CA . ILE A 1 488 ? -9.516 21.606 22.566 1.00 70.19 488 ILE A CA 1
ATOM 4071 C C . ILE A 1 488 ? -10.378 22.860 22.439 1.00 70.19 488 ILE A C 1
ATOM 4073 O O . ILE A 1 488 ? -11.516 22.756 21.997 1.00 70.19 488 ILE A O 1
ATOM 4077 N N . ASP A 1 489 ? -9.833 24.032 22.757 1.00 70.50 489 ASP A N 1
ATOM 4078 C CA . ASP A 1 489 ? -10.594 25.286 22.760 1.00 70.50 489 ASP A CA 1
ATOM 4079 C C . ASP A 1 489 ? -11.150 25.630 21.376 1.00 70.50 489 ASP A C 1
ATOM 4081 O O . ASP A 1 489 ? -12.329 25.937 21.226 1.00 70.50 489 ASP A O 1
ATOM 4085 N N . GLU A 1 490 ? -10.341 25.470 20.334 1.00 74.44 490 GLU A N 1
ATOM 4086 C CA . GLU A 1 490 ? -10.780 25.721 18.962 1.00 74.44 490 GLU A CA 1
ATOM 4087 C C . GLU A 1 490 ? -11.796 24.689 18.480 1.00 74.44 490 GLU A C 1
ATOM 4089 O O . GLU A 1 490 ? -12.790 25.029 17.843 1.00 74.44 490 GLU A O 1
ATOM 4094 N N . ALA A 1 491 ? -11.590 23.418 18.833 1.00 70.81 491 ALA A N 1
ATOM 4095 C CA . ALA A 1 491 ? -12.554 22.361 18.561 1.00 70.81 491 ALA A CA 1
ATOM 4096 C C . ALA A 1 491 ? -13.906 22.646 19.236 1.00 70.81 491 ALA A C 1
ATOM 4098 O O . ALA A 1 491 ? -14.964 22.336 18.674 1.00 70.81 491 ALA A O 1
ATOM 4099 N N . MET A 1 492 ? -13.858 23.230 20.436 1.00 71.06 492 MET A N 1
ATOM 4100 C CA . MET A 1 492 ? -15.015 23.639 21.217 1.00 71.06 492 MET A CA 1
ATOM 4101 C C . MET A 1 492 ? -15.724 24.847 20.610 1.00 71.06 492 MET A C 1
ATOM 4103 O O . MET A 1 492 ? -16.952 24.836 20.509 1.00 71.06 492 MET A O 1
ATOM 4107 N N . ASP A 1 493 ? -14.982 25.854 20.169 1.00 75.56 493 ASP A N 1
ATOM 4108 C CA . ASP A 1 493 ? -15.543 27.050 19.545 1.00 75.56 493 ASP A CA 1
ATOM 4109 C C . ASP A 1 493 ? -16.169 26.738 18.179 1.00 75.56 493 ASP A C 1
ATOM 4111 O O . ASP A 1 493 ? -17.316 27.123 17.935 1.00 75.56 493 ASP A O 1
ATOM 4115 N N . ASP A 1 494 ? -15.514 25.910 17.359 1.00 75.44 494 ASP A N 1
ATOM 4116 C CA . ASP A 1 494 ? -16.074 25.355 16.119 1.00 75.44 494 ASP A CA 1
ATOM 4117 C C . ASP A 1 494 ? -17.422 24.649 16.364 1.00 75.44 494 ASP A C 1
ATOM 4119 O O . ASP A 1 494 ? -18.378 24.762 15.584 1.00 75.44 494 ASP A O 1
ATOM 4123 N N . LEU A 1 495 ? -17.495 23.851 17.437 1.00 75.69 495 LEU A N 1
ATOM 4124 C CA . LEU A 1 495 ? -18.696 23.099 17.785 1.00 75.69 495 LEU A CA 1
ATOM 4125 C C . LEU A 1 495 ? -19.820 24.042 18.235 1.00 75.69 495 LEU A C 1
ATOM 4127 O O . LEU A 1 495 ? -20.957 23.880 17.783 1.00 75.69 495 LEU A O 1
ATOM 4131 N N . LYS A 1 496 ? -19.512 25.039 19.073 1.00 76.69 496 LYS A N 1
ATOM 4132 C CA . LYS A 1 496 ? -20.472 26.063 19.517 1.00 76.69 496 LYS A CA 1
ATOM 4133 C C . LYS A 1 496 ? -21.022 26.859 18.340 1.00 76.69 496 LYS A C 1
ATOM 4135 O O . LYS A 1 496 ? -22.242 26.921 18.180 1.00 76.69 496 LYS A O 1
ATOM 4140 N N . GLU A 1 497 ? -20.153 27.399 17.482 1.00 81.44 497 GLU A N 1
ATOM 4141 C CA . GLU A 1 497 ? -20.555 28.190 16.312 1.00 81.44 497 GLU A CA 1
ATOM 4142 C C . GLU A 1 497 ? -21.518 27.392 15.426 1.00 81.44 497 GLU A C 1
ATOM 4144 O O . GLU A 1 497 ? -22.539 27.894 14.946 1.00 81.44 497 GLU A O 1
ATOM 4149 N N . ARG A 1 498 ? -21.242 26.098 15.256 1.00 77.50 498 ARG A N 1
ATOM 4150 C CA . ARG A 1 498 ? -22.101 25.211 14.482 1.00 77.50 498 ARG A CA 1
ATOM 4151 C C . ARG A 1 498 ? -23.460 24.981 15.134 1.00 77.50 498 ARG A C 1
ATOM 4153 O O . ARG A 1 498 ? -24.470 25.017 14.427 1.00 77.50 498 ARG A O 1
ATOM 4160 N N . VAL A 1 499 ? -23.503 24.726 16.442 1.00 80.56 499 VAL A N 1
ATOM 4161 C CA . VAL A 1 499 ? -24.766 24.578 17.182 1.00 80.56 499 VAL A CA 1
ATOM 4162 C C . VAL A 1 499 ? -25.586 25.862 17.054 1.00 80.56 499 VAL A C 1
ATOM 4164 O O . VAL A 1 499 ? -26.753 25.794 16.668 1.00 80.56 499 VAL A O 1
ATOM 4167 N N . GLU A 1 500 ? -24.971 27.031 17.249 1.00 83.75 500 GLU A N 1
ATOM 4168 C CA . GLU A 1 500 ? -25.628 28.330 17.069 1.00 83.75 500 GLU A CA 1
ATOM 4169 C C . GLU A 1 500 ? -26.166 28.523 15.648 1.00 83.75 500 GLU A C 1
ATOM 4171 O O . GLU A 1 500 ? -27.314 28.933 15.461 1.00 83.75 500 GLU A O 1
ATOM 4176 N N . LYS A 1 501 ? -25.366 28.197 14.629 1.00 83.94 501 LYS A N 1
ATOM 4177 C CA . LYS A 1 501 ? -25.766 28.298 13.222 1.00 83.94 501 LYS A CA 1
ATOM 4178 C C . LYS A 1 501 ? -26.974 27.419 12.904 1.00 83.94 501 LYS A C 1
ATOM 4180 O O . LYS A 1 501 ? -27.842 27.833 12.138 1.00 83.94 501 LYS A O 1
ATOM 4185 N N . ILE A 1 502 ? -27.050 26.222 13.485 1.00 80.38 502 ILE A N 1
ATOM 4186 C CA . ILE A 1 502 ? -28.175 25.301 13.274 1.00 80.38 502 ILE A CA 1
ATOM 4187 C C . ILE A 1 502 ? -29.412 25.768 14.040 1.00 80.38 502 ILE A C 1
ATOM 4189 O O . ILE A 1 502 ? -30.508 25.723 13.481 1.00 80.38 502 ILE A O 1
ATOM 4193 N N . ILE A 1 503 ? -29.251 26.280 15.263 1.00 81.88 503 ILE A N 1
ATOM 4194 C CA . ILE A 1 503 ? -30.344 26.902 16.027 1.00 81.88 503 ILE A CA 1
ATOM 4195 C C . ILE A 1 503 ? -30.960 28.066 15.244 1.00 81.88 503 ILE A C 1
ATOM 4197 O O . ILE A 1 503 ? -32.179 28.181 15.207 1.00 81.88 503 ILE A O 1
ATOM 4201 N N . ARG A 1 504 ? -30.130 28.895 14.594 1.00 82.94 504 ARG A N 1
ATOM 4202 C CA . ARG A 1 504 ? -30.565 30.038 13.771 1.00 82.94 504 ARG A CA 1
ATOM 4203 C C . ARG A 1 504 ? -31.132 29.645 12.403 1.00 82.94 504 ARG A C 1
ATOM 4205 O O . ARG A 1 504 ? -31.567 30.521 11.665 1.00 82.94 504 ARG A O 1
ATOM 4212 N N . SER A 1 505 ? -31.084 28.368 12.022 1.00 82.25 505 SER A N 1
ATOM 4213 C CA . SER A 1 505 ? -31.599 27.933 10.724 1.00 82.25 505 SER A CA 1
ATOM 4214 C C . SER A 1 505 ? -33.121 27.767 10.756 1.00 82.25 505 SER A C 1
ATOM 4216 O O . SER A 1 505 ? -33.663 27.116 11.653 1.00 82.25 505 SER A O 1
ATOM 4218 N N . ASP A 1 506 ? -33.807 28.281 9.730 1.00 73.25 506 ASP A N 1
ATOM 4219 C CA . ASP A 1 506 ? -35.277 28.267 9.634 1.00 73.25 506 ASP A CA 1
ATOM 4220 C C . ASP A 1 506 ? -35.880 26.865 9.820 1.00 73.25 506 ASP A C 1
ATOM 4222 O O . ASP A 1 506 ? -36.938 26.701 10.425 1.00 73.25 506 ASP A O 1
ATOM 4226 N N . LYS A 1 507 ? -35.160 25.826 9.373 1.00 78.81 507 LYS A N 1
ATOM 4227 C CA . LYS A 1 507 ? -35.573 24.418 9.470 1.00 78.81 507 LYS A CA 1
ATOM 4228 C C . LYS A 1 507 ? -35.777 23.936 10.912 1.00 78.81 507 LYS A C 1
ATOM 4230 O O . LYS A 1 507 ? -36.550 23.006 11.134 1.00 78.81 507 LYS A O 1
ATOM 4235 N N . HIS A 1 508 ? -35.081 24.522 11.885 1.00 81.12 508 HIS A N 1
ATOM 4236 C CA . HIS A 1 508 ? -35.103 24.058 13.274 1.00 81.12 508 HIS A CA 1
ATOM 4237 C C . HIS A 1 508 ? -35.652 25.094 14.262 1.00 81.12 508 HIS A C 1
ATOM 4239 O O . HIS A 1 508 ? -35.721 24.808 15.459 1.00 81.12 508 HIS A O 1
ATOM 4245 N N . GLN A 1 509 ? -36.111 26.252 13.778 1.00 81.50 509 GLN A N 1
ATOM 4246 C CA . GLN A 1 509 ? -36.569 27.354 14.622 1.00 81.50 509 GLN A CA 1
ATOM 4247 C C . GLN A 1 509 ? -37.786 26.981 15.485 1.00 81.50 509 GLN A C 1
ATOM 4249 O O . GLN A 1 509 ? -37.850 27.335 16.661 1.00 81.50 509 GLN A O 1
ATOM 4254 N N . GLU A 1 510 ? -38.732 26.206 14.947 1.00 83.38 510 GLU A N 1
ATOM 4255 C CA . GLU A 1 510 ? -39.901 25.735 15.705 1.00 83.38 510 GLU A CA 1
ATOM 4256 C C . GLU A 1 510 ? -39.494 24.802 16.857 1.00 83.38 510 GLU A C 1
ATOM 4258 O O . GLU A 1 510 ? -40.001 24.900 17.975 1.00 83.38 510 GLU A O 1
ATOM 4263 N N . TYR A 1 511 ? -38.536 23.904 16.611 1.00 84.06 511 TYR A N 1
ATOM 4264 C CA . TYR A 1 511 ? -37.995 23.042 17.658 1.00 84.06 511 TYR A CA 1
ATOM 4265 C C . TYR A 1 511 ? -37.208 23.850 18.695 1.00 84.06 511 TYR A C 1
ATOM 4267 O O . TYR A 1 511 ? -37.428 23.669 19.890 1.00 84.06 511 TYR A O 1
ATOM 4275 N N . ALA A 1 512 ? -36.376 24.798 18.256 1.00 83.81 512 ALA A N 1
ATOM 4276 C CA . ALA A 1 512 ? -35.635 25.694 19.139 1.00 83.81 512 ALA A CA 1
ATOM 4277 C C . ALA A 1 512 ? -36.572 26.473 20.076 1.00 83.81 512 ALA A C 1
ATOM 4279 O O . ALA A 1 512 ? -36.342 26.516 21.282 1.00 83.81 512 ALA A O 1
ATOM 4280 N N . ASN A 1 513 ? -37.669 27.022 19.548 1.00 85.50 513 ASN A N 1
ATOM 4281 C CA . ASN A 1 513 ? -38.662 27.744 20.345 1.00 85.50 513 ASN A CA 1
ATOM 4282 C C . ASN A 1 513 ? -39.346 26.835 21.381 1.00 85.50 513 ASN A C 1
ATOM 4284 O O . ASN A 1 513 ? -39.574 27.265 22.509 1.00 85.50 513 ASN A O 1
ATOM 4288 N N . ARG A 1 514 ? -39.628 25.570 21.034 1.00 86.19 514 ARG A N 1
ATOM 4289 C CA . ARG A 1 514 ? -40.198 24.591 21.978 1.00 86.19 514 ARG A CA 1
ATOM 4290 C C . ARG A 1 514 ? -39.237 24.242 23.111 1.00 86.19 514 ARG A C 1
ATOM 4292 O O . ARG A 1 514 ? -39.663 24.233 24.260 1.00 86.19 514 ARG A O 1
ATOM 4299 N N . VAL A 1 515 ? -37.964 23.981 22.807 1.00 84.88 515 VAL A N 1
ATOM 4300 C CA . VAL A 1 515 ? -36.960 23.635 23.832 1.00 84.88 515 VAL A CA 1
ATOM 4301 C C . VAL A 1 515 ? -36.680 24.828 24.752 1.00 84.88 515 VAL A C 1
ATOM 4303 O O . VAL A 1 515 ? -36.569 24.640 25.958 1.00 84.88 515 VAL A O 1
ATOM 4306 N N . LYS A 1 516 ? -36.664 26.066 24.234 1.00 86.62 516 LYS A N 1
ATOM 4307 C CA . LYS A 1 516 ? -36.548 27.279 25.072 1.00 86.62 516 LYS A CA 1
ATOM 4308 C C . LYS A 1 516 ? -37.671 27.426 26.102 1.00 86.62 516 LYS A C 1
ATOM 4310 O O . LYS A 1 516 ? -37.464 28.058 27.126 1.00 86.62 516 LYS A O 1
ATOM 4315 N N . ALA A 1 517 ? -38.848 26.865 25.831 1.00 87.06 517 ALA A N 1
ATOM 4316 C CA . ALA A 1 517 ? -39.981 26.886 26.753 1.00 87.06 517 ALA A CA 1
ATOM 4317 C C . ALA A 1 517 ? -39.976 25.711 27.754 1.00 87.06 517 ALA A C 1
ATOM 4319 O O . ALA A 1 517 ? -40.899 25.594 28.562 1.00 87.06 517 ALA A O 1
ATOM 4320 N N . PHE A 1 518 ? -38.998 24.799 27.689 1.00 89.25 518 PHE A N 1
ATOM 4321 C CA . PHE A 1 518 ? -38.926 23.669 28.613 1.00 89.25 518 PHE A CA 1
ATOM 4322 C C . PHE A 1 518 ? -38.416 24.107 29.990 1.00 89.25 518 PHE A C 1
ATOM 4324 O O . PHE A 1 518 ? -37.404 24.802 30.066 1.00 89.25 518 PHE A O 1
ATOM 4331 N N . PRO A 1 519 ? -39.048 23.638 31.084 1.00 90.19 519 PRO A N 1
ATOM 4332 C CA . PRO A 1 519 ? -38.489 23.788 32.421 1.00 90.19 519 PRO A CA 1
ATOM 4333 C C . PRO A 1 519 ? -37.096 23.154 32.514 1.00 90.19 519 PRO A C 1
ATOM 4335 O O . PRO A 1 519 ? -36.841 22.132 31.867 1.00 90.19 519 PRO A O 1
ATOM 4338 N N . LYS A 1 520 ? -36.231 23.708 33.373 1.00 88.69 520 LYS A N 1
ATOM 4339 C CA . LYS A 1 520 ? -34.868 23.215 33.643 1.00 88.69 520 LYS A CA 1
ATOM 4340 C C . LYS A 1 520 ? -34.811 21.690 33.803 1.00 88.69 520 LYS A C 1
ATOM 4342 O O . LYS A 1 520 ? -34.102 21.020 33.053 1.00 88.69 520 LYS A O 1
ATOM 4347 N N . ASP A 1 521 ? -35.636 21.139 34.692 1.00 89.56 521 ASP A N 1
ATOM 4348 C CA . ASP A 1 521 ? -35.669 19.702 34.998 1.00 89.56 521 ASP A CA 1
ATOM 4349 C C . ASP A 1 521 ? -35.990 18.842 33.772 1.00 89.56 521 ASP A C 1
ATOM 4351 O O . ASP A 1 521 ? -35.497 17.723 33.629 1.00 89.56 521 ASP A O 1
ATOM 4355 N N . ARG A 1 522 ? -36.800 19.364 32.844 1.00 90.31 522 ARG A N 1
ATOM 4356 C CA . ARG A 1 522 ? -37.142 18.657 31.608 1.00 90.31 522 ARG A CA 1
ATOM 4357 C C . ARG A 1 522 ? -35.951 18.590 30.652 1.00 90.31 522 ARG A C 1
ATOM 4359 O O . ARG A 1 522 ? -35.749 17.540 30.046 1.00 90.31 522 ARG A O 1
ATOM 4366 N N . ASN A 1 523 ? -35.171 19.667 30.537 1.00 88.19 523 ASN A N 1
ATOM 4367 C CA . ASN A 1 523 ? -33.934 19.667 29.749 1.00 88.19 523 ASN A CA 1
ATOM 4368 C C . ASN A 1 523 ? -32.899 18.714 30.367 1.00 88.19 523 ASN A C 1
ATOM 4370 O O . ASN A 1 523 ? -32.359 17.865 29.663 1.00 88.19 523 ASN A O 1
ATOM 4374 N N . ILE A 1 524 ? -32.690 18.773 31.686 1.00 89.25 524 ILE A N 1
ATOM 4375 C CA . ILE A 1 524 ? -31.757 17.885 32.403 1.00 89.25 524 ILE A CA 1
ATOM 4376 C C . ILE A 1 524 ? -32.139 16.409 32.227 1.00 89.25 524 ILE A C 1
ATOM 4378 O O . ILE A 1 524 ? -31.304 15.593 31.835 1.00 89.25 524 ILE A O 1
ATOM 4382 N N . ASN A 1 525 ? -33.409 16.057 32.447 1.00 88.94 525 ASN A N 1
ATOM 4383 C CA . ASN A 1 525 ? -33.878 14.677 32.293 1.00 88.94 525 ASN A CA 1
ATOM 4384 C C . ASN A 1 525 ? -33.732 14.170 30.853 1.00 88.94 525 ASN A C 1
ATOM 4386 O O . ASN A 1 525 ? -33.381 13.007 30.643 1.00 88.94 525 ASN A O 1
ATOM 4390 N N . TYR A 1 526 ? -33.960 15.035 29.860 1.00 87.94 526 TYR A N 1
ATOM 4391 C CA . TYR A 1 526 ? -33.730 14.690 28.461 1.00 87.94 526 TYR A CA 1
ATOM 4392 C C . TYR A 1 526 ? -32.246 14.425 28.180 1.00 87.94 526 TYR A C 1
ATOM 4394 O O . TYR A 1 526 ? -31.913 13.395 27.594 1.00 87.94 526 TYR A O 1
ATOM 4402 N N . ILE A 1 527 ? -31.358 15.318 28.633 1.00 86.38 527 ILE A N 1
ATOM 4403 C CA . ILE A 1 527 ? -29.902 15.186 28.488 1.00 86.38 527 ILE A CA 1
ATOM 4404 C C . ILE A 1 527 ? -29.435 13.849 29.086 1.00 86.38 527 ILE A C 1
ATOM 4406 O O . ILE A 1 527 ? -28.800 13.059 28.389 1.00 86.38 527 ILE A O 1
ATOM 4410 N N . ARG A 1 528 ? -29.841 13.541 30.325 1.00 85.81 528 ARG A N 1
ATOM 4411 C CA . ARG A 1 528 ? -29.533 12.276 31.019 1.00 85.81 528 ARG A CA 1
ATOM 4412 C C . ARG A 1 528 ? -30.024 11.045 30.272 1.00 85.81 528 ARG A C 1
ATOM 4414 O O . ARG A 1 528 ? -29.251 10.114 30.037 1.00 85.81 528 ARG A O 1
ATOM 4421 N N . SER A 1 529 ? -31.302 11.039 29.883 1.00 81.44 529 SER A N 1
ATOM 4422 C CA . SER A 1 529 ? -31.892 9.927 29.127 1.00 81.44 529 SER A CA 1
ATOM 4423 C C . SER A 1 529 ? -31.103 9.685 27.850 1.00 81.44 529 SER A C 1
ATOM 4425 O O . SER A 1 529 ? -30.742 8.550 27.544 1.00 81.44 529 SER A O 1
ATOM 4427 N N . ARG A 1 530 ? -30.759 10.765 27.141 1.00 77.38 530 ARG A N 1
ATOM 4428 C CA . ARG A 1 530 ? -30.054 10.663 25.874 1.00 77.38 530 ARG A CA 1
ATOM 4429 C C . ARG A 1 530 ? -28.622 10.161 26.045 1.00 77.38 530 ARG A C 1
ATOM 4431 O O . ARG A 1 530 ? -28.215 9.284 25.296 1.00 77.38 530 ARG A O 1
ATOM 4438 N N . ILE A 1 531 ? -27.872 10.641 27.035 1.00 74.31 531 ILE A N 1
ATOM 4439 C CA . ILE A 1 531 ? -26.516 10.144 27.333 1.00 74.31 531 ILE A CA 1
ATOM 4440 C C . ILE A 1 531 ? -26.549 8.645 27.654 1.00 74.31 531 ILE A C 1
ATOM 4442 O O . ILE A 1 531 ? -25.770 7.872 27.090 1.00 74.31 531 ILE A O 1
ATOM 4446 N N . LYS A 1 532 ? -27.504 8.215 28.489 1.00 73.12 532 LYS A N 1
ATOM 4447 C CA . LYS A 1 532 ? -27.701 6.800 28.831 1.00 73.12 532 LYS A CA 1
ATOM 4448 C C . LYS A 1 532 ? -28.053 5.951 27.608 1.00 73.12 532 LYS A C 1
ATOM 4450 O O . LYS A 1 532 ? -27.537 4.847 27.465 1.00 73.12 532 LYS A O 1
ATOM 4455 N N . GLU A 1 533 ? -28.907 6.458 26.720 1.00 66.44 533 GLU A N 1
ATOM 4456 C CA . GLU A 1 533 ? -29.246 5.793 25.457 1.00 66.44 533 GLU A CA 1
ATOM 4457 C C . GLU A 1 533 ? -28.042 5.656 24.527 1.00 66.44 533 GLU A C 1
ATOM 4459 O O . GLU A 1 533 ? -27.896 4.620 23.877 1.00 66.44 533 GLU A O 1
ATOM 4464 N N . ILE A 1 534 ? -27.197 6.686 24.445 1.00 62.72 534 ILE A N 1
ATOM 4465 C CA . ILE A 1 534 ? -25.997 6.670 23.609 1.00 62.72 534 ILE A CA 1
ATOM 4466 C C . ILE A 1 534 ? -24.988 5.632 24.151 1.00 62.72 534 ILE A C 1
ATOM 4468 O O . ILE A 1 534 ? -24.349 4.946 23.357 1.00 62.72 534 ILE A O 1
ATOM 4472 N N . GLY A 1 535 ? -24.914 5.436 25.472 1.00 56.34 535 GLY A N 1
ATOM 4473 C CA . GLY A 1 535 ? -24.173 4.326 26.086 1.00 56.34 535 GLY A CA 1
ATOM 4474 C C . GLY A 1 535 ? -22.690 4.596 26.360 1.00 56.34 535 GLY A C 1
ATOM 4475 O O . GLY A 1 535 ? -21.929 3.647 26.538 1.00 56.34 535 GLY A O 1
ATOM 4476 N N . TYR A 1 536 ? -22.269 5.864 26.415 1.00 59.47 536 TYR A N 1
ATOM 4477 C CA . TYR A 1 536 ? -20.912 6.236 26.833 1.00 59.47 536 TYR A CA 1
ATOM 4478 C C . TYR A 1 536 ? -20.841 6.524 28.333 1.00 59.47 536 TYR A C 1
ATOM 4480 O O . TYR A 1 536 ? -21.762 7.097 28.914 1.00 59.47 536 TYR A O 1
ATOM 4488 N N . SER A 1 537 ? -19.708 6.188 28.948 1.00 57.34 537 SER A N 1
ATOM 4489 C CA . SER A 1 537 ? -19.356 6.693 30.274 1.00 57.34 537 SER A CA 1
ATOM 4490 C C . SER A 1 537 ? -19.047 8.188 30.178 1.00 57.34 537 SER A C 1
ATOM 4492 O O . SER A 1 537 ? -18.172 8.581 29.409 1.00 57.34 537 SER A O 1
ATOM 4494 N N . VAL A 1 538 ? -19.764 9.007 30.945 1.00 64.94 538 VAL A N 1
ATOM 4495 C CA . VAL A 1 538 ? -19.431 10.424 31.163 1.00 64.94 538 VAL A CA 1
ATOM 4496 C C . VAL A 1 538 ? -18.432 10.555 32.307 1.00 64.94 538 VAL A C 1
ATOM 4498 O O . VAL A 1 538 ? -18.338 9.659 33.152 1.00 64.94 538 VAL A O 1
ATOM 4501 N N . HIS A 1 539 ? -17.689 11.663 32.352 1.00 68.94 539 HIS A N 1
ATOM 4502 C CA . HIS A 1 539 ? -16.830 11.958 33.494 1.00 68.94 539 HIS A CA 1
ATOM 4503 C C . HIS A 1 539 ? -17.632 11.914 34.811 1.00 68.94 539 HIS A C 1
ATOM 4505 O O . HIS A 1 539 ? -18.774 12.387 34.833 1.00 68.94 539 HIS A O 1
ATOM 4511 N N . PRO A 1 540 ? -17.056 11.398 35.916 1.00 71.81 540 PRO A N 1
ATOM 4512 C CA . PRO A 1 540 ? -17.784 11.181 37.171 1.00 71.81 540 PRO A CA 1
ATOM 4513 C C . PRO A 1 540 ? -18.500 12.418 37.728 1.00 71.81 540 PRO A C 1
ATOM 4515 O O . PRO A 1 540 ? -19.519 12.299 38.400 1.00 71.81 540 PRO A O 1
ATOM 4518 N N . GLU A 1 541 ? -17.979 13.609 37.441 1.00 79.38 541 GLU A N 1
ATOM 4519 C CA . GLU A 1 541 ? -18.522 14.877 37.941 1.00 79.38 541 GLU A CA 1
ATOM 4520 C C . GLU A 1 541 ? -19.573 15.521 37.028 1.00 79.38 541 GLU A C 1
ATOM 4522 O O . GLU A 1 541 ? -20.192 16.507 37.421 1.00 79.38 541 GLU A O 1
ATOM 4527 N N . PHE A 1 542 ? -19.811 14.972 35.833 1.00 81.38 542 PHE A N 1
ATOM 4528 C CA . PHE A 1 542 ? -20.746 15.557 34.871 1.00 81.38 542 PHE A CA 1
ATOM 4529 C C . PHE A 1 542 ? -22.174 15.630 35.423 1.00 81.38 542 PHE A C 1
ATOM 4531 O O . PHE A 1 542 ? -22.845 16.644 35.268 1.00 81.38 542 PHE A O 1
ATOM 4538 N N . GLU A 1 543 ? -22.635 14.572 36.095 1.00 82.56 543 GLU A N 1
ATOM 4539 C CA . GLU A 1 543 ? -23.982 14.533 36.678 1.00 82.56 543 GLU A CA 1
ATOM 4540 C C . GLU A 1 543 ? -24.159 15.595 37.767 1.00 82.56 543 GLU A C 1
ATOM 4542 O O . GLU A 1 543 ? -25.190 16.263 37.807 1.00 82.56 543 GLU A O 1
ATOM 4547 N N . ARG A 1 544 ? -23.123 15.797 38.594 1.00 83.50 544 ARG A N 1
ATOM 4548 C CA . ARG A 1 544 ? -23.102 16.851 39.615 1.00 83.50 544 ARG A CA 1
ATOM 4549 C C . ARG A 1 544 ? -23.159 18.230 38.962 1.00 83.50 544 ARG A C 1
ATOM 4551 O O . ARG A 1 544 ? -24.005 19.038 39.325 1.00 83.50 544 ARG A O 1
ATOM 4558 N N . TRP A 1 545 ? -22.305 18.472 37.968 1.00 87.00 545 TRP A N 1
ATOM 4559 C CA . TRP A 1 545 ? -22.300 19.731 37.226 1.00 87.00 545 TRP A CA 1
ATOM 4560 C C . TRP A 1 545 ? -23.652 20.011 36.556 1.00 87.00 545 TRP A C 1
ATOM 4562 O O . TRP A 1 545 ? -24.141 21.134 36.610 1.00 87.00 545 TRP A O 1
ATOM 4572 N N . LEU A 1 546 ? -24.288 18.997 35.963 1.00 86.31 546 LEU A N 1
ATOM 4573 C CA . LEU A 1 546 ? -25.569 19.154 35.276 1.00 86.31 546 LEU A CA 1
ATOM 4574 C C . LEU A 1 546 ? -26.696 19.574 36.236 1.00 86.31 546 LEU A C 1
ATOM 4576 O O . LEU A 1 546 ? -27.547 20.377 35.852 1.00 86.31 546 LEU A O 1
ATOM 4580 N N . ASP A 1 547 ? -26.695 19.062 37.470 1.00 85.25 547 ASP A N 1
ATOM 4581 C CA . ASP A 1 547 ? -27.634 19.484 38.519 1.00 85.25 547 ASP A CA 1
ATOM 4582 C C . ASP A 1 547 ? -27.337 20.911 39.024 1.00 85.25 547 ASP A C 1
ATOM 4584 O O . ASP A 1 547 ? -28.258 21.694 39.292 1.00 85.25 547 ASP A O 1
ATOM 4588 N N . GLU A 1 548 ? -26.053 21.264 39.124 1.00 87.31 548 GLU A N 1
ATOM 4589 C CA . GLU A 1 548 ? -25.573 22.556 39.627 1.00 87.31 548 GLU A CA 1
ATOM 4590 C C . GLU A 1 548 ? -25.657 23.694 38.593 1.00 87.31 548 GLU A C 1
ATOM 4592 O O . GLU A 1 548 ? -25.768 24.857 38.988 1.00 87.31 548 GLU A O 1
ATOM 4597 N N . GLU A 1 549 ? -25.667 23.396 37.290 1.00 87.56 549 GLU A N 1
ATOM 4598 C CA . GLU A 1 549 ? -25.683 24.384 36.205 1.00 87.56 549 GLU A CA 1
ATOM 4599 C C . GLU A 1 549 ? -26.941 25.264 36.267 1.00 87.56 549 GLU A C 1
ATOM 4601 O O . GLU A 1 549 ? -28.075 24.779 36.293 1.00 87.56 549 GLU A O 1
ATOM 4606 N N . GLN A 1 550 ? -26.750 26.584 36.289 1.00 82.94 550 GLN A N 1
ATOM 4607 C CA . GLN A 1 550 ? -27.829 27.575 36.406 1.00 82.94 550 GLN A CA 1
ATOM 4608 C C . GLN A 1 550 ? -28.122 28.291 35.086 1.00 82.94 550 GLN A C 1
ATOM 4610 O O . GLN A 1 550 ? -29.153 28.947 34.950 1.00 82.94 550 GLN A O 1
ATOM 4615 N N . ASN A 1 551 ? -27.236 28.182 34.097 1.00 84.25 551 ASN A N 1
ATOM 4616 C CA . ASN A 1 551 ? -27.392 28.848 32.819 1.00 84.25 551 ASN A CA 1
ATOM 4617 C C . ASN A 1 551 ? -28.366 28.077 31.909 1.00 84.25 551 ASN A C 1
ATOM 4619 O O . ASN A 1 551 ? -28.011 27.093 31.257 1.00 84.25 551 ASN A O 1
ATOM 4623 N N . GLU A 1 552 ? -29.603 28.567 31.810 1.00 83.25 552 GLU A N 1
ATOM 4624 C CA . GLU A 1 552 ? -30.633 27.981 30.941 1.00 83.25 552 GLU A CA 1
ATOM 4625 C C . GLU A 1 552 ? -30.226 27.958 29.459 1.00 83.25 552 GLU A C 1
ATOM 4627 O O . GLU A 1 552 ? -30.597 27.031 28.737 1.00 83.25 552 GLU A O 1
ATOM 4632 N N . ASN A 1 553 ? -29.409 28.916 28.995 1.00 83.00 553 ASN A N 1
ATOM 4633 C CA . ASN A 1 553 ? -28.890 28.891 27.626 1.00 83.00 553 ASN A CA 1
ATOM 4634 C C . ASN A 1 553 ? -27.905 27.736 27.426 1.00 83.00 553 ASN A C 1
ATOM 4636 O O . ASN A 1 553 ? -27.959 27.089 26.381 1.00 83.00 553 ASN A O 1
ATOM 4640 N N . THR A 1 554 ? -27.040 27.446 28.400 1.00 83.25 554 THR A N 1
ATOM 4641 C CA . THR A 1 554 ? -26.139 26.282 28.357 1.00 83.25 554 THR A CA 1
ATOM 4642 C C . THR A 1 554 ? -26.952 24.997 28.198 1.00 83.25 554 THR A C 1
ATOM 4644 O O . THR A 1 554 ? -26.742 24.252 27.237 1.00 83.25 554 THR A O 1
ATOM 4647 N N . LEU A 1 555 ? -27.957 24.794 29.058 1.00 85.56 555 LEU A N 1
ATOM 4648 C CA . LEU A 1 555 ? -28.844 23.625 29.013 1.00 85.56 555 LEU A CA 1
ATOM 4649 C C . LEU A 1 555 ? -29.626 23.532 27.694 1.00 85.56 555 LEU A C 1
ATOM 4651 O O . LEU A 1 555 ? -29.732 22.449 27.119 1.00 85.56 555 LEU A O 1
ATOM 4655 N N . PHE A 1 556 ? -30.112 24.660 27.170 1.00 86.06 556 PHE A N 1
ATOM 4656 C CA . PHE A 1 556 ? -30.780 24.734 25.869 1.00 86.06 556 PHE A CA 1
ATOM 4657 C C . PHE A 1 556 ? -29.863 24.282 24.720 1.00 86.06 556 PHE A C 1
ATOM 4659 O O . PHE A 1 556 ? -30.267 23.447 23.907 1.00 86.06 556 PHE A O 1
ATOM 4666 N N . HIS A 1 557 ? -28.624 24.781 24.654 1.00 84.94 557 HIS A N 1
ATOM 4667 C CA . HIS A 1 557 ? -27.680 24.413 23.592 1.00 84.94 557 HIS A CA 1
ATOM 4668 C C . HIS A 1 557 ? -27.255 22.942 23.697 1.00 84.94 557 HIS A C 1
ATOM 4670 O O . HIS A 1 557 ? -27.198 22.262 22.674 1.00 84.94 557 HIS A O 1
ATOM 4676 N N . LEU A 1 558 ? -27.023 22.431 24.912 1.00 82.62 558 LEU A N 1
ATOM 4677 C CA . LEU A 1 558 ? -26.724 21.015 25.162 1.00 82.62 558 LEU A CA 1
ATOM 4678 C C . LEU A 1 558 ? -27.885 20.099 24.769 1.00 82.62 558 LEU A C 1
ATOM 4680 O O . LEU A 1 558 ? -27.673 19.104 24.074 1.00 82.62 558 LEU A O 1
ATOM 4684 N N . HIS A 1 559 ? -29.120 20.454 25.137 1.00 87.50 559 HIS A N 1
ATOM 4685 C CA . HIS A 1 559 ? -30.319 19.728 24.709 1.00 87.50 559 HIS A CA 1
ATOM 4686 C C . HIS A 1 559 ? -30.411 19.690 23.185 1.00 87.50 559 HIS A C 1
ATOM 4688 O O . HIS A 1 559 ? -30.659 18.640 22.594 1.00 87.50 559 HIS A O 1
ATOM 4694 N N . PHE A 1 560 ? -30.205 20.831 22.530 1.00 82.19 560 PHE A N 1
ATOM 4695 C CA . PHE A 1 560 ? -30.334 20.954 21.082 1.00 82.19 560 PHE A CA 1
ATOM 4696 C C . PHE A 1 560 ? -29.250 20.173 20.328 1.00 82.19 560 PHE A C 1
ATOM 4698 O O . PHE A 1 560 ? -29.556 19.453 19.376 1.00 82.19 560 PHE A O 1
ATOM 4705 N N . LEU A 1 561 ? -28.007 20.249 20.806 1.00 80.00 561 LEU A N 1
ATOM 4706 C CA . LEU A 1 561 ? -26.866 19.451 20.358 1.00 80.00 561 LEU A CA 1
ATOM 4707 C C . LEU A 1 561 ? -27.163 17.947 20.454 1.00 80.00 561 LEU A C 1
ATOM 4709 O O . LEU A 1 561 ? -26.948 17.217 19.482 1.00 80.00 561 LEU A O 1
ATOM 4713 N N . LEU A 1 562 ? -27.743 17.507 21.576 1.00 78.56 562 LEU A N 1
ATOM 4714 C CA . LEU A 1 562 ? -28.121 16.114 21.820 1.00 78.56 562 LEU A CA 1
ATOM 4715 C C . LEU A 1 562 ? -29.326 15.636 20.994 1.00 78.56 562 LEU A C 1
ATOM 4717 O O . LEU A 1 562 ? -29.365 14.491 20.533 1.00 78.56 562 LEU A O 1
ATOM 4721 N N . ALA A 1 563 ? -30.316 16.502 20.799 1.00 77.00 563 ALA A N 1
ATOM 4722 C CA . ALA A 1 563 ? -31.546 16.177 20.089 1.00 77.00 563 ALA A CA 1
ATOM 4723 C C . ALA A 1 563 ? -31.376 16.143 18.572 1.00 77.00 563 ALA A C 1
ATOM 4725 O O . ALA A 1 563 ? -31.903 15.250 17.914 1.00 77.00 563 ALA A O 1
ATOM 4726 N N . LEU A 1 564 ? -30.624 17.093 18.016 1.00 70.69 564 LEU A N 1
ATOM 4727 C CA . LEU A 1 564 ? -30.345 17.138 16.583 1.00 70.69 564 LEU A CA 1
ATOM 4728 C C . LEU A 1 564 ? -29.155 16.284 16.177 1.00 70.69 564 LEU A C 1
ATOM 4730 O O . LEU A 1 564 ? -28.737 16.355 15.020 1.00 70.69 564 LEU A O 1
ATOM 4734 N N . LYS A 1 565 ? -28.623 15.478 17.105 1.00 66.31 565 LYS A N 1
ATOM 4735 C CA . LYS A 1 565 ? -27.566 14.526 16.784 1.00 66.31 565 LYS A CA 1
ATOM 4736 C C . LYS A 1 565 ? -26.360 15.213 16.145 1.00 66.31 565 LYS A C 1
ATOM 4738 O O . LYS A 1 565 ? -25.723 14.683 15.241 1.00 66.31 565 LYS A O 1
ATOM 4743 N N . LEU A 1 566 ? -26.043 16.439 16.571 1.00 62.97 566 LEU A N 1
ATOM 4744 C CA . LEU A 1 566 ? -24.961 17.200 15.933 1.00 62.97 566 LEU A CA 1
ATOM 4745 C C . LEU A 1 566 ? -23.583 16.580 16.218 1.00 62.97 566 LEU A C 1
ATOM 4747 O O . LEU A 1 566 ? -22.627 16.872 15.502 1.00 62.97 566 LEU A O 1
ATOM 4751 N N . TYR A 1 567 ? -23.536 15.665 17.189 1.00 57.34 567 TYR A N 1
ATOM 4752 C CA . TYR A 1 567 ? -22.438 14.756 17.499 1.00 57.34 567 TYR A CA 1
ATOM 4753 C C . TYR A 1 567 ? -22.363 13.503 16.614 1.00 57.34 567 TYR A C 1
ATOM 4755 O O . TYR A 1 567 ? -21.304 12.894 16.580 1.00 57.34 567 TYR A O 1
ATOM 4763 N N . ASP A 1 568 ? -23.424 13.114 15.896 1.00 50.97 568 ASP A N 1
ATOM 4764 C CA . ASP A 1 568 ? -23.475 11.855 15.121 1.00 50.97 568 ASP A CA 1
ATOM 4765 C C . ASP A 1 568 ? -22.775 11.945 13.762 1.00 50.97 568 ASP A C 1
ATOM 4767 O O . ASP A 1 568 ? -22.649 10.949 13.057 1.00 50.97 568 ASP A O 1
ATOM 4771 N N . ARG A 1 569 ? -22.293 13.125 13.359 1.00 56.25 569 ARG A N 1
ATOM 4772 C CA . ARG A 1 569 ? -21.350 13.157 12.242 1.00 56.25 569 ARG A CA 1
ATOM 4773 C C . ARG A 1 569 ? -20.001 12.703 12.762 1.00 56.25 569 ARG A C 1
ATOM 4775 O O . ARG A 1 569 ? -19.523 13.211 13.785 1.00 56.25 569 ARG A O 1
ATOM 4782 N N . ASP A 1 570 ? -19.368 11.839 11.979 1.00 48.28 570 ASP A N 1
ATOM 4783 C CA . ASP A 1 570 ? -17.944 11.604 12.096 1.00 48.28 570 ASP A CA 1
ATOM 4784 C C . ASP A 1 570 ? -17.201 12.960 12.177 1.00 48.28 570 ASP A C 1
ATOM 4786 O O . ASP A 1 570 ? -17.736 13.957 11.741 1.00 48.28 570 ASP A O 1
ATOM 4790 N N . ALA A 1 571 ? -16.033 13.137 12.768 1.00 47.50 571 ALA A N 1
ATOM 4791 C CA . ALA A 1 571 ? -15.432 14.443 13.099 1.00 47.50 571 ALA A CA 1
ATOM 4792 C C . ALA A 1 571 ? -16.136 15.295 14.187 1.00 47.50 571 ALA A C 1
ATOM 4794 O O . ALA A 1 571 ? -15.425 15.973 14.926 1.00 47.50 571 ALA A O 1
ATOM 4795 N N . HIS A 1 572 ? -17.464 15.275 14.387 1.00 51.62 572 HIS A N 1
ATOM 4796 C CA . HIS A 1 572 ? -18.093 16.064 15.474 1.00 51.62 572 HIS A CA 1
ATOM 4797 C C . HIS A 1 572 ? -18.208 15.314 16.790 1.00 51.62 572 HIS A C 1
ATOM 4799 O O . HIS A 1 572 ? -18.172 15.946 17.840 1.00 51.62 572 HIS A O 1
ATOM 4805 N N . PHE A 1 573 ? -18.276 13.986 16.760 1.00 51.41 573 PHE A N 1
ATOM 4806 C CA . PHE A 1 573 ? -18.282 13.187 17.983 1.00 51.41 573 PHE A CA 1
ATOM 4807 C C . PHE A 1 573 ? -16.988 13.348 18.803 1.00 51.41 573 PHE A C 1
ATOM 4809 O O . PHE A 1 573 ? -17.042 13.473 20.024 1.00 51.41 573 PHE A O 1
ATOM 4816 N N . ALA A 1 574 ? -15.823 13.397 18.140 1.00 51.59 574 ALA A N 1
ATOM 4817 C CA . ALA A 1 574 ? -14.532 13.629 18.799 1.00 51.59 574 ALA A CA 1
ATOM 4818 C C . ALA A 1 574 ? -14.503 14.990 19.518 1.00 51.59 574 ALA A C 1
ATOM 4820 O O . ALA A 1 574 ? -14.061 15.082 20.660 1.00 51.59 574 ALA A O 1
ATOM 4821 N N . ARG A 1 575 ? -15.065 16.027 18.879 1.00 55.12 575 ARG A N 1
ATOM 4822 C CA . ARG A 1 575 ? -15.218 17.378 19.448 1.00 55.12 575 ARG A CA 1
ATOM 4823 C C . ARG A 1 575 ? -16.244 17.408 20.584 1.00 55.12 575 ARG A C 1
ATOM 4825 O O . ARG A 1 575 ? -16.044 18.069 21.592 1.00 55.12 575 ARG A O 1
ATOM 4832 N N . PHE A 1 576 ? -17.321 16.640 20.447 1.00 58.31 576 PHE A N 1
ATOM 4833 C CA . PHE A 1 576 ? -18.388 16.534 21.435 1.00 58.31 576 PHE A CA 1
ATOM 4834 C C . PHE A 1 576 ? -17.971 15.785 22.702 1.00 58.31 576 PHE A C 1
ATOM 4836 O O . PHE A 1 576 ? -18.496 16.065 23.769 1.00 58.31 576 PHE A O 1
ATOM 4843 N N . ARG A 1 577 ? -17.005 14.867 22.629 1.00 53.62 577 ARG A N 1
ATOM 4844 C CA . ARG A 1 577 ? -16.515 14.158 23.816 1.00 53.62 577 ARG A CA 1
ATOM 4845 C C . ARG A 1 577 ? -15.357 14.861 24.525 1.00 53.62 577 ARG A C 1
ATOM 4847 O O . ARG A 1 577 ? -15.154 14.612 25.708 1.00 53.62 577 ARG A O 1
ATOM 4854 N N . LEU A 1 578 ? -14.672 15.808 23.873 1.00 57.50 578 LEU A N 1
ATOM 4855 C CA . LEU A 1 578 ? -13.797 16.751 24.584 1.00 57.50 578 LEU A CA 1
ATOM 4856 C C . LEU A 1 578 ? -14.556 17.495 25.689 1.00 57.50 578 LEU A C 1
ATOM 4858 O O . LEU A 1 578 ? -13.967 17.735 26.740 1.00 57.50 578 LEU A O 1
ATOM 4862 N N . LEU A 1 579 ? -15.853 17.771 25.493 1.00 59.38 579 LEU A N 1
ATOM 4863 C CA . LEU A 1 579 ? -16.739 18.238 26.560 1.00 59.38 579 LEU A CA 1
ATOM 4864 C C . LEU A 1 579 ? -16.747 17.255 27.731 1.00 59.38 579 LEU A C 1
ATOM 4866 O O . LEU A 1 579 ? -16.378 17.642 28.828 1.00 59.38 579 LEU A O 1
ATOM 4870 N N . TRP A 1 580 ? -17.145 16.001 27.496 1.00 65.12 580 TRP A N 1
ATOM 4871 C CA . TRP A 1 580 ? -17.529 15.030 28.531 1.00 65.12 580 TRP A CA 1
ATOM 4872 C C . TRP A 1 580 ? -16.429 14.179 29.151 1.00 65.12 580 TRP A C 1
ATOM 4874 O O . TRP A 1 580 ? -16.652 13.658 30.237 1.00 65.12 580 TRP A O 1
ATOM 4884 N N . ASP A 1 581 ? -15.284 14.002 28.499 1.00 58.81 581 ASP A N 1
ATOM 4885 C CA . ASP A 1 581 ? -14.190 13.185 29.044 1.00 58.81 581 ASP A CA 1
ATOM 4886 C C . ASP A 1 581 ? -13.183 14.024 29.841 1.00 58.81 581 ASP A C 1
ATOM 4888 O O . ASP A 1 581 ? -12.493 13.492 30.706 1.00 58.81 581 ASP A O 1
ATOM 4892 N N . LYS A 1 582 ? -13.075 15.325 29.541 1.00 61.53 582 LYS A N 1
ATOM 4893 C CA . LYS A 1 582 ? -11.987 16.192 30.026 1.00 61.53 582 LYS A CA 1
ATOM 4894 C C . LYS A 1 582 ? -12.435 17.359 30.912 1.00 61.53 582 LYS A C 1
ATOM 4896 O O . LYS A 1 582 ? -11.625 18.235 31.179 1.00 61.53 582 LYS A O 1
ATOM 4901 N N . GLY A 1 583 ? -13.694 17.413 31.349 1.00 60.44 583 GLY A N 1
ATOM 4902 C CA . GLY A 1 583 ? -14.161 18.544 32.167 1.00 60.44 583 GLY A CA 1
ATOM 4903 C C . GLY A 1 583 ? -14.625 19.762 31.376 1.00 60.44 583 GLY A C 1
ATOM 4904 O O . GLY A 1 583 ? -15.097 20.729 31.962 1.00 60.44 583 GLY A O 1
ATOM 4905 N N . ASN A 1 584 ? -14.538 19.746 30.043 1.00 63.62 584 ASN A N 1
ATOM 4906 C CA . ASN A 1 584 ? -14.713 20.967 29.257 1.00 63.62 584 ASN A CA 1
ATOM 4907 C C . ASN A 1 584 ? -16.176 21.387 29.052 1.00 63.62 584 ASN A C 1
ATOM 4909 O O . ASN A 1 584 ? -16.431 22.371 28.358 1.00 63.62 584 ASN A O 1
ATOM 4913 N N . TRP A 1 585 ? -17.149 20.691 29.650 1.00 66.25 585 TRP A N 1
ATOM 4914 C CA . TRP A 1 585 ? -18.539 21.163 29.701 1.00 66.25 585 TRP A CA 1
ATOM 4915 C C . TRP A 1 585 ? -18.670 22.518 30.406 1.00 66.25 585 TRP A C 1
ATOM 4917 O O . TRP A 1 585 ? -19.537 23.306 30.037 1.00 66.25 585 TRP A O 1
ATOM 4927 N N . GLU A 1 586 ? -17.759 22.848 31.326 1.00 64.19 586 GLU A N 1
ATOM 4928 C CA . GLU A 1 586 ? -17.704 24.160 31.984 1.00 64.19 586 GLU A CA 1
ATOM 4929 C C . GLU A 1 586 ? -17.327 25.282 31.002 1.00 64.19 586 GLU A C 1
ATOM 4931 O O . GLU A 1 586 ? -17.842 26.397 31.087 1.00 64.19 586 GLU A O 1
ATOM 4936 N N . HIS A 1 587 ? -16.518 24.970 29.983 1.00 65.56 587 HIS A N 1
ATOM 4937 C CA . HIS A 1 587 ? -16.182 25.895 28.898 1.00 65.56 587 HIS A CA 1
ATOM 4938 C C . HIS A 1 587 ? -17.343 26.122 27.918 1.00 65.56 587 HIS A C 1
ATOM 4940 O O . HIS A 1 587 ? -17.237 26.970 27.026 1.00 65.56 587 HIS A O 1
ATOM 4946 N N . TRP A 1 588 ? -18.465 25.406 28.063 1.00 65.56 588 TRP A N 1
ATOM 4947 C CA . TRP A 1 588 ? -19.683 25.637 27.279 1.00 65.56 588 TRP A CA 1
ATOM 4948 C C . TRP A 1 588 ? -20.484 26.860 27.746 1.00 65.56 588 TRP A C 1
ATOM 4950 O O . TRP A 1 588 ? -21.503 27.185 27.138 1.00 65.56 588 TRP A O 1
ATOM 4960 N N . GLN A 1 589 ? -20.031 27.576 28.782 1.00 63.81 589 GLN A N 1
ATOM 4961 C CA . GLN A 1 589 ? -20.618 28.858 29.165 1.00 63.81 589 GLN A CA 1
ATOM 4962 C C . GLN A 1 589 ? -20.623 29.815 27.966 1.00 63.81 589 GLN A C 1
ATOM 4964 O O . GLN A 1 589 ? -19.598 30.365 27.560 1.00 63.81 589 GLN A O 1
ATOM 4969 N N . VAL A 1 590 ? -21.803 30.002 27.372 1.00 54.75 590 VAL A N 1
ATOM 4970 C CA . VAL A 1 590 ? -21.996 30.947 26.275 1.00 54.75 590 VAL A CA 1
ATOM 4971 C C . VAL A 1 590 ? -21.763 32.337 26.850 1.00 54.75 590 VAL A C 1
ATOM 4973 O O . VAL A 1 590 ? -22.565 32.832 27.646 1.00 54.75 590 VAL A O 1
ATOM 4976 N N . SER A 1 591 ? -20.647 32.968 26.482 1.00 46.19 591 SER A N 1
ATOM 4977 C CA . SER A 1 591 ? -20.416 34.354 26.867 1.00 46.19 591 SER A CA 1
ATOM 4978 C C . SER A 1 591 ? -21.542 35.202 26.269 1.00 46.19 591 SER A C 1
ATOM 4980 O O . SER A 1 591 ? -21.798 35.149 25.068 1.00 46.19 591 SER A O 1
ATOM 4982 N N . ALA A 1 592 ? -22.213 36.021 27.080 1.00 39.66 592 ALA A N 1
ATOM 4983 C CA . ALA A 1 592 ? -23.258 36.941 26.615 1.00 39.66 592 ALA A CA 1
ATOM 4984 C C . ALA A 1 592 ? -22.742 38.012 25.620 1.00 39.66 592 ALA A C 1
ATOM 4986 O O . ALA A 1 592 ? -23.484 38.899 25.197 1.00 39.66 592 ALA A O 1
ATOM 4987 N N . LYS A 1 593 ? -21.464 37.954 25.224 1.00 39.47 593 LYS A N 1
ATOM 4988 C CA . LYS A 1 593 ? -20.833 38.851 24.260 1.00 39.47 593 LYS A CA 1
ATOM 4989 C C . LYS A 1 593 ? -21.028 38.342 22.833 1.00 39.47 593 LYS A C 1
ATOM 4991 O O . LYS A 1 593 ? -20.077 38.057 22.113 1.00 39.47 593 LYS A O 1
ATOM 4996 N N . THR A 1 594 ? -22.271 38.339 22.369 1.00 34.41 594 THR A N 1
ATOM 4997 C CA . THR A 1 594 ? -22.539 38.410 20.928 1.00 34.41 594 THR A CA 1
ATOM 4998 C C . THR A 1 594 ? -23.719 39.338 20.670 1.00 34.41 594 THR A C 1
ATOM 5000 O O . THR A 1 594 ? -24.866 38.930 20.577 1.00 34.41 594 THR A O 1
ATOM 5003 N N . ARG A 1 595 ? -23.367 40.626 20.563 1.00 33.81 595 ARG A N 1
ATOM 5004 C CA . ARG A 1 595 ? -24.054 41.705 19.835 1.00 33.81 595 ARG A CA 1
ATOM 5005 C C . ARG A 1 595 ? -25.543 41.900 20.148 1.00 33.81 595 ARG A C 1
ATOM 5007 O O . ARG A 1 595 ? -26.417 41.271 19.561 1.00 33.81 595 ARG A O 1
ATOM 5014 N N . SER A 1 596 ? -25.810 42.946 20.928 1.00 29.36 596 SER A N 1
ATOM 5015 C CA . SER A 1 596 ? -26.989 43.796 20.763 1.00 29.36 596 SER A CA 1
ATOM 5016 C C . SER A 1 596 ? -27.093 44.258 19.300 1.00 29.36 596 SER A C 1
ATOM 5018 O O . SER A 1 596 ? -26.525 45.277 18.906 1.00 29.36 596 SER A O 1
ATOM 5020 N N . ILE A 1 597 ? -27.778 43.483 18.463 1.00 29.61 597 ILE A N 1
ATOM 5021 C CA . ILE A 1 597 ? -28.311 43.969 17.194 1.00 29.61 597 ILE A CA 1
ATOM 5022 C C . ILE A 1 597 ? -29.657 44.584 17.555 1.00 29.61 597 ILE A C 1
ATOM 5024 O O . ILE A 1 597 ? -30.590 43.867 17.911 1.00 29.61 597 ILE A O 1
ATOM 5028 N N . ASN A 1 598 ? -29.707 45.918 17.536 1.00 30.50 598 ASN A N 1
ATOM 5029 C CA . ASN A 1 598 ? -30.898 46.721 17.788 1.00 30.50 598 ASN A CA 1
ATOM 5030 C C . ASN A 1 598 ? -32.102 46.171 17.014 1.00 30.50 598 ASN A C 1
ATOM 5032 O O . ASN A 1 598 ? -32.205 46.332 15.800 1.00 30.50 598 ASN A O 1
ATOM 5036 N N . TRP A 1 599 ? -33.029 45.557 17.743 1.00 31.30 599 TRP A N 1
ATOM 5037 C CA . TRP A 1 599 ? -34.406 45.372 17.316 1.00 31.30 599 TRP A CA 1
ATOM 5038 C C . TRP A 1 599 ? -35.225 46.518 17.910 1.00 31.30 599 TRP A C 1
ATOM 5040 O O . TRP A 1 599 ? -35.815 46.393 18.976 1.00 31.30 599 TRP A O 1
ATOM 5050 N N . SER A 1 600 ? -35.238 47.656 17.220 1.00 30.19 600 SER A N 1
ATOM 5051 C CA . SER A 1 600 ? -36.241 48.703 17.416 1.00 30.19 600 SER A CA 1
ATOM 5052 C C . SER A 1 600 ? -36.968 48.914 16.091 1.00 30.19 600 SER A C 1
ATOM 5054 O O . SER A 1 600 ? -36.663 49.821 15.320 1.00 30.19 600 SER A O 1
ATOM 5056 N N . GLY A 1 601 ? -37.906 48.016 15.803 1.00 31.14 601 GLY A N 1
ATOM 5057 C CA . GLY A 1 601 ? -38.987 48.291 14.870 1.00 31.14 601 GLY A CA 1
ATOM 5058 C C . GLY A 1 601 ? -40.128 48.936 15.643 1.00 31.14 601 GLY A C 1
ATOM 5059 O O . GLY A 1 601 ? -41.049 48.236 16.052 1.00 31.14 601 GLY A O 1
ATOM 5060 N N . GLU A 1 602 ? -40.065 50.251 15.854 1.00 30.02 602 GLU A N 1
ATOM 5061 C CA . GLU A 1 602 ? -41.249 51.024 16.224 1.00 30.02 602 GLU A CA 1
ATOM 5062 C C . GLU A 1 602 ? -41.845 51.682 14.981 1.00 30.02 602 GLU A C 1
ATOM 5064 O O . GLU A 1 602 ? -41.170 52.313 14.166 1.00 30.02 602 GLU A O 1
ATOM 5069 N N . LYS A 1 603 ? -43.145 51.430 14.830 1.00 33.81 603 LYS A N 1
ATOM 5070 C CA . LYS A 1 603 ? -44.034 51.956 13.801 1.00 33.81 603 LYS A CA 1
ATOM 5071 C C . LYS A 1 603 ? -44.140 53.476 13.933 1.00 33.81 603 LYS A C 1
ATOM 5073 O O . LYS A 1 603 ? -44.086 54.013 15.032 1.00 33.81 603 LYS A O 1
ATOM 5078 N N . GLY A 1 604 ? -44.306 54.133 12.790 1.00 27.02 604 GLY A N 1
ATOM 5079 C CA . GLY A 1 604 ? -44.274 55.584 12.665 1.00 27.02 604 GLY A CA 1
ATOM 5080 C C . GLY A 1 604 ? -45.435 56.343 13.298 1.00 27.02 604 GLY A C 1
ATOM 5081 O O . GLY A 1 604 ? -46.373 55.762 13.832 1.00 27.02 604 GLY A O 1
ATOM 5082 N N . ILE A 1 605 ? -45.344 57.666 13.177 1.00 28.34 605 ILE A N 1
ATOM 5083 C CA . ILE A 1 605 ? -46.278 58.591 12.509 1.00 28.34 605 ILE A CA 1
ATOM 5084 C C . ILE A 1 605 ? -45.685 59.994 12.732 1.00 28.34 605 ILE A C 1
ATOM 5086 O O . ILE A 1 605 ? -45.454 60.396 13.869 1.00 28.34 605 ILE A O 1
ATOM 5090 N N . LEU A 1 606 ? -45.415 60.726 11.651 1.00 25.94 606 LEU A N 1
ATOM 5091 C CA . LEU A 1 606 ? -45.257 62.184 11.676 1.00 25.94 606 LEU A CA 1
ATOM 5092 C C . LEU A 1 606 ? -46.568 62.804 11.163 1.00 25.94 606 LEU A C 1
ATOM 5094 O O . LEU A 1 606 ? -47.166 62.216 10.255 1.00 25.94 606 LEU A O 1
ATOM 5098 N N . PRO A 1 607 ? -47.011 63.956 11.695 1.00 30.38 607 PRO A N 1
ATOM 5099 C CA . PRO A 1 607 ? -47.779 64.913 10.908 1.00 30.38 607 PRO A CA 1
ATOM 5100 C C . PRO A 1 607 ? -46.902 65.608 9.857 1.00 30.38 607 PRO A C 1
ATOM 5102 O O . PRO A 1 607 ? -45.696 65.827 10.129 1.00 30.38 607 PRO A O 1
#

Foldseek 3Di:
DDDDDDDDDDDDDDDPPPDDDPPPPQPDKWKFKFFLLVPADLVLLLVLQVVLVLLQPPALFHFWAWDDDVPDDPQFTFIDSPQWPPPPDQATKGWTFATQQLLDGDDIDIDGSGSVVLCVAPFPQAQPDSVAFQLDFPPDADDPPPDATHGGGTTSDPDSIDRCVLTLCVLSVLLSQQSCCQSQPSRMAMAILDLPVVSQVLSQLLSCVSVVHHTDRGLNNVLVNVLVVLLVRDPQLLVSLSSLCSRNPLVLLVSLLSSCVRSHDPSSLLNLLCQLLVDQPPDPSNCSNLLSVCVNVLDPLSSLVSLLSNLVVLVVPVPPPVSVVSSVPDDCLVVLLLLLQLPLADDPVLVVLVVLPDADDPVPPPDPDDPVVVVCVVVPHDSNRRSHHDHPVRSLVSVCVSPVVCSVVSNVSSVVSCVVCVCVSVVSNVVSVVVVVVVVVVVPDDDPDPDPVVVLVVQLVVVLVVDDPSNSVSSSSSCVSPVCSRVLLVLQVVLLVVLVVVCPDPVCVVVLVVLLPDDLVVLLVLLVVLVVVSPDDFDPCVNVCSVVDDDSVLSSSSSSCSVVVVLSDSSNVSSVCSVGHPVCSVVSPDPPPDDPPDPPPDDDDDD

Sequence (607 aa):
MSAKRRHACINGHPIKNTKKTTAIQIAKNMFQLFLKTSKITQKDWESAYRRITSILENFPTKIIRLESYNGFSPELDKKHFDLIMDKGTPNEHISFWGDWMSYTGCITVRFYKNWEKQLELESTGEEVNQDKPITWYPHTPYKDDGSLPISNGIMPVRYHYIDTEGAHYRFALIAIGILLENLFPGRAFMTLWDENEESIDAVINWLEIHFNENFERPLFFDKTRLLETFINEYKNKKEAVCRMANLYRKKHKQNMEFAIKHIGYQPTFEFYAEVLADTSFGTFGFSDILMPWIAVTEDLEASLNLISASKQLLLSDKENERNIEKAAKYDLSYILKDLLGNYILWTPEQREQLEHFYTNKEALETGQEDLFGVMRRMMGYRVDICPIYATEKELFEAFMYHDPKKGAVFKKIIDDWINKNSNKYVDLKQKLEEKQREYEAAKLQPETGEADETMLYRSIKNFIEQYPKHEQFFIEKAIHANPNYIRIDEAMDDLKERVEKIIRSDKHQEYANRVKAFPKDRNINYIRSRIKEIGYSVHPEFERWLDEEQNENTLFHLHFLLALKLYDRDAHFARFRLLWDKGNWEHWQVSAKTRSINWSGEKGILP

Radius of gyration: 32.61 Å; chains: 1; bounding box: 82×93×85 Å

pLDDT: mean 74.49, std 19.58, range [22.14, 98.0]